Protein AF-A0A356X7L9-F1 (afdb_monomer)

Mean predicted aligned error: 10.79 Å

Radius of gyration: 30.91 Å; Cα contacts (8 Å, |Δi|>4): 1447; chains: 1; bounding box: 80×69×87 Å

Nearest PDB structures (foldseek):
  6vnw-assembly1_B  TM=5.485E-01  e=1.082E-02  Bos taurus
  8z9m-assembly1_B  TM=5.350E-01  e=5.924E-03  Homo sapiens
  8z9m-assembly1_D  TM=4.693E-01  e=2.330E-02  Homo sapiens

Solvent-accessible surface area (backbone atoms only — not comparable to full-atom values): 36759 Å² total; per-residue (Å²): 88,72,85,33,24,64,68,72,98,85,51,59,64,38,36,47,36,48,48,54,52,52,53,46,49,53,51,39,74,43,90,79,75,84,61,82,90,64,44,53,92,82,48,87,39,75,46,76,40,87,57,44,40,53,79,69,90,62,84,95,55,60,55,67,84,66,97,39,38,44,58,61,45,68,37,46,43,70,54,43,14,59,42,64,76,29,96,80,53,77,43,52,55,27,72,94,58,80,43,43,49,34,46,37,34,36,41,47,70,34,52,50,38,48,30,45,50,103,84,70,47,80,48,71,52,78,32,42,54,54,9,62,52,51,38,38,48,39,43,72,73,64,49,65,53,35,16,14,70,86,81,66,35,21,34,45,7,26,62,19,27,47,9,62,38,3,18,40,16,75,46,5,63,38,33,26,54,62,28,73,65,56,33,40,74,68,63,77,48,74,66,43,83,59,66,46,90,51,93,63,66,49,66,21,41,20,55,94,69,76,55,89,64,27,33,40,30,40,73,79,52,100,47,31,32,39,40,38,36,20,44,40,32,44,67,84,74,71,40,39,42,38,35,29,33,31,94,88,70,51,76,46,77,50,73,47,42,56,84,40,46,49,60,59,69,60,37,96,66,34,71,74,77,54,77,81,54,45,85,72,49,62,75,44,44,37,49,49,33,49,43,35,60,43,49,55,95,48,80,87,44,82,84,58,46,40,77,37,38,39,17,36,44,42,32,44,35,27,50,60,44,29,71,71,18,57,87,77,45,43,23,19,44,41,90,91,63,40,13,57,31,61,55,28,32,42,31,65,86,33,46,36,52,76,56,89,87,54,97,69,63,56,54,21,32,44,48,49,49,34,32,42,28,48,82,68,73,58,61,49,72,42,97,86,72,48,75,48,62,53,50,58,66,47,48,20,65,88,41,37,51,50,57,46,44,96,88,69,48,82,49,54,45,32,42,30,64,32,32,49,60,42,41,66,24,35,32,34,48,33,68,49,85,58,90,83,60,95,71,74,88,88,78,74,56,82,79,68,65,66,79,34,71,48,80,64,98,37,97,56,46,53,68,55,69,73,66,74,45,74,41,72,44,96,83,51,47,26,41,33,42,66,28,57,61,36,28,35,30,17,40,69,90,65,45,50,52,66,78,41,81,55,63,63,32,58,41,58,66,48,75,50,94,41,44,34,43,31,33,48,34,87,86,36,77,53,24,50,39,33,35,27,38,84,68,48,95,52,91,71,33,69,77,36,72,33,77,45,73,39,40,71,68,53,63,43,63,85,78,70,54,41,39,37,32,25,61,39,63,43,23,29,35,62,92,72,40,47,81,43,73,50,78,82,85,44,34,34,69,30,58,74,57,96,80,24,36,44,32,28,50,90,53,37,40,38,46,43,85,53,96,51,81,70,44,76,58,86,53,87,77,30,80,49,63,40,64,42,86,48,99,89,46,73,32,33,39,40,38,39,55,26,30,41,28,45,32,39,75,88,45,96,68,32,72,41,78,78,44,76,45,97,68,40,121

pLDDT: mean 88.38, std 10.5, range [37.72, 98.88]

Secondary structure (DSSP, 8-state):
-TTT---STT--THHHHHHHHHHHHHHHHSS----TT--TTT---EEEEEEEBS-S--TT--B---TTPBPPEEE-HHHHHHHTT-TT---EEEGGGTEEE--EEEEEEE--EEEE-TT--EEEE---SHHHHHHHHHHHHTPPP-S-TTT---SSGGGSTTSHHHHTHHHHTSPPPPPHHHHHHTTS--PEE--S--SS-EEEEBGGG--TT-EEEEESSSSEEEEEEEEES-TTSS-EEEEEE-TTS-EEEEEE-TT-HHHHTT-TTGGGGSPSSEEEEES-GGGGSS-EEE--S-TT-TTS-EEE-EEEEEEEEEHHHHHHHTTTT-TT--TTS-SEEE--TTS---TT---TT-S---GGG--TTSSB-TT----EE-TTS-EE----SEE-TTSSS----TT-PPP-EEEE-PPSS-SEEEEEEEE---TT-------------TTTT---S-TTTTTS----EEEE-SS-EEEEEE-SSEEEEEESS-TTS-SEEEEESBPPPEESSSEEEEB-STT-SEEEEEEE-TT-SSS--EEEEEEEE--SS-EE-SSSSEEEETTSSEEEETTT--EEE--SSSSEE---BTTBEEEEETTEEEEETSS---EE---SS-EEEEEEEETTEEEEEEEETTEEEEE-TTSSS-EEEEEE-SS--

Structure (mmCIF, N/CA/C/O backbone):
data_AF-A0A356X7L9-F1
#
_entry.id   AF-A0A356X7L9-F1
#
loop_
_atom_site.group_PDB
_atom_site.id
_atom_site.type_symbol
_atom_site.label_atom_id
_atom_site.label_alt_id
_atom_site.label_comp_id
_atom_site.label_asym_id
_atom_site.label_entity_id
_atom_site.label_seq_id
_atom_site.pdbx_PDB_ins_code
_atom_site.Cartn_x
_atom_site.Cartn_y
_atom_site.Cartn_z
_atom_site.occupancy
_atom_site.B_iso_or_equiv
_atom_site.auth_seq_id
_atom_site.auth_comp_id
_atom_site.auth_asym_id
_atom_site.auth_atom_id
_atom_site.pdbx_PDB_model_num
ATOM 1 N N . MET A 1 1 ? -6.114 -18.763 30.186 1.00 83.44 1 MET A N 1
ATOM 2 C CA . MET A 1 1 ? -5.049 -17.901 29.637 1.00 83.44 1 MET A CA 1
ATOM 3 C C . MET A 1 1 ? -3.803 -18.721 29.362 1.00 83.44 1 MET A C 1
ATOM 5 O O . MET A 1 1 ? -3.578 -18.984 28.199 1.00 83.44 1 MET A O 1
ATOM 9 N N . GLU A 1 2 ? -3.086 -19.244 30.366 1.00 88.06 2 GLU A N 1
ATOM 10 C CA . GLU A 1 2 ? -1.886 -20.094 30.154 1.00 88.06 2 GLU A CA 1
ATOM 11 C C . GLU A 1 2 ? -2.092 -21.248 29.150 1.00 88.06 2 GLU A C 1
ATOM 13 O O . GLU A 1 2 ? -1.255 -21.472 28.281 1.00 88.06 2 GLU A O 1
ATOM 18 N N . GLU A 1 3 ? -3.232 -21.940 29.223 1.00 89.56 3 GLU A N 1
ATOM 19 C CA . GLU A 1 3 ? -3.572 -23.047 28.314 1.00 89.56 3 GLU A CA 1
ATOM 20 C C . GLU A 1 3 ? -3.773 -22.611 26.851 1.00 89.56 3 GLU A C 1
ATOM 22 O O . GLU A 1 3 ? -3.456 -23.370 25.938 1.00 89.56 3 GLU A O 1
ATOM 27 N N . TYR A 1 4 ? -4.225 -21.374 26.631 1.00 91.88 4 TYR A N 1
ATOM 28 C CA . TYR A 1 4 ? -4.624 -20.853 25.318 1.00 91.88 4 TYR A CA 1
ATOM 29 C C . TYR A 1 4 ? -3.626 -19.854 24.716 1.00 91.88 4 TYR A C 1
ATOM 31 O O . TYR A 1 4 ? -3.668 -19.591 23.519 1.00 91.88 4 TYR A O 1
ATOM 39 N N . SER A 1 5 ? -2.731 -19.287 25.528 1.00 90.00 5 SER A N 1
ATOM 40 C CA . SER A 1 5 ? -1.749 -18.300 25.080 1.00 90.00 5 SER A CA 1
ATOM 41 C C . SER A 1 5 ? -0.660 -18.983 24.241 1.00 90.00 5 SER A C 1
ATOM 43 O O . SER A 1 5 ? -0.056 -19.973 24.692 1.00 90.00 5 SER A O 1
ATOM 45 N N . PRO A 1 6 ? -0.393 -18.496 23.018 1.00 85.06 6 PRO A N 1
ATOM 46 C CA . PRO A 1 6 ? 0.635 -19.078 22.175 1.00 85.06 6 PRO A CA 1
ATOM 47 C C . PRO A 1 6 ? 1.996 -18.466 22.531 1.00 85.06 6 PRO A C 1
ATOM 49 O O . PRO A 1 6 ? 2.314 -17.349 22.141 1.00 85.06 6 PRO A O 1
ATOM 52 N N . THR A 1 7 ? 2.786 -19.165 23.345 1.00 82.00 7 THR A N 1
ATOM 53 C CA . THR A 1 7 ? 4.066 -18.691 23.903 1.00 82.00 7 THR A CA 1
ATOM 54 C C . THR A 1 7 ? 5.255 -19.530 23.425 1.00 82.00 7 THR A C 1
ATOM 56 O O . THR A 1 7 ? 5.098 -20.712 23.116 1.00 82.00 7 THR A O 1
ATOM 59 N N . GLY A 1 8 ? 6.455 -18.936 23.408 1.00 72.25 8 GLY A N 1
ATOM 60 C CA . GLY A 1 8 ? 7.713 -19.565 22.969 1.00 72.25 8 GLY A CA 1
ATOM 61 C C . GLY A 1 8 ? 8.340 -18.842 21.771 1.00 72.25 8 GLY A C 1
ATOM 62 O O . GLY A 1 8 ? 7.696 -17.989 21.186 1.00 72.25 8 GLY A O 1
ATOM 63 N N . GLU A 1 9 ? 9.584 -19.166 21.405 1.00 66.62 9 GLU A N 1
ATOM 64 C CA . GLU A 1 9 ? 10.254 -18.555 20.233 1.00 66.62 9 G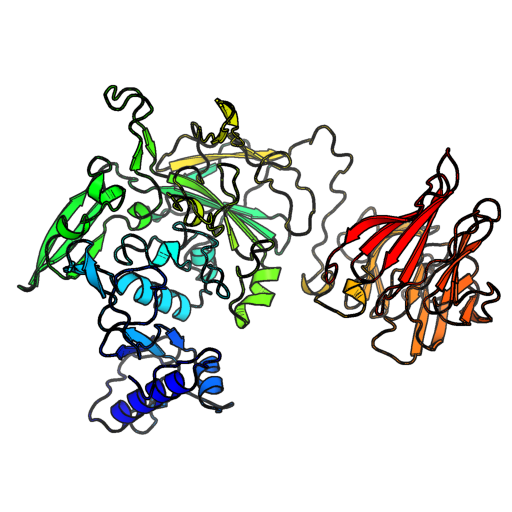LU A CA 1
ATOM 65 C C . GLU A 1 9 ? 9.617 -18.980 18.899 1.00 66.62 9 GLU A C 1
ATOM 67 O O . GLU A 1 9 ? 9.591 -18.203 17.960 1.00 66.62 9 GLU A O 1
ATOM 72 N N . ASN A 1 10 ? 9.060 -20.195 18.837 1.00 69.38 10 ASN A N 1
ATOM 73 C CA . ASN A 1 10 ? 8.375 -20.742 17.661 1.00 69.38 10 ASN A CA 1
ATOM 74 C C . ASN A 1 10 ? 6.950 -21.153 18.047 1.00 69.38 10 ASN A C 1
ATOM 76 O O . ASN A 1 10 ? 6.640 -22.346 18.122 1.00 69.38 10 ASN A O 1
ATOM 80 N N . PHE A 1 11 ? 6.119 -20.178 18.420 1.00 78.75 11 PHE A N 1
ATOM 81 C CA . PHE A 1 11 ? 4.724 -20.446 18.763 1.00 78.75 11 PHE A CA 1
ATOM 82 C C . PHE A 1 11 ? 3.828 -20.484 17.525 1.00 78.75 11 PHE A C 1
ATOM 84 O O . PHE A 1 11 ? 4.117 -19.883 16.496 1.00 78.75 11 PHE A O 1
ATOM 91 N N . THR A 1 12 ? 2.699 -21.165 17.665 1.00 83.56 12 THR A N 1
ATOM 92 C CA . THR A 1 12 ? 1.656 -21.277 16.646 1.00 83.56 12 THR A CA 1
ATOM 93 C C . THR A 1 12 ? 0.287 -20.994 17.282 1.00 83.56 12 THR A C 1
ATOM 95 O O . THR A 1 12 ? 0.125 -21.067 18.507 1.00 83.56 12 THR A O 1
ATOM 98 N N . ASN A 1 13 ? -0.704 -20.620 16.467 1.00 90.38 13 ASN A N 1
ATOM 99 C CA . ASN A 1 13 ? -2.007 -20.117 16.929 1.00 90.38 13 ASN A CA 1
ATOM 100 C C . ASN A 1 13 ? -3.062 -21.216 17.197 1.00 90.38 13 ASN A C 1
ATOM 102 O O . ASN A 1 13 ? -4.212 -20.896 17.493 1.00 90.38 13 ASN A O 1
ATOM 106 N N . GLU A 1 14 ? -2.735 -22.513 17.157 1.00 92.75 14 GLU A N 1
ATOM 107 C CA . GLU A 1 14 ? -3.736 -23.590 17.332 1.00 92.75 14 GLU A CA 1
ATOM 108 C C . GLU A 1 14 ? -4.374 -23.563 18.726 1.00 92.75 14 GLU A C 1
ATOM 110 O O . GLU A 1 14 ? -5.563 -23.842 18.878 1.00 92.75 14 GLU A O 1
ATOM 115 N N . LYS A 1 15 ? -3.620 -23.147 19.754 1.00 93.69 15 LYS A N 1
ATOM 116 C CA . LYS A 1 15 ? -4.153 -22.942 21.113 1.00 93.69 15 LYS A CA 1
ATOM 117 C C . LYS A 1 15 ? -5.261 -21.887 21.161 1.00 93.69 15 LYS A C 1
ATOM 119 O O . LYS A 1 15 ? -6.187 -22.002 21.962 1.00 93.69 15 LYS A O 1
ATOM 124 N N . ILE A 1 16 ? -5.178 -20.882 20.295 1.00 94.12 16 ILE A N 1
ATOM 125 C CA . ILE A 1 16 ? -6.219 -19.869 20.141 1.00 94.12 16 ILE A CA 1
ATOM 126 C C . ILE A 1 16 ? -7.437 -20.481 19.442 1.00 94.12 16 ILE A C 1
ATOM 128 O O . ILE A 1 16 ? -8.563 -20.278 19.890 1.00 94.12 16 ILE A O 1
ATOM 132 N N . GLY A 1 17 ? -7.230 -21.305 18.410 1.00 95.38 17 GLY A N 1
ATOM 133 C CA . GLY A 1 17 ? -8.308 -22.098 17.807 1.00 95.38 17 GLY A CA 1
ATOM 134 C C . GLY A 1 17 ? -9.065 -22.935 18.848 1.00 95.38 17 GLY A C 1
ATOM 135 O O . GLY A 1 17 ? -10.298 -22.941 18.859 1.00 95.38 17 GLY A O 1
ATOM 136 N N . GLN A 1 18 ? -8.340 -23.562 19.782 1.00 95.31 18 GLN A N 1
ATOM 137 C CA . GLN A 1 18 ? -8.936 -24.312 20.891 1.00 95.31 18 GLN A CA 1
ATOM 138 C C . GLN A 1 18 ? -9.745 -23.417 21.842 1.00 95.31 18 GLN A C 1
ATOM 140 O O . GLN A 1 18 ? -10.858 -23.790 22.203 1.00 95.31 18 GLN A O 1
ATOM 145 N N . LEU A 1 19 ? -9.250 -22.220 22.192 1.00 96.06 19 LEU A N 1
ATOM 146 C CA . LEU A 1 19 ? -10.015 -21.250 22.991 1.00 96.06 19 LEU A CA 1
ATOM 147 C C . LEU A 1 19 ? -11.373 -20.950 22.354 1.00 96.06 19 LEU A C 1
ATOM 149 O O . LEU A 1 19 ? -12.392 -20.945 23.044 1.00 96.06 19 LEU A O 1
ATOM 153 N N . VAL A 1 20 ? -11.384 -20.687 21.047 1.00 97.00 20 VAL A N 1
ATOM 154 C CA . VAL A 1 20 ? -12.614 -20.371 20.317 1.00 97.00 20 VAL A CA 1
ATOM 155 C C . VAL A 1 20 ? -13.555 -21.574 20.291 1.00 97.00 20 VAL A C 1
ATOM 157 O O . VAL A 1 20 ? -14.749 -21.422 20.551 1.00 97.00 20 VAL A O 1
ATOM 160 N N . GLN A 1 21 ? -13.026 -22.776 20.046 1.00 96.75 21 GLN A N 1
ATOM 161 C CA . GLN A 1 21 ? -13.812 -24.009 20.095 1.00 96.75 21 GLN A CA 1
ATOM 162 C C . GLN A 1 21 ? -14.454 -24.229 21.469 1.00 96.75 21 GLN A C 1
ATOM 164 O O . GLN A 1 21 ? -15.647 -24.536 21.545 1.00 96.75 21 GLN A O 1
ATOM 169 N N . ASP A 1 22 ? -13.694 -24.054 22.546 1.00 96.50 22 ASP A N 1
ATOM 170 C CA . ASP A 1 22 ? -14.175 -24.271 23.908 1.00 96.50 22 ASP A CA 1
ATOM 171 C C . ASP A 1 22 ? -15.210 -23.209 24.299 1.00 96.50 22 ASP A C 1
ATOM 173 O O . ASP A 1 22 ? -16.259 -23.543 24.854 1.00 96.50 22 ASP A O 1
ATOM 177 N N . ALA A 1 23 ? -14.987 -21.944 23.925 1.00 95.69 23 ALA A N 1
ATOM 178 C CA . ALA A 1 23 ? -15.940 -20.859 24.148 1.00 95.69 23 ALA A CA 1
ATOM 179 C C . ALA A 1 23 ? -17.296 -21.137 23.478 1.00 95.69 23 ALA A C 1
ATOM 181 O O . ALA A 1 23 ? -18.338 -21.060 24.135 1.00 95.69 23 ALA A O 1
ATOM 182 N N . TRP A 1 24 ? -17.306 -21.520 22.197 1.00 95.62 24 TRP A N 1
ATOM 183 C CA . TRP A 1 24 ? -18.556 -21.842 21.502 1.00 95.62 24 TRP A CA 1
ATOM 184 C C . TRP A 1 24 ? -19.191 -23.147 21.976 1.00 95.62 24 TRP A C 1
ATOM 186 O O . TRP A 1 24 ? -20.415 -23.253 21.980 1.00 95.62 24 TRP A O 1
ATOM 196 N N . THR A 1 25 ? -18.397 -24.111 22.446 1.00 94.81 25 THR A N 1
ATOM 197 C CA . THR A 1 25 ? -18.916 -25.337 23.070 1.00 94.81 25 THR A CA 1
ATOM 198 C C . THR A 1 25 ? -19.669 -25.025 24.364 1.00 94.81 25 THR A C 1
ATOM 200 O O . THR A 1 25 ? -20.749 -25.569 24.599 1.00 94.81 25 THR A O 1
ATOM 203 N N . GLU A 1 26 ? -19.153 -24.115 25.193 1.00 94.50 26 GLU A N 1
ATOM 204 C CA . GLU A 1 26 ? -19.853 -23.653 26.397 1.00 94.50 26 GLU A CA 1
ATOM 205 C C . GLU A 1 26 ? -21.145 -22.898 26.055 1.00 94.50 26 GLU A C 1
ATOM 207 O O . GLU A 1 26 ? -22.177 -23.136 26.686 1.00 94.50 26 GLU A O 1
ATOM 212 N N . VAL A 1 27 ? -21.135 -22.052 25.016 1.00 93.50 27 VAL A N 1
ATOM 213 C CA . VAL A 1 27 ? -22.353 -21.384 24.520 1.00 93.50 27 VAL A CA 1
ATOM 214 C C . VAL A 1 27 ? -23.384 -22.407 24.032 1.00 93.50 27 VAL A C 1
ATOM 216 O O . VAL A 1 27 ? -24.555 -22.304 24.393 1.00 93.50 27 VAL A O 1
ATOM 219 N N . ALA A 1 28 ? -22.963 -23.421 23.271 1.00 92.19 28 ALA A N 1
ATOM 220 C CA . ALA A 1 28 ? -23.839 -24.469 22.749 1.00 92.19 28 ALA A CA 1
ATOM 221 C C . ALA A 1 28 ? -24.465 -25.339 23.853 1.00 92.19 28 ALA A C 1
ATOM 223 O O . ALA A 1 28 ? -25.621 -25.743 23.743 1.00 92.19 28 ALA A O 1
ATOM 224 N N . ASN A 1 29 ? -23.715 -25.616 24.926 1.00 90.75 29 ASN A N 1
ATOM 225 C CA . ASN A 1 29 ? -24.197 -26.369 26.089 1.00 90.75 29 ASN A CA 1
ATOM 226 C C . ASN A 1 29 ? -25.021 -25.509 27.067 1.00 90.75 29 ASN A C 1
ATOM 228 O O . ASN A 1 29 ? -25.684 -26.042 27.967 1.00 90.75 29 ASN A O 1
ATOM 232 N N . GLY A 1 30 ? -24.957 -24.184 26.925 1.00 84.75 30 GLY A N 1
ATOM 233 C CA . GLY A 1 30 ? -25.673 -23.220 27.744 1.00 84.75 30 GLY A CA 1
ATOM 234 C C . GLY A 1 30 ? -27.133 -23.023 27.309 1.00 84.75 30 GLY A C 1
ATOM 235 O O . GLY A 1 30 ? -27.513 -23.299 26.173 1.00 84.75 30 GLY A O 1
ATOM 236 N N . PRO A 1 31 ? -28.006 -22.526 28.201 1.00 68.06 31 PRO A N 1
ATOM 237 C CA . PRO A 1 31 ? -29.352 -22.138 27.814 1.00 68.06 31 PRO A CA 1
ATOM 238 C C . PRO A 1 31 ? -29.334 -20.748 27.152 1.00 68.06 31 PRO A C 1
ATOM 240 O O . PRO A 1 31 ? -29.036 -19.763 27.825 1.00 68.06 31 PRO A O 1
ATOM 243 N N . ASN A 1 32 ? -29.786 -20.669 25.894 1.00 69.56 32 ASN A N 1
ATOM 244 C CA . ASN A 1 32 ? -30.140 -19.445 25.148 1.00 69.56 32 ASN A CA 1
ATOM 245 C C . ASN A 1 32 ? -28.997 -18.721 24.404 1.00 69.56 32 ASN A C 1
ATOM 247 O O . ASN A 1 32 ? -28.576 -17.639 24.814 1.00 69.56 32 ASN A O 1
ATOM 251 N N . PHE A 1 33 ? -28.599 -19.237 23.240 1.00 87.44 33 PHE A N 1
ATOM 252 C CA . PHE A 1 33 ? -28.044 -18.386 22.185 1.00 87.44 33 PHE A CA 1
ATOM 253 C C . PHE A 1 33 ? -29.199 -17.888 21.304 1.00 87.44 33 PHE A C 1
ATOM 255 O O . PHE A 1 33 ? -29.838 -18.681 20.614 1.00 87.44 33 PHE A O 1
ATOM 262 N N . ASP A 1 34 ? -29.530 -16.599 21.379 1.00 89.25 34 ASP A N 1
ATOM 263 C CA . ASP A 1 34 ? -30.559 -16.007 20.518 1.00 89.25 34 ASP A CA 1
ATOM 264 C C . ASP A 1 34 ? -29.949 -15.676 19.153 1.00 89.25 34 ASP A C 1
ATOM 266 O O . ASP A 1 34 ? -29.210 -14.705 19.010 1.00 89.25 34 ASP A O 1
ATOM 270 N N . ASP A 1 35 ? -30.244 -16.511 18.161 1.00 89.75 35 ASP A N 1
ATOM 271 C CA . ASP A 1 35 ? -29.818 -16.350 16.771 1.00 89.75 35 ASP A CA 1
ATOM 272 C C . ASP A 1 35 ? -30.816 -1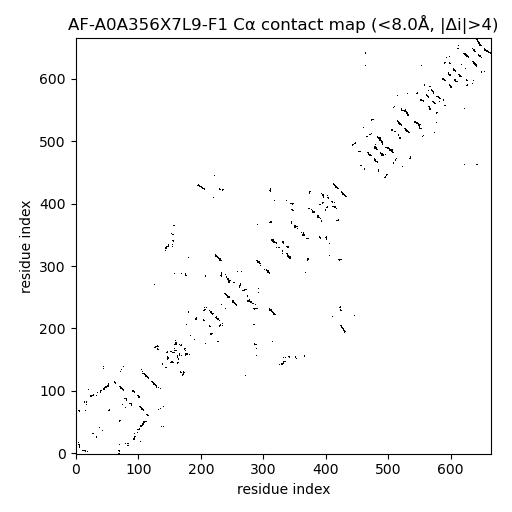5.530 15.934 1.00 89.75 35 ASP A C 1
ATOM 274 O O . ASP A 1 35 ? -30.649 -15.379 14.720 1.00 89.75 35 ASP A O 1
ATOM 278 N N . THR A 1 36 ? -31.862 -14.975 16.559 1.00 91.44 36 THR A N 1
ATOM 279 C CA . THR A 1 36 ? -32.909 -14.240 15.848 1.00 91.44 36 THR A CA 1
ATOM 280 C C . THR A 1 36 ? -32.337 -13.011 15.144 1.00 91.44 36 THR A C 1
ATOM 282 O O . THR A 1 36 ? -31.976 -12.020 15.772 1.00 91.44 36 THR A O 1
ATOM 285 N N . GLY A 1 37 ? -32.335 -13.046 13.810 1.00 89.69 37 GLY A N 1
ATOM 286 C CA . GLY A 1 37 ? -31.857 -11.944 12.972 1.00 89.69 37 GLY A CA 1
ATOM 287 C C . GLY A 1 37 ? -30.354 -11.963 12.695 1.00 89.69 37 GLY A C 1
ATOM 288 O O . GLY A 1 37 ? -29.882 -11.058 12.012 1.00 89.69 37 GLY A O 1
ATOM 289 N N . LEU A 1 38 ? -29.625 -12.976 13.175 1.00 93.31 38 LEU A N 1
ATOM 290 C CA . LEU A 1 38 ? -28.219 -13.177 12.837 1.00 93.31 38 LEU A CA 1
ATOM 291 C C . LEU A 1 38 ? -28.088 -13.980 11.538 1.00 93.31 38 LEU A C 1
ATOM 293 O O . LEU A 1 38 ? -28.839 -14.924 11.288 1.00 93.31 38 LEU A O 1
ATOM 297 N N . ASP A 1 39 ? -27.096 -13.618 10.735 1.00 90.00 39 ASP A N 1
ATOM 298 C CA . ASP A 1 39 ? -26.668 -14.356 9.547 1.00 90.00 39 ASP A CA 1
ATOM 299 C C . ASP A 1 39 ? -25.204 -14.775 9.741 1.00 90.00 39 ASP A C 1
ATOM 301 O O . ASP A 1 39 ? -24.353 -13.889 9.817 1.00 90.00 39 ASP A O 1
ATOM 305 N N . PRO A 1 40 ? -24.884 -16.078 9.831 1.00 82.44 40 PRO A N 1
ATOM 306 C CA . PRO A 1 40 ? -23.520 -16.563 10.025 1.00 82.44 40 PRO A CA 1
ATOM 307 C C . PRO A 1 40 ? -22.471 -15.971 9.085 1.00 82.44 40 PRO A C 1
ATOM 309 O O . PRO A 1 40 ? -21.322 -15.822 9.488 1.00 82.44 40 PRO A O 1
ATOM 312 N N . GLU A 1 41 ? -22.842 -15.655 7.844 1.00 82.00 41 GLU A N 1
ATOM 313 C CA . GLU A 1 41 ? -21.892 -15.150 6.847 1.00 82.00 41 GLU A CA 1
ATOM 314 C C . GLU A 1 41 ? -21.666 -13.635 6.973 1.00 82.00 41 GLU A C 1
ATOM 316 O O . GLU A 1 41 ? -20.603 -13.151 6.609 1.00 82.00 41 GLU A O 1
ATOM 321 N N . ASN A 1 42 ? -22.629 -12.897 7.537 1.00 88.94 42 ASN A N 1
ATOM 322 C CA . ASN A 1 42 ? -22.596 -11.430 7.644 1.00 88.94 42 ASN A CA 1
ATOM 323 C C . ASN A 1 42 ? -22.505 -10.918 9.095 1.00 88.94 42 ASN A C 1
ATOM 325 O O . ASN A 1 42 ? -22.556 -9.714 9.336 1.00 88.94 42 ASN A O 1
ATOM 329 N N . THR A 1 43 ? -22.456 -11.822 10.075 1.00 94.81 43 THR A N 1
ATOM 330 C CA . THR A 1 43 ? -22.400 -11.481 11.500 1.00 94.81 43 THR A CA 1
ATOM 331 C C . THR A 1 43 ? -20.995 -11.712 12.021 1.00 94.81 43 THR A C 1
ATOM 333 O O . THR A 1 43 ? -20.471 -12.826 11.962 1.00 94.81 43 THR A O 1
ATOM 336 N N . ALA A 1 44 ? -20.426 -10.670 12.610 1.00 94.88 44 ALA A N 1
ATOM 337 C CA . ALA A 1 44 ? -19.169 -10.743 13.324 1.00 94.88 44 ALA A CA 1
ATOM 338 C C . ALA A 1 44 ? -19.414 -11.208 14.767 1.00 94.88 44 ALA A C 1
ATOM 340 O O . ALA A 1 44 ? -20.225 -10.617 15.486 1.00 94.88 44 ALA A O 1
ATOM 341 N N . PHE A 1 45 ? -18.711 -12.248 15.212 1.00 95.75 45 PHE A N 1
ATOM 342 C CA . PHE A 1 45 ? -18.827 -12.740 16.587 1.00 95.75 45 PHE A CA 1
ATOM 343 C C . PHE A 1 45 ? -17.587 -12.382 17.390 1.00 95.75 45 PHE A C 1
ATOM 345 O O . PHE A 1 45 ? -16.477 -12.611 16.929 1.00 95.75 45 PHE A O 1
ATOM 352 N N . ILE A 1 46 ? -17.762 -11.852 18.599 1.00 96.56 46 ILE A N 1
ATOM 353 C CA . ILE A 1 46 ? -16.649 -11.380 19.430 1.00 96.56 46 ILE A CA 1
ATOM 354 C C . ILE A 1 46 ? -16.600 -12.176 20.730 1.00 96.56 46 ILE A C 1
ATOM 356 O O . ILE A 1 46 ? -17.601 -12.298 21.438 1.00 96.56 46 ILE A O 1
ATOM 360 N N . ILE A 1 47 ? -15.412 -12.669 21.065 1.00 96.56 47 ILE A N 1
ATOM 361 C CA . ILE A 1 47 ? -15.087 -13.269 22.353 1.00 96.56 47 ILE A CA 1
ATOM 362 C C . ILE A 1 47 ? -14.237 -12.266 23.128 1.00 96.56 47 ILE A C 1
ATOM 364 O O . ILE A 1 47 ? -13.060 -12.068 22.830 1.00 96.56 47 ILE A O 1
ATOM 368 N N . PHE A 1 48 ? -14.830 -11.667 24.162 1.00 96.38 48 PHE A N 1
ATOM 369 C CA . PHE A 1 48 ? -14.077 -10.864 25.120 1.00 96.38 48 PHE A CA 1
ATOM 370 C C . PHE A 1 48 ? -13.396 -11.767 26.147 1.00 96.38 48 PHE A C 1
ATOM 372 O O . PHE A 1 48 ? -14.079 -12.419 26.945 1.00 96.38 48 PHE A O 1
ATOM 379 N N . HIS A 1 49 ? -12.064 -11.801 26.161 1.00 94.38 49 HIS A N 1
ATOM 380 C CA . HIS A 1 49 ? -11.322 -12.577 27.153 1.00 94.38 49 HIS A CA 1
ATOM 381 C C . HIS A 1 49 ? -10.905 -11.729 28.360 1.00 94.38 49 HIS A C 1
ATOM 383 O O . HIS A 1 49 ? -10.761 -10.509 28.308 1.00 94.38 49 HIS A O 1
ATOM 389 N N . ALA A 1 50 ? -10.707 -12.390 29.499 1.00 92.44 50 ALA A N 1
ATOM 390 C CA . ALA A 1 50 ? -10.205 -11.727 30.695 1.00 92.44 50 ALA A CA 1
ATOM 391 C C . ALA A 1 50 ? -8.710 -11.402 30.558 1.00 92.44 50 ALA A C 1
ATOM 393 O O . ALA A 1 50 ? -7.952 -12.201 30.009 1.00 92.44 50 ALA A O 1
ATOM 394 N N . GLY A 1 51 ? -8.286 -10.285 31.149 1.00 89.81 51 GLY A N 1
ATOM 395 C CA . GLY A 1 51 ? -6.887 -9.855 31.153 1.00 89.81 51 GLY A CA 1
ATOM 396 C C . GLY A 1 51 ? -6.576 -8.836 30.062 1.00 89.81 51 GLY A C 1
ATOM 397 O O . GLY A 1 51 ? -7.499 -8.213 29.531 1.00 89.81 51 GLY A O 1
ATOM 398 N N . VAL A 1 52 ? -5.279 -8.673 29.813 1.00 90.44 52 VAL A N 1
ATOM 399 C CA . VAL A 1 52 ? -4.707 -7.772 28.809 1.00 90.44 52 VAL A CA 1
ATOM 400 C C . VAL A 1 52 ? -4.374 -8.565 27.544 1.00 90.44 52 VAL A C 1
ATOM 402 O O . VAL A 1 52 ? -4.092 -9.767 27.647 1.00 90.44 52 VAL A O 1
ATOM 405 N N . GLY A 1 53 ? -4.475 -7.941 26.372 1.00 90.25 53 GLY A N 1
ATOM 406 C CA . GLY A 1 53 ? -4.073 -8.523 25.094 1.00 90.25 53 GLY A CA 1
ATOM 407 C C . GLY A 1 53 ? -2.563 -8.499 24.908 1.00 90.25 53 GLY A C 1
ATOM 408 O O . GLY A 1 53 ? -1.841 -7.900 25.698 1.00 90.25 53 GLY A O 1
ATOM 409 N N . ARG A 1 54 ? -2.049 -9.193 23.892 1.00 87.88 54 ARG A N 1
ATOM 410 C CA . ARG A 1 54 ? -0.609 -9.234 23.571 1.00 87.88 54 ARG A CA 1
ATOM 411 C C . ARG A 1 54 ? -0.312 -8.460 22.287 1.00 87.88 54 ARG A C 1
ATOM 413 O O . ARG A 1 54 ? 0.348 -8.985 21.397 1.00 87.88 54 ARG A O 1
ATOM 420 N N . ASP A 1 55 ? -0.843 -7.247 22.213 1.00 83.19 55 ASP A N 1
ATOM 421 C CA . ASP A 1 55 ? -0.981 -6.503 20.954 1.00 83.19 55 ASP A CA 1
ATOM 422 C C . ASP A 1 55 ? 0.082 -5.415 20.767 1.00 83.19 55 ASP A C 1
ATOM 424 O O . ASP A 1 55 ? 0.172 -4.809 19.707 1.00 83.19 55 ASP A O 1
ATOM 428 N N . ILE A 1 56 ? 0.904 -5.179 21.791 1.00 77.44 56 ILE A N 1
ATOM 429 C CA . ILE A 1 56 ? 1.988 -4.197 21.773 1.00 77.44 56 ILE A CA 1
ATOM 430 C C . ILE A 1 56 ? 3.308 -4.837 22.196 1.00 77.44 56 ILE A C 1
ATOM 432 O O . ILE A 1 56 ? 3.353 -5.677 23.104 1.00 77.44 56 ILE A O 1
ATOM 436 N N . GLU A 1 57 ? 4.402 -4.410 21.568 1.00 74.06 57 GLU A N 1
ATOM 437 C CA . GLU A 1 57 ? 5.738 -4.790 22.005 1.00 74.06 57 GLU A CA 1
ATOM 438 C C . GLU A 1 57 ? 6.141 -3.989 23.251 1.00 74.06 57 GLU A C 1
ATOM 440 O O . GLU A 1 57 ? 6.061 -2.764 23.298 1.00 74.06 57 GLU A O 1
ATOM 445 N N . LEU A 1 58 ? 6.579 -4.700 24.293 1.00 69.06 58 LEU A N 1
ATOM 446 C CA . LEU A 1 58 ? 6.958 -4.110 25.583 1.00 69.06 58 LEU A CA 1
ATOM 447 C C . LEU A 1 58 ? 8.477 -4.080 25.804 1.00 69.06 58 LEU A C 1
ATOM 449 O O . LEU A 1 58 ? 8.940 -3.750 26.903 1.00 69.06 58 LEU A O 1
ATOM 453 N N . THR A 1 59 ? 9.260 -4.441 24.788 1.00 65.06 59 THR A N 1
ATOM 454 C CA . THR A 1 59 ? 10.721 -4.498 24.855 1.00 65.06 59 THR A CA 1
ATOM 455 C C . THR A 1 59 ? 11.288 -3.117 25.191 1.00 65.06 59 THR A C 1
ATOM 457 O O . THR A 1 59 ? 10.990 -2.124 24.539 1.00 65.06 59 THR A O 1
ATOM 460 N N . GLY A 1 60 ? 12.107 -3.035 26.244 1.00 59.59 60 GLY A N 1
ATOM 461 C CA . GLY A 1 60 ? 12.718 -1.770 26.674 1.00 59.59 60 GLY A CA 1
ATOM 462 C C . GLY A 1 60 ? 11.794 -0.824 27.451 1.00 59.59 60 GLY A C 1
ATOM 463 O O . GLY A 1 60 ? 12.214 0.286 27.772 1.00 59.59 60 GLY A O 1
ATOM 464 N N . THR A 1 61 ? 10.575 -1.252 27.798 1.00 68.44 61 THR A N 1
ATOM 465 C CA . THR A 1 61 ? 9.638 -0.473 28.624 1.00 68.44 61 THR A CA 1
ATOM 466 C C . THR A 1 61 ? 9.700 -0.870 30.105 1.00 68.44 61 THR A C 1
ATOM 468 O O . THR A 1 61 ? 10.165 -1.955 30.459 1.00 68.44 61 THR A O 1
ATOM 471 N N . ASN A 1 62 ? 9.177 -0.005 30.982 1.00 75.25 62 ASN A N 1
ATOM 472 C CA . ASN A 1 62 ? 8.941 -0.313 32.402 1.00 75.25 62 ASN A CA 1
ATOM 473 C C . ASN A 1 62 ? 7.494 -0.777 32.672 1.00 75.25 62 ASN A C 1
ATOM 475 O O . ASN A 1 62 ? 7.014 -0.703 33.808 1.00 75.25 62 ASN A O 1
ATOM 479 N N . LEU A 1 63 ? 6.767 -1.185 31.627 1.00 79.75 63 LEU A N 1
ATOM 480 C CA . LEU A 1 63 ? 5.408 -1.703 31.754 1.00 79.75 63 LEU A CA 1
ATOM 481 C C . LEU A 1 63 ? 5.443 -3.166 32.213 1.00 79.75 63 LEU A C 1
ATOM 483 O O . LEU A 1 63 ? 6.335 -3.935 31.854 1.00 79.75 63 LEU A O 1
ATOM 487 N N . ASP A 1 64 ? 4.455 -3.558 33.015 1.00 81.62 64 ASP A N 1
ATOM 488 C CA . ASP A 1 64 ? 4.312 -4.919 33.521 1.00 81.62 64 ASP A CA 1
ATOM 489 C C . ASP A 1 64 ? 4.089 -5.895 32.349 1.00 81.62 64 ASP A C 1
ATOM 491 O O . ASP A 1 64 ? 3.038 -5.898 31.698 1.00 81.62 64 ASP A O 1
ATOM 495 N N . ILE A 1 65 ? 5.071 -6.770 32.117 1.00 79.50 65 ILE A N 1
ATOM 496 C CA . ILE A 1 65 ? 4.970 -7.866 31.149 1.00 79.50 65 ILE A CA 1
ATOM 497 C C . ILE A 1 65 ? 4.210 -9.028 31.795 1.00 79.50 65 ILE A C 1
ATOM 499 O O . ILE A 1 65 ? 4.692 -9.671 32.734 1.00 79.50 65 ILE A O 1
ATOM 503 N N . THR A 1 66 ? 3.022 -9.332 31.278 1.00 80.25 66 THR A N 1
ATOM 504 C CA . THR A 1 66 ? 2.188 -10.445 31.743 1.00 80.25 66 THR A CA 1
ATOM 505 C C . THR A 1 66 ? 2.436 -11.708 30.896 1.00 80.25 66 THR A C 1
ATOM 507 O O . THR A 1 66 ? 2.305 -11.683 29.677 1.00 80.25 66 THR A O 1
ATOM 510 N N . PRO A 1 67 ? 2.818 -12.851 31.506 1.00 73.81 67 PRO A N 1
ATOM 511 C CA . PRO A 1 67 ? 3.466 -13.962 30.790 1.00 73.81 67 PRO A CA 1
ATOM 512 C C . PRO A 1 67 ? 2.554 -14.819 29.892 1.00 73.81 67 PRO A C 1
ATOM 514 O O . PRO A 1 67 ? 3.057 -15.712 29.213 1.00 73.81 67 PRO A O 1
ATOM 517 N N . PHE A 1 68 ? 1.235 -14.594 29.894 1.00 87.00 68 PHE A N 1
ATOM 518 C CA . PHE A 1 68 ? 0.254 -15.455 29.211 1.00 87.00 68 PHE A CA 1
ATOM 519 C C . PHE A 1 68 ? -0.901 -14.670 28.578 1.00 87.00 68 PHE A C 1
ATOM 521 O O . PHE A 1 68 ? -2.039 -15.153 28.546 1.00 87.00 68 PHE A O 1
ATOM 528 N N . ASP A 1 69 ? -0.619 -13.456 28.115 1.00 88.94 69 ASP A N 1
ATOM 529 C CA . ASP A 1 69 ? -1.590 -12.656 27.371 1.00 88.94 69 ASP A CA 1
ATOM 530 C C . ASP A 1 69 ? -1.951 -13.356 26.052 1.00 88.94 69 ASP A C 1
ATOM 532 O O . ASP A 1 69 ? -1.147 -14.100 25.476 1.00 88.94 69 ASP A O 1
ATOM 536 N N . ILE A 1 70 ? -3.192 -13.175 25.609 1.00 91.81 70 ILE A N 1
ATOM 537 C CA . ILE A 1 70 ? -3.695 -13.719 24.343 1.00 91.81 70 ILE A CA 1
ATOM 538 C C . ILE A 1 70 ? -3.717 -12.560 23.346 1.00 91.81 70 ILE A C 1
ATOM 540 O O . ILE A 1 70 ? -4.194 -11.493 23.721 1.00 91.81 70 ILE A O 1
ATOM 544 N N . PRO A 1 71 ? -3.178 -12.725 22.129 1.00 90.56 71 PRO A N 1
ATOM 545 C CA . PRO A 1 71 ? -3.241 -11.675 21.122 1.00 90.56 71 PRO A CA 1
ATOM 546 C C . PRO A 1 71 ? -4.677 -11.481 20.626 1.00 90.56 71 PRO A C 1
ATOM 548 O O . PRO A 1 71 ? -5.454 -12.441 20.539 1.00 90.56 71 PRO A O 1
ATOM 551 N N . SER A 1 72 ? -4.997 -10.244 20.276 1.00 92.69 72 SER A N 1
ATOM 552 C CA . SER A 1 72 ? -6.208 -9.886 19.558 1.00 92.69 72 SER A CA 1
ATOM 553 C C . SER A 1 72 ? -6.107 -10.375 18.120 1.00 92.69 72 SER A C 1
ATOM 555 O O . SER A 1 72 ? -5.110 -10.133 17.448 1.00 92.69 72 SER A O 1
ATOM 557 N N . LEU A 1 73 ? -7.119 -11.105 17.648 1.00 93.00 73 LEU A N 1
ATOM 558 C CA . LEU A 1 73 ? -7.121 -11.696 16.306 1.00 93.00 73 LEU A CA 1
ATOM 559 C C . LEU A 1 73 ? -8.539 -11.777 15.746 1.00 93.00 73 LEU A C 1
ATOM 561 O O . LEU A 1 73 ? -9.476 -12.144 16.463 1.00 93.00 73 LEU A O 1
ATOM 565 N N . TYR A 1 74 ? -8.672 -11.556 14.438 1.00 95.06 74 TYR A N 1
ATOM 566 C CA . TYR A 1 74 ? -9.840 -11.976 13.673 1.00 95.06 74 TYR A CA 1
ATOM 567 C C . TYR A 1 74 ? -9.587 -13.338 13.018 1.00 95.06 74 TYR A C 1
ATOM 569 O O . TYR A 1 74 ? -8.665 -13.511 12.226 1.00 95.06 74 TYR A O 1
ATOM 577 N N . LEU A 1 75 ? -10.414 -14.331 13.346 1.00 94.88 75 LEU A N 1
ATOM 578 C CA . LEU A 1 75 ? -10.285 -15.687 12.822 1.00 94.88 75 LEU A CA 1
ATOM 579 C C . LEU A 1 75 ? -11.426 -15.987 11.846 1.00 94.88 75 LEU A C 1
ATOM 581 O O . LEU A 1 75 ? -12.587 -16.144 12.243 1.00 94.88 75 LEU A O 1
ATOM 585 N N . THR A 1 76 ? -11.081 -16.102 10.563 1.00 93.50 76 THR A N 1
ATOM 586 C CA . THR A 1 76 ? -12.010 -16.510 9.501 1.00 93.50 76 THR A CA 1
ATOM 587 C C . THR A 1 76 ? -12.352 -17.996 9.596 1.00 93.50 76 THR A C 1
ATOM 589 O O . THR A 1 76 ? -11.638 -18.790 10.211 1.00 93.50 76 THR A O 1
ATOM 592 N N . LYS A 1 77 ? -13.413 -18.416 8.900 1.00 94.19 77 LYS A N 1
ATOM 593 C CA . LYS A 1 77 ? -13.794 -19.832 8.779 1.00 94.19 77 LYS A CA 1
ATOM 594 C C . LYS A 1 77 ? -12.653 -20.708 8.266 1.00 94.19 77 LYS A C 1
ATOM 596 O O . LYS A 1 77 ? -12.415 -21.784 8.808 1.00 94.19 77 LYS A O 1
ATOM 601 N N . GLY A 1 78 ? -11.966 -20.253 7.216 1.00 92.00 78 GLY A N 1
ATOM 602 C CA . GLY A 1 78 ? -10.844 -20.982 6.627 1.00 92.00 78 GLY A CA 1
ATOM 603 C C . GLY A 1 78 ? -9.690 -21.120 7.615 1.00 92.00 78 GLY A C 1
ATOM 604 O O . GLY A 1 78 ? -9.189 -22.223 7.826 1.00 92.00 78 GLY A O 1
ATOM 605 N N . TYR A 1 79 ? -9.337 -20.025 8.291 1.00 91.81 79 TYR A N 1
ATOM 606 C CA . TYR A 1 79 ? -8.250 -20.028 9.263 1.00 91.81 79 TYR A CA 1
ATOM 607 C C . TYR A 1 79 ? -8.573 -20.885 10.496 1.00 91.81 79 TYR A C 1
ATOM 609 O O . TYR A 1 79 ? -7.751 -21.701 10.901 1.00 91.81 79 TYR A O 1
ATOM 617 N N . LEU A 1 80 ? -9.801 -20.818 11.026 1.00 95.25 80 LEU A N 1
ATOM 618 C CA . LEU A 1 80 ? -10.276 -21.716 12.087 1.00 95.25 80 LEU A CA 1
ATOM 619 C C . LEU A 1 80 ? -10.208 -23.192 11.674 1.00 95.25 80 LEU A C 1
ATOM 621 O O . LEU A 1 80 ? -9.790 -24.031 12.469 1.00 95.25 80 LEU A O 1
ATOM 625 N N . GLY A 1 81 ? -10.584 -23.513 10.433 1.00 95.44 81 GLY A N 1
ATOM 626 C CA . GLY A 1 81 ? -10.453 -24.866 9.892 1.00 95.44 81 GLY A CA 1
ATOM 627 C C . GLY A 1 81 ? -9.007 -25.360 9.887 1.00 95.44 81 GLY A C 1
ATOM 628 O O . GLY A 1 81 ? -8.759 -26.498 10.279 1.00 95.44 81 GLY A O 1
ATOM 629 N N . ASN A 1 82 ? -8.055 -24.498 9.524 1.00 93.62 82 ASN A N 1
ATOM 630 C CA . ASN A 1 82 ? -6.627 -24.819 9.559 1.00 93.62 82 ASN A CA 1
ATOM 631 C C . ASN A 1 82 ? -6.118 -25.010 10.995 1.00 93.62 82 ASN A C 1
ATOM 633 O O . ASN A 1 82 ? -5.512 -26.037 11.291 1.00 93.62 82 ASN A O 1
ATOM 637 N N . LEU A 1 83 ? -6.414 -24.068 11.901 1.00 94.62 83 LEU A N 1
ATOM 638 C CA . LEU A 1 83 ? -5.971 -24.121 13.302 1.00 94.62 83 LEU A CA 1
ATOM 639 C C . LEU A 1 83 ? -6.506 -25.345 14.060 1.00 94.62 83 LEU A C 1
ATOM 641 O O . LEU A 1 83 ? -5.866 -25.820 14.995 1.00 94.62 83 LEU A O 1
ATOM 645 N N . LEU A 1 84 ? -7.682 -25.849 13.677 1.00 95.25 84 LEU A N 1
ATOM 646 C CA . LEU A 1 84 ? -8.327 -27.004 14.304 1.00 95.25 84 LEU A CA 1
ATOM 647 C C . LEU A 1 84 ? -8.032 -28.340 13.599 1.00 95.25 84 LEU A C 1
ATOM 649 O O . LEU A 1 84 ? -8.580 -29.359 14.022 1.00 95.25 84 LEU A O 1
ATOM 653 N N . ASP A 1 85 ? -7.222 -28.348 12.533 1.00 94.81 85 ASP A N 1
ATOM 654 C CA . ASP A 1 85 ? -6.998 -29.510 11.653 1.00 94.81 85 ASP A CA 1
ATOM 655 C C . ASP A 1 85 ? -8.322 -30.112 11.123 1.00 94.81 85 ASP A C 1
ATOM 657 O O . ASP A 1 85 ? -8.581 -31.319 11.131 1.00 94.81 85 ASP A O 1
ATOM 661 N N . GLN A 1 86 ? -9.226 -29.227 10.696 1.00 94.88 86 GLN A N 1
ATOM 662 C CA . GLN A 1 86 ? -10.558 -29.542 10.182 1.00 94.88 86 GLN A CA 1
ATOM 663 C C . GLN A 1 86 ? -10.739 -28.959 8.770 1.00 94.88 86 GLN A C 1
ATOM 665 O O . GLN A 1 86 ? -11.373 -27.918 8.600 1.00 94.88 86 GLN A O 1
ATOM 670 N N . PRO A 1 87 ? -10.283 -29.657 7.711 1.00 87.94 87 PRO A N 1
ATOM 671 C CA . PRO A 1 87 ? -10.339 -29.145 6.334 1.00 87.94 87 PRO A CA 1
ATOM 672 C C . PRO A 1 87 ? -11.767 -28.947 5.795 1.00 87.94 87 PRO A C 1
ATOM 674 O O . PRO A 1 87 ? -11.967 -28.253 4.806 1.00 87.94 87 PRO A O 1
ATOM 677 N N . ASN A 1 88 ? -12.773 -29.553 6.437 1.00 92.69 88 ASN A N 1
ATOM 678 C CA . ASN A 1 88 ? -14.194 -29.363 6.125 1.00 92.69 88 ASN A CA 1
ATOM 679 C C . ASN A 1 88 ? -14.928 -28.592 7.237 1.00 92.69 88 ASN A C 1
ATOM 681 O O . ASN A 1 88 ? -16.119 -28.825 7.465 1.00 92.69 88 ASN A O 1
ATOM 685 N N . PHE A 1 89 ? -14.221 -27.732 7.978 1.00 94.81 89 PHE A N 1
ATOM 686 C CA . PHE A 1 89 ? -14.818 -26.927 9.036 1.00 94.81 89 PHE A CA 1
ATOM 687 C C . PHE A 1 89 ? -15.954 -26.070 8.477 1.00 94.81 89 PHE A C 1
ATOM 689 O O . PHE A 1 89 ? -15.779 -25.276 7.552 1.00 94.81 89 PHE A O 1
ATOM 696 N N . ASN A 1 90 ? -17.148 -26.243 9.043 1.00 93.69 90 ASN A N 1
ATOM 697 C CA . ASN A 1 90 ? -18.344 -25.536 8.597 1.00 93.69 90 ASN A CA 1
ATOM 698 C C . ASN A 1 90 ? -18.883 -24.545 9.640 1.00 93.69 90 ASN A C 1
ATOM 700 O O . ASN A 1 90 ? -20.019 -24.098 9.515 1.00 93.69 90 ASN A O 1
ATOM 704 N N . GLY A 1 91 ? -18.089 -24.214 10.660 1.00 94.88 91 GLY A N 1
ATOM 705 C CA . GLY A 1 91 ? -18.510 -23.402 11.800 1.00 94.88 91 GLY A CA 1
ATOM 706 C C . GLY A 1 91 ? -18.923 -24.231 13.020 1.00 94.88 91 GLY A C 1
ATOM 707 O O . GLY A 1 91 ? -19.323 -25.396 12.896 1.00 94.88 91 GLY A O 1
ATOM 708 N N . PHE A 1 92 ? -18.839 -23.608 14.195 1.00 95.25 92 PHE A N 1
ATOM 709 C CA . PHE A 1 92 ? -19.220 -24.185 15.484 1.00 95.25 92 PHE A CA 1
ATOM 710 C C . PHE A 1 92 ? -20.739 -24.284 15.600 1.00 95.25 92 PHE A C 1
ATOM 712 O O . PHE A 1 92 ? -21.445 -23.309 15.352 1.00 95.25 92 PHE A O 1
ATOM 719 N N . GLU A 1 93 ? -21.248 -25.459 15.960 1.00 93.56 93 GLU A N 1
ATOM 720 C CA . GLU A 1 93 ? -22.685 -25.690 16.119 1.00 93.56 93 GLU A CA 1
ATOM 721 C C . GLU A 1 93 ? -23.196 -25.068 17.417 1.00 93.56 93 GLU A C 1
ATOM 723 O O . GLU A 1 93 ? -22.682 -25.364 18.492 1.00 93.56 93 GLU A O 1
ATOM 728 N N . VAL A 1 94 ? -24.252 -24.264 17.317 1.00 91.94 94 VAL A N 1
ATOM 729 C CA . VAL A 1 94 ? -25.037 -23.781 18.461 1.00 91.94 94 VAL A CA 1
ATOM 730 C C . VAL A 1 94 ? -26.519 -24.077 18.212 1.00 91.94 94 VAL A C 1
ATOM 732 O O . VAL A 1 94 ? -26.910 -24.420 17.091 1.00 91.94 94 VAL A O 1
ATOM 735 N N . ASN A 1 95 ? -27.349 -23.999 19.257 1.00 89.50 95 ASN A N 1
ATOM 736 C CA . ASN A 1 95 ? -28.786 -24.303 19.179 1.00 89.50 95 ASN A CA 1
ATOM 737 C C . ASN A 1 95 ? -29.077 -25.692 18.566 1.00 89.50 95 ASN A C 1
ATOM 739 O O . ASN A 1 95 ? -29.852 -25.824 17.620 1.00 89.50 95 ASN A O 1
ATOM 743 N N . ASP A 1 96 ? -28.413 -26.739 19.070 1.00 86.75 96 ASP A N 1
ATOM 744 C CA . ASP A 1 96 ? -28.525 -28.118 18.557 1.00 86.75 96 ASP A CA 1
ATOM 745 C C . ASP A 1 96 ? -28.233 -28.247 17.041 1.00 86.75 96 ASP A C 1
ATOM 747 O O . ASP A 1 96 ? -28.773 -29.117 16.350 1.00 86.75 96 ASP A O 1
ATOM 751 N N . GLY A 1 97 ? -27.377 -27.364 16.512 1.00 87.50 97 GLY A N 1
ATOM 752 C CA . GLY A 1 97 ? -26.927 -27.364 15.121 1.00 87.50 97 GLY A CA 1
ATOM 753 C C . GLY A 1 97 ? -27.824 -26.596 14.148 1.00 87.50 97 GLY A C 1
ATOM 754 O O . GLY A 1 97 ? -27.577 -26.660 12.940 1.00 87.50 97 GLY A O 1
ATOM 755 N N . SER A 1 98 ? -28.847 -25.869 14.624 1.00 88.81 98 SER A N 1
ATOM 756 C CA . SER A 1 98 ? -29.667 -25.004 13.759 1.00 88.81 98 SER A CA 1
ATOM 757 C C . SER A 1 98 ? -28.933 -23.749 13.290 1.00 88.81 98 SER A C 1
ATOM 759 O O . SER A 1 98 ? -29.293 -23.196 12.253 1.00 88.81 98 SER A O 1
ATOM 761 N N . PHE A 1 99 ? -27.906 -23.326 14.027 1.00 92.25 99 PHE A N 1
ATOM 762 C CA . PHE A 1 99 ? -27.075 -22.174 13.706 1.00 92.25 99 PHE A CA 1
ATOM 763 C C . PHE A 1 99 ? -25.597 -22.543 13.809 1.00 92.25 99 PHE A C 1
ATOM 765 O O . PHE A 1 99 ? -25.211 -23.436 14.571 1.00 92.25 99 PHE A O 1
ATOM 772 N N . ARG A 1 100 ? -24.764 -21.869 13.011 1.00 94.25 100 ARG A N 1
ATOM 773 C CA . ARG A 1 100 ? -23.319 -22.085 12.996 1.00 94.25 100 ARG A CA 1
ATOM 774 C C . ARG A 1 100 ? -22.580 -20.770 13.099 1.00 94.25 100 ARG A C 1
ATOM 776 O O . ARG A 1 100 ? -22.878 -19.851 12.352 1.00 94.25 100 ARG A O 1
ATOM 783 N N . VAL A 1 101 ? -21.587 -20.718 13.974 1.00 95.50 101 VAL A N 1
ATOM 784 C CA . VAL A 1 101 ? -20.661 -19.589 14.063 1.00 95.50 101 VAL A CA 1
ATOM 785 C C . VAL A 1 101 ? -19.436 -19.893 13.211 1.00 95.50 101 VAL A C 1
ATOM 787 O O . VAL A 1 101 ? -18.739 -20.876 13.456 1.00 95.50 101 VAL A O 1
ATOM 790 N N . THR A 1 102 ? -19.194 -19.089 12.178 1.00 95.25 102 THR A N 1
ATOM 791 C CA . THR A 1 102 ? -18.162 -19.343 11.156 1.00 95.25 102 THR A CA 1
ATOM 792 C C . THR A 1 102 ? -16.906 -18.497 11.329 1.00 95.25 102 THR A C 1
ATOM 794 O O . THR A 1 102 ? -15.887 -18.821 10.733 1.00 95.25 102 THR A O 1
ATOM 797 N N . ASN A 1 103 ? -16.954 -17.447 12.143 1.00 95.81 103 ASN A N 1
ATOM 798 C CA . ASN A 1 103 ? -15.840 -16.546 12.417 1.00 95.81 103 ASN A CA 1
ATOM 799 C C . ASN A 1 103 ? -15.808 -16.190 13.905 1.00 95.81 103 ASN A C 1
ATOM 801 O O . ASN A 1 103 ? -16.802 -16.374 14.614 1.00 95.81 103 ASN A O 1
ATOM 805 N N . SER A 1 104 ? -14.677 -15.696 14.399 1.00 96.50 104 SER A N 1
ATOM 806 C CA . SER A 1 104 ? -14.603 -15.099 15.734 1.00 96.50 104 SER A CA 1
ATOM 807 C C . SER A 1 104 ? -13.478 -14.080 15.824 1.00 96.50 104 SER A C 1
ATOM 809 O O . SER A 1 104 ? -12.345 -14.375 15.460 1.00 96.50 104 SER A O 1
ATOM 811 N N . MET A 1 105 ? -13.792 -12.910 16.364 1.00 96.81 105 MET A N 1
ATOM 812 C CA . MET A 1 105 ? -12.829 -11.963 16.906 1.00 96.81 105 MET A CA 1
ATOM 813 C C . MET A 1 105 ? -12.501 -12.334 18.348 1.00 96.81 105 MET A C 1
ATOM 815 O O . MET A 1 105 ? -13.387 -12.703 19.124 1.00 96.81 105 MET A O 1
ATOM 819 N N . ILE A 1 106 ? -11.243 -12.177 18.724 1.00 96.69 106 ILE A N 1
ATOM 820 C CA . ILE A 1 106 ? -10.773 -12.318 20.097 1.00 96.69 106 ILE A CA 1
ATOM 821 C C . ILE A 1 106 ? -10.275 -10.954 20.518 1.00 96.69 106 ILE A C 1
ATOM 823 O O . ILE A 1 106 ? -9.357 -10.437 19.897 1.00 96.69 106 ILE A O 1
ATOM 827 N N . ILE A 1 107 ? -10.910 -10.377 21.535 1.00 96.56 107 ILE A N 1
ATOM 828 C CA . ILE A 1 107 ? -10.597 -9.032 22.016 1.00 96.56 107 ILE A CA 1
ATOM 829 C C . ILE A 1 107 ? -10.415 -9.093 23.541 1.00 96.56 107 ILE A C 1
ATOM 831 O O . ILE A 1 107 ? -11.200 -9.746 24.238 1.00 96.56 107 ILE A O 1
ATOM 835 N N . PRO A 1 108 ? -9.392 -8.448 24.106 1.00 95.06 108 PRO A N 1
ATOM 836 C CA . PRO A 1 108 ? -9.166 -8.411 25.539 1.00 95.06 108 PRO A CA 1
ATOM 837 C C . PRO A 1 108 ? -10.187 -7.523 26.239 1.00 95.06 108 PRO A C 1
ATOM 839 O O . PRO A 1 108 ? -10.876 -6.687 25.655 1.00 95.06 108 PRO A O 1
ATOM 842 N N . ARG A 1 109 ? -10.270 -7.671 27.561 1.00 92.88 109 ARG A N 1
ATOM 843 C CA . ARG A 1 109 ? -11.067 -6.765 28.392 1.00 92.88 109 ARG A CA 1
ATOM 844 C C . ARG A 1 109 ? -10.497 -5.339 28.392 1.00 92.88 109 ARG A C 1
ATOM 846 O O . ARG A 1 109 ? -11.245 -4.398 28.651 1.00 92.88 109 ARG A O 1
ATOM 853 N N . THR A 1 110 ? -9.185 -5.193 28.232 1.00 91.12 110 THR A N 1
ATOM 854 C CA . THR A 1 110 ? -8.459 -3.921 28.319 1.00 91.12 110 THR A CA 1
ATOM 855 C C . THR A 1 110 ? -7.090 -4.073 27.674 1.00 91.12 110 THR A C 1
ATOM 857 O O . THR A 1 110 ? -6.490 -5.124 27.853 1.00 91.12 110 THR A O 1
ATOM 860 N N . GLU A 1 111 ? -6.570 -3.013 27.056 1.00 90.69 111 GLU A N 1
ATOM 861 C CA . GLU A 1 111 ? -5.147 -2.921 26.695 1.00 90.69 111 GLU A CA 1
ATOM 862 C C . GLU A 1 111 ? -4.327 -2.133 27.720 1.00 90.69 111 GLU A C 1
ATOM 864 O O . GLU A 1 111 ? -3.108 -2.262 27.772 1.00 90.69 111 GLU A O 1
ATOM 869 N N . SER A 1 112 ? -4.975 -1.350 28.591 1.00 90.50 112 SER A N 1
ATOM 870 C CA . SER A 1 112 ? -4.271 -0.566 29.610 1.00 90.50 112 SER A CA 1
ATOM 871 C C . SER A 1 112 ? -3.321 -1.405 30.472 1.00 90.50 112 SER A C 1
ATOM 873 O O . SER A 1 112 ? -3.713 -2.416 31.067 1.00 90.50 112 SER A O 1
ATOM 875 N N . ARG A 1 113 ? -2.081 -0.927 30.594 1.00 87.69 113 ARG A N 1
ATOM 876 C CA . ARG A 1 113 ? -0.978 -1.592 31.300 1.00 87.69 113 ARG A CA 1
ATOM 877 C C . ARG A 1 113 ? -0.647 -0.867 32.597 1.00 87.69 113 ARG A C 1
ATOM 879 O O . ARG A 1 113 ? -0.762 0.349 32.682 1.00 87.69 113 ARG A O 1
ATOM 886 N N . ARG A 1 114 ? -0.194 -1.603 33.610 1.00 88.44 114 ARG A N 1
ATOM 887 C CA . ARG A 1 114 ? 0.458 -1.020 34.793 1.00 88.44 114 ARG A CA 1
ATOM 888 C C . ARG A 1 114 ? 1.956 -0.891 34.519 1.00 88.44 114 ARG A C 1
ATOM 890 O O . ARG A 1 114 ? 2.503 -1.713 33.793 1.00 88.44 114 ARG A O 1
ATOM 897 N N . GLY A 1 115 ? 2.606 0.111 35.094 1.00 86.88 115 GLY A N 1
ATOM 898 C CA . GLY A 1 115 ? 4.055 0.285 35.024 1.00 86.88 115 GLY A CA 1
ATOM 899 C C . GLY A 1 115 ? 4.613 0.980 36.259 1.00 86.88 115 GLY A C 1
ATOM 900 O O . GLY A 1 115 ? 3.859 1.418 37.134 1.00 86.88 115 GLY A O 1
ATOM 901 N N . LEU A 1 116 ? 5.941 1.068 36.315 1.00 85.25 116 LEU A N 1
ATOM 902 C CA . LEU A 1 116 ? 6.682 1.812 37.335 1.00 85.25 116 LEU A CA 1
ATOM 903 C C . LEU A 1 116 ? 7.473 2.946 36.680 1.00 85.25 116 LEU A C 1
ATOM 905 O O . LEU A 1 116 ? 8.164 2.739 35.677 1.00 85.25 116 LEU A O 1
ATOM 909 N N . ASP A 1 117 ? 7.359 4.153 37.227 1.00 82.31 117 ASP A N 1
ATOM 910 C CA . ASP A 1 117 ? 8.175 5.281 36.785 1.00 82.31 117 ASP A CA 1
ATOM 911 C C . ASP A 1 117 ? 9.627 5.165 37.304 1.00 82.31 117 ASP A C 1
ATOM 913 O O . ASP A 1 117 ? 9.995 4.233 38.023 1.00 82.31 117 ASP A O 1
ATOM 917 N N . ILE A 1 118 ? 10.486 6.130 36.959 1.00 82.19 118 ILE A N 1
ATOM 918 C CA . ILE A 1 118 ? 11.895 6.150 37.401 1.00 82.19 118 ILE A CA 1
ATOM 919 C C . ILE A 1 118 ? 12.076 6.303 38.925 1.00 82.19 118 ILE A C 1
ATOM 921 O O . ILE A 1 118 ? 13.192 6.154 39.428 1.00 82.19 118 ILE A O 1
ATOM 925 N N . GLN A 1 119 ? 11.015 6.654 39.653 1.00 86.62 119 GLN A N 1
ATOM 926 C CA . GLN A 1 119 ? 10.975 6.774 41.110 1.00 86.62 119 GLN A CA 1
ATOM 927 C C . GLN A 1 119 ? 10.328 5.551 41.777 1.00 86.62 119 GLN A C 1
ATOM 929 O O . GLN A 1 119 ? 10.236 5.530 43.005 1.00 86.62 119 GLN A O 1
ATOM 934 N N . GLU A 1 120 ? 9.973 4.521 40.997 1.00 84.06 120 GLU A N 1
ATOM 935 C CA . GLU A 1 120 ? 9.250 3.318 41.428 1.00 84.06 120 GLU A CA 1
ATOM 936 C C . GLU A 1 120 ? 7.804 3.601 41.880 1.00 84.06 120 GLU A C 1
ATOM 938 O O . GLU A 1 120 ? 7.215 2.815 42.629 1.00 84.06 120 GLU A O 1
ATOM 943 N N . ASP A 1 121 ? 7.217 4.714 41.432 1.00 87.88 121 ASP A N 1
ATOM 944 C CA . ASP A 1 121 ? 5.804 5.013 41.633 1.00 87.88 121 ASP A CA 1
ATOM 945 C C . ASP A 1 121 ? 4.954 4.291 40.573 1.00 87.88 121 ASP A C 1
ATOM 947 O O . ASP A 1 121 ? 5.277 4.251 39.382 1.00 87.88 121 ASP A O 1
ATOM 951 N N . GLU A 1 122 ? 3.845 3.694 41.017 1.00 87.81 122 GLU A N 1
ATOM 952 C CA . GLU A 1 122 ? 2.925 2.973 40.137 1.00 87.81 122 GLU A CA 1
ATOM 953 C C . GLU A 1 122 ? 2.100 3.932 39.278 1.00 87.81 122 GLU A C 1
ATOM 955 O O . GLU A 1 122 ? 1.449 4.843 39.797 1.00 87.81 122 GLU A O 1
ATOM 960 N N . PHE A 1 123 ? 2.027 3.647 37.980 1.00 86.38 123 PHE A N 1
ATOM 961 C CA . PHE A 1 123 ? 1.114 4.318 37.059 1.00 86.38 123 PHE A CA 1
ATOM 962 C C . PHE A 1 123 ? 0.382 3.312 36.165 1.00 86.38 123 PHE A C 1
ATOM 964 O O . PHE A 1 123 ? 0.740 2.134 36.082 1.00 86.38 123 PHE A O 1
ATOM 971 N N . VAL A 1 124 ? -0.681 3.781 35.511 1.00 87.75 124 VAL A N 1
ATOM 972 C CA . VAL A 1 124 ? -1.386 3.038 34.463 1.00 87.75 124 VAL A CA 1
ATOM 973 C C . VAL A 1 124 ? -1.153 3.770 33.154 1.00 87.75 124 VAL A C 1
ATOM 975 O O . VAL A 1 124 ? -1.424 4.963 33.076 1.00 87.75 124 VAL A O 1
ATOM 978 N N . PHE A 1 125 ? -0.661 3.058 32.148 1.00 86.62 125 PHE A N 1
ATOM 979 C CA . PHE A 1 125 ? -0.617 3.519 30.772 1.00 86.62 125 PHE A CA 1
ATOM 980 C C . PHE A 1 125 ? -1.949 3.161 30.097 1.00 86.62 125 PHE A C 1
ATOM 982 O O . PHE A 1 125 ? -2.235 1.967 29.930 1.00 86.62 125 PHE A O 1
ATOM 989 N N . PRO A 1 126 ? -2.812 4.145 29.795 1.00 87.44 126 PRO A N 1
ATOM 990 C CA . PRO A 1 126 ? -4.134 3.881 29.255 1.00 87.44 126 PRO A CA 1
ATOM 991 C C . PRO A 1 126 ? -4.053 3.564 27.763 1.00 87.44 126 PRO A C 1
ATOM 993 O O . PRO A 1 126 ? -3.586 4.378 26.970 1.00 87.44 126 PRO A O 1
ATOM 996 N N . LEU A 1 127 ? -4.571 2.395 27.393 1.00 89.19 127 LEU A N 1
ATOM 997 C CA . LEU A 1 127 ? -4.725 1.958 26.010 1.00 89.19 127 LEU A CA 1
ATOM 998 C C . LEU A 1 127 ? -6.153 1.464 25.804 1.00 89.19 127 LEU A C 1
ATOM 1000 O O . LEU A 1 127 ? -6.699 0.694 26.604 1.00 89.19 127 LEU A O 1
ATOM 1004 N N . SER A 1 128 ? -6.764 1.938 24.730 1.00 91.19 128 SER A N 1
ATOM 1005 C CA . SER A 1 128 ? -8.132 1.619 24.358 1.00 91.19 128 SER A CA 1
ATOM 1006 C C . SER A 1 128 ? -8.168 0.402 23.436 1.00 91.19 128 SER A C 1
ATOM 1008 O O . SER A 1 128 ? -7.353 0.262 22.533 1.00 91.19 128 SER A O 1
ATOM 1010 N N . ILE A 1 129 ? -9.170 -0.458 23.631 1.00 93.44 129 ILE A N 1
ATOM 1011 C CA . ILE A 1 129 ? -9.448 -1.590 22.732 1.00 93.44 129 ILE A CA 1
ATOM 1012 C C . ILE A 1 129 ? -10.213 -1.164 21.467 1.00 93.44 129 ILE A C 1
ATOM 1014 O O . ILE A 1 129 ? -10.478 -2.003 20.613 1.00 93.44 129 ILE A O 1
ATOM 1018 N N . ASN A 1 130 ? -10.642 0.104 21.376 1.00 93.25 130 ASN A N 1
ATOM 1019 C CA . ASN A 1 130 ? -11.506 0.590 20.296 1.00 93.25 130 ASN A CA 1
ATOM 1020 C C . ASN A 1 130 ? -10.833 0.419 18.929 1.00 93.25 130 ASN A C 1
ATOM 1022 O O . ASN A 1 130 ? -11.428 -0.176 18.043 1.00 93.25 130 ASN A O 1
ATOM 1026 N N . GLY A 1 131 ? -9.574 0.835 18.801 1.00 93.00 131 GLY A N 1
ATOM 1027 C CA . GLY A 1 131 ? -8.753 0.615 17.612 1.00 93.00 131 GLY A CA 1
ATOM 1028 C C . GLY A 1 131 ? -8.741 -0.831 17.122 1.00 93.00 131 GLY A C 1
ATOM 1029 O O . GLY A 1 131 ? -9.195 -1.117 16.018 1.00 93.00 131 GLY A O 1
ATOM 1030 N N . LEU A 1 132 ? -8.312 -1.759 17.985 1.00 93.12 132 LEU A N 1
ATOM 1031 C CA . LEU A 1 132 ? -8.257 -3.197 17.686 1.00 93.12 132 LEU A CA 1
ATOM 1032 C C . LEU A 1 132 ? -9.626 -3.783 17.324 1.00 93.12 132 LEU A C 1
ATOM 1034 O O . LEU A 1 132 ? -9.736 -4.624 16.431 1.00 93.12 132 LEU A O 1
ATOM 1038 N N . LEU A 1 133 ? -10.680 -3.342 18.014 1.00 95.06 133 LEU A N 1
ATOM 1039 C CA . LEU A 1 133 ? -12.046 -3.765 17.729 1.00 95.06 133 LEU A CA 1
ATOM 1040 C C . LEU A 1 133 ? -12.491 -3.307 16.334 1.00 95.06 133 LEU A C 1
ATOM 1042 O O . LEU A 1 133 ? -13.071 -4.100 15.596 1.00 95.06 133 LEU A O 1
ATOM 1046 N N . ILE A 1 134 ? -12.227 -2.050 15.975 1.00 95.19 134 ILE A N 1
ATOM 1047 C CA . ILE A 1 134 ? -12.600 -1.486 14.675 1.00 95.19 134 ILE A CA 1
ATOM 1048 C C . ILE A 1 134 ? -11.761 -2.107 13.550 1.00 95.19 134 ILE A C 1
ATOM 1050 O O . ILE A 1 134 ? -12.342 -2.515 12.547 1.00 95.19 134 ILE A O 1
ATOM 1054 N N . ALA A 1 135 ? -10.451 -2.292 13.737 1.00 95.38 135 ALA A N 1
ATOM 1055 C CA . ALA A 1 135 ? -9.594 -3.002 12.783 1.00 95.38 135 ALA A CA 1
ATOM 1056 C C . ALA A 1 135 ? -10.070 -4.450 12.562 1.00 95.38 135 ALA A C 1
ATOM 1058 O O . ALA A 1 135 ? -10.232 -4.886 11.427 1.00 95.38 135 ALA A O 1
ATOM 1059 N N . SER A 1 136 ? -10.442 -5.166 13.631 1.00 95.94 136 SER A N 1
ATOM 1060 C CA . SER A 1 136 ? -10.998 -6.527 13.522 1.00 95.94 136 SER A CA 1
ATOM 1061 C C . SER A 1 136 ? -12.342 -6.570 12.779 1.00 95.94 136 SER A C 1
ATOM 1063 O O . SER A 1 136 ? -12.651 -7.550 12.097 1.00 95.94 136 SER A O 1
ATOM 1065 N N . ILE A 1 137 ? -13.158 -5.515 12.896 1.00 96.38 137 ILE A N 1
ATOM 1066 C CA . ILE A 1 137 ? -14.366 -5.346 12.077 1.00 96.38 137 ILE A CA 1
ATOM 1067 C C . ILE A 1 137 ? -13.978 -5.08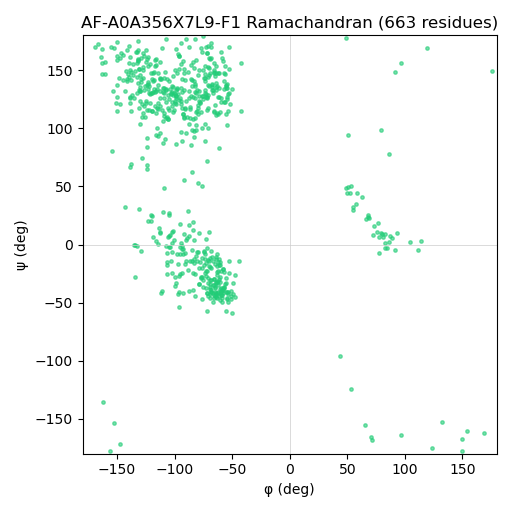2 10.616 1.00 96.38 137 ILE A C 1
ATOM 1069 O O . ILE A 1 137 ? -14.589 -5.678 9.733 1.00 96.38 137 ILE A O 1
ATOM 1073 N N . GLY A 1 138 ? -12.952 -4.267 10.355 1.00 96.56 138 GLY A N 1
ATOM 1074 C CA . GLY A 1 138 ? -12.364 -4.082 9.025 1.00 96.56 138 GLY A CA 1
ATOM 1075 C C . GLY A 1 138 ? -11.960 -5.414 8.386 1.00 96.56 138 GLY A C 1
ATOM 1076 O O . GLY A 1 138 ? -12.422 -5.732 7.288 1.00 96.56 138 GLY A O 1
ATOM 1077 N N . SER A 1 139 ? -11.231 -6.260 9.121 1.00 95.56 139 SER A N 1
ATOM 1078 C CA . SER A 1 139 ? -10.878 -7.615 8.676 1.00 95.56 139 SER A CA 1
ATOM 1079 C C . SER A 1 139 ? -12.105 -8.491 8.412 1.00 95.56 139 SER A C 1
ATOM 1081 O O . SER A 1 139 ? -12.127 -9.258 7.450 1.00 95.56 139 SER A O 1
ATOM 1083 N N . HIS A 1 140 ? -13.160 -8.376 9.228 1.00 95.50 140 HIS A N 1
ATOM 1084 C CA . HIS A 1 140 ? -14.412 -9.099 8.988 1.00 95.50 140 HIS A CA 1
ATOM 1085 C C . HIS A 1 140 ? -15.116 -8.660 7.703 1.00 95.50 140 HIS A C 1
ATOM 1087 O O . HIS A 1 140 ? -15.683 -9.501 7.003 1.00 95.50 140 HIS A O 1
ATOM 1093 N N . LEU A 1 141 ? -15.067 -7.367 7.389 1.00 95.81 141 LEU A N 1
ATOM 1094 C CA . LEU A 1 141 ? -15.601 -6.814 6.147 1.00 95.81 141 LEU A CA 1
ATOM 1095 C C . LEU A 1 141 ? -14.729 -7.153 4.926 1.00 95.81 141 LEU A C 1
ATOM 1097 O O . LEU A 1 141 ? -15.191 -7.012 3.796 1.00 95.81 141 LEU A O 1
ATOM 1101 N N . GLY A 1 142 ? -13.515 -7.660 5.155 1.00 94.50 142 GLY A N 1
ATOM 1102 C CA . GLY A 1 142 ? -12.629 -8.217 4.138 1.00 94.50 142 GLY A CA 1
ATOM 1103 C C . GLY A 1 142 ? -11.349 -7.424 3.901 1.00 94.50 142 GLY A C 1
ATOM 1104 O O . GLY A 1 142 ? -10.593 -7.810 3.009 1.00 94.50 142 GLY A O 1
ATOM 1105 N N . LEU A 1 143 ? -11.105 -6.345 4.654 1.00 97.31 143 LEU A N 1
ATOM 1106 C CA . LEU A 1 143 ? -9.866 -5.583 4.529 1.00 97.31 143 LEU A CA 1
ATOM 1107 C C . LEU A 1 143 ? -8.661 -6.406 5.020 1.00 97.31 143 LEU A C 1
ATOM 1109 O O . LEU A 1 143 ? -8.755 -7.037 6.078 1.00 97.31 143 LEU A O 1
ATOM 1113 N N . PRO A 1 144 ? -7.536 -6.404 4.288 1.00 96.50 144 PRO A N 1
ATOM 1114 C CA . PRO A 1 144 ? -6.283 -6.946 4.792 1.00 96.50 144 PRO A CA 1
ATOM 1115 C C . PRO A 1 144 ? -5.626 -5.995 5.790 1.00 96.50 144 PRO A C 1
ATOM 1117 O O . PRO A 1 144 ? -5.958 -4.813 5.851 1.00 96.50 144 PRO A O 1
ATOM 1120 N N . ASP A 1 145 ? -4.651 -6.519 6.525 1.00 95.50 145 ASP A N 1
ATOM 1121 C CA . ASP A 1 145 ? -3.684 -5.693 7.238 1.00 95.50 145 ASP A CA 1
ATOM 1122 C C . ASP A 1 145 ? -2.811 -4.937 6.219 1.00 95.50 145 ASP A C 1
ATOM 1124 O O . ASP A 1 145 ? -2.336 -5.521 5.240 1.00 95.50 145 ASP A O 1
ATOM 1128 N N . LEU A 1 146 ? -2.629 -3.633 6.434 1.00 97.69 146 LEU A N 1
ATOM 1129 C CA . LEU A 1 146 ? -1.874 -2.733 5.553 1.00 97.69 146 LEU A CA 1
ATOM 1130 C C . LEU A 1 146 ? -0.579 -2.214 6.190 1.00 97.69 146 LEU A C 1
ATOM 1132 O O . LEU A 1 146 ? 0.065 -1.347 5.609 1.00 97.69 146 LEU A O 1
ATOM 1136 N N . PHE A 1 147 ? -0.180 -2.767 7.337 1.00 95.06 147 PHE A N 1
ATOM 1137 C CA . PHE A 1 147 ? 1.161 -2.634 7.913 1.00 95.06 147 PHE A CA 1
ATOM 1138 C C . PHE A 1 147 ? 2.043 -3.831 7.504 1.00 95.06 147 PHE A C 1
ATOM 1140 O O . PHE A 1 147 ? 1.561 -4.804 6.917 1.00 95.06 147 PHE A O 1
ATOM 1147 N N . ASN A 1 148 ? 3.336 -3.798 7.825 1.00 93.88 148 ASN A N 1
ATOM 1148 C CA . ASN A 1 148 ? 4.206 -4.952 7.627 1.00 93.88 148 ASN A CA 1
ATOM 1149 C C . ASN A 1 148 ? 3.895 -6.033 8.673 1.00 93.88 148 ASN A C 1
ATOM 1151 O O . ASN A 1 148 ? 4.308 -5.934 9.825 1.00 93.88 148 ASN A O 1
ATOM 1155 N N . THR A 1 149 ? 3.192 -7.097 8.290 1.00 90.62 149 THR A N 1
ATOM 1156 C CA . THR A 1 149 ? 2.786 -8.160 9.227 1.00 90.62 149 THR A CA 1
ATOM 1157 C C . THR A 1 149 ? 3.931 -9.047 9.718 1.00 90.62 149 THR A C 1
ATOM 1159 O O . THR A 1 149 ? 3.739 -9.815 10.661 1.00 90.62 149 THR A O 1
ATOM 1162 N N . GLU A 1 150 ? 5.108 -8.989 9.088 1.00 88.31 150 GLU A N 1
ATOM 1163 C CA . GLU A 1 150 ? 6.284 -9.751 9.521 1.00 88.31 150 GLU A CA 1
ATOM 1164 C C . GLU A 1 150 ? 7.054 -9.026 10.626 1.00 88.31 150 GLU A C 1
ATOM 1166 O O . GLU A 1 150 ? 7.518 -9.667 11.573 1.00 88.31 150 GLU A O 1
ATOM 1171 N N . THR A 1 151 ? 7.173 -7.699 10.526 1.00 85.81 151 THR A N 1
ATOM 1172 C CA . THR A 1 151 ? 7.930 -6.880 11.487 1.00 85.81 151 THR A CA 1
ATOM 1173 C C . THR A 1 151 ? 7.045 -6.136 12.487 1.00 85.81 151 THR A C 1
ATOM 1175 O O . THR A 1 151 ? 7.491 -5.836 13.591 1.00 85.81 151 THR A O 1
ATOM 1178 N N . GLY A 1 152 ? 5.786 -5.874 12.134 1.00 86.25 152 GLY A N 1
ATOM 1179 C CA . GLY A 1 152 ? 4.874 -4.990 12.861 1.00 86.25 152 GLY A CA 1
ATOM 1180 C C . GLY A 1 152 ? 5.047 -3.506 12.524 1.00 86.25 152 GLY A C 1
ATOM 1181 O O . GLY A 1 152 ? 4.342 -2.678 13.103 1.00 86.25 152 GLY A O 1
ATOM 1182 N N . ASP A 1 153 ? 5.962 -3.159 11.615 1.00 90.25 153 ASP A N 1
ATOM 1183 C CA . ASP A 1 153 ? 6.216 -1.768 11.241 1.00 90.25 153 ASP A CA 1
ATOM 1184 C C . ASP A 1 153 ? 5.050 -1.189 10.420 1.00 90.25 153 ASP A C 1
ATOM 1186 O O . ASP A 1 153 ? 4.473 -1.903 9.592 1.00 90.25 153 ASP A O 1
ATOM 1190 N N . PRO A 1 154 ? 4.714 0.103 10.591 1.00 93.50 154 PRO A N 1
ATOM 1191 C CA . PRO A 1 154 ? 3.754 0.786 9.727 1.00 93.50 154 PRO A CA 1
ATOM 1192 C C . PRO A 1 154 ? 4.148 0.722 8.246 1.00 93.50 154 PRO A C 1
ATOM 1194 O O . PRO A 1 154 ? 5.325 0.635 7.904 1.00 93.50 154 PRO A O 1
ATOM 1197 N N . ALA A 1 155 ? 3.173 0.808 7.350 1.00 95.25 155 ALA A N 1
ATOM 1198 C CA . ALA A 1 155 ? 3.413 0.944 5.916 1.00 95.25 155 ALA A CA 1
ATOM 1199 C C . ALA A 1 155 ? 2.551 2.021 5.243 1.00 95.25 155 ALA A C 1
ATOM 1201 O O . ALA A 1 155 ? 3.021 2.639 4.299 1.00 95.25 155 ALA A O 1
ATOM 1202 N N . ILE A 1 156 ? 1.357 2.315 5.755 1.00 96.81 156 ILE A N 1
ATOM 1203 C CA . ILE A 1 156 ? 0.545 3.472 5.335 1.00 96.81 156 ILE A CA 1
ATOM 1204 C C . ILE A 1 156 ? 0.337 4.495 6.463 1.00 96.81 156 ILE A C 1
ATOM 1206 O O . ILE A 1 156 ? -0.371 5.489 6.295 1.00 96.81 156 ILE A O 1
ATOM 1210 N N . GLY A 1 157 ? 0.947 4.259 7.627 1.00 95.12 157 GLY A N 1
ATOM 1211 C CA . GLY A 1 157 ? 0.992 5.209 8.733 1.00 95.12 157 GLY A CA 1
ATOM 1212 C C . GLY A 1 157 ? -0.381 5.498 9.344 1.00 95.12 157 GLY A C 1
ATOM 1213 O O . GLY A 1 157 ? -1.313 4.696 9.282 1.00 95.12 157 GLY A O 1
ATOM 1214 N N . ARG A 1 158 ? -0.517 6.667 9.974 1.00 95.38 158 ARG A N 1
ATOM 1215 C CA . ARG A 1 158 ? -1.766 7.121 10.617 1.00 95.38 158 ARG A CA 1
ATOM 1216 C C . ARG A 1 158 ? -2.870 7.527 9.631 1.00 95.38 158 ARG A C 1
ATOM 1218 O O . ARG A 1 158 ? -3.905 8.021 10.071 1.00 95.38 158 ARG A O 1
ATOM 1225 N N . PHE A 1 159 ? -2.658 7.344 8.332 1.00 97.69 159 PHE A N 1
ATOM 1226 C CA . PHE A 1 159 ? -3.558 7.803 7.273 1.00 97.69 159 PHE A CA 1
ATOM 1227 C C . PHE A 1 159 ? -4.589 6.753 6.834 1.00 97.69 159 PHE A C 1
ATOM 1229 O O . PHE A 1 159 ? -5.503 7.071 6.074 1.00 97.69 159 PHE A O 1
ATOM 1236 N N . GLY A 1 160 ? -4.470 5.507 7.304 1.00 97.19 160 GLY A N 1
ATOM 1237 C CA . GLY A 1 160 ? -5.431 4.438 7.027 1.00 97.19 160 GLY A CA 1
ATOM 1238 C C . GLY A 1 160 ? -5.768 3.616 8.264 1.00 97.19 160 GLY A C 1
ATOM 1239 O O . GLY A 1 160 ? -4.998 3.554 9.222 1.00 97.19 160 GLY A O 1
ATOM 1240 N N . LEU A 1 161 ? -6.945 2.990 8.258 1.00 97.69 161 LEU A N 1
ATOM 1241 C CA . LEU A 1 161 ? -7.457 2.273 9.427 1.00 97.69 161 LEU A CA 1
ATOM 1242 C C . LEU A 1 161 ? -6.677 0.978 9.674 1.00 97.69 161 LEU A C 1
ATOM 1244 O O . LEU A 1 161 ? -6.398 0.652 10.825 1.00 97.69 161 LEU A O 1
ATOM 1248 N N . MET A 1 162 ? -6.353 0.235 8.616 1.00 97.75 162 MET A N 1
ATOM 1249 C CA . MET A 1 162 ? -5.761 -1.104 8.708 1.00 97.75 162 MET A CA 1
ATOM 1250 C C . MET A 1 162 ? -4.234 -1.119 8.890 1.00 97.75 162 MET A C 1
ATOM 1252 O O . MET A 1 162 ? -3.591 -2.143 8.664 1.00 97.75 162 MET A O 1
ATOM 1256 N N . ASP A 1 163 ? -3.650 -0.011 9.339 1.00 96.38 163 ASP A N 1
ATOM 1257 C CA . ASP A 1 163 ? -2.253 0.078 9.766 1.00 96.38 163 ASP A CA 1
ATOM 1258 C C . ASP A 1 163 ? -2.158 0.191 11.289 1.00 96.38 163 ASP A C 1
ATOM 1260 O O . ASP A 1 163 ? -2.968 0.881 11.915 1.00 96.38 163 ASP A O 1
ATOM 1264 N N . GLY A 1 164 ? -1.146 -0.444 11.889 1.00 91.25 164 GLY A N 1
ATOM 1265 C CA . GLY A 1 164 ? -0.869 -0.354 13.323 1.00 91.25 164 GLY A CA 1
ATOM 1266 C C . GLY A 1 164 ? -0.796 1.077 13.840 1.00 91.25 164 GLY A C 1
ATOM 1267 O O . GLY A 1 164 ? -1.346 1.378 14.900 1.00 91.25 164 GLY A O 1
ATOM 1268 N N . ALA A 1 165 ? -0.187 1.979 13.072 1.00 92.81 165 ALA A N 1
ATOM 1269 C CA . ALA A 1 165 ? -0.122 3.398 13.390 1.00 92.81 165 ALA A CA 1
ATOM 1270 C C . ALA A 1 165 ? -1.515 4.048 13.439 1.00 92.81 165 ALA A C 1
ATOM 1272 O O . ALA A 1 165 ? -1.797 4.839 14.343 1.00 92.81 165 ALA A O 1
ATOM 1273 N N . GLY A 1 166 ? -2.386 3.696 12.491 1.00 94.75 166 GLY A N 1
ATOM 1274 C CA . GLY A 1 166 ? -3.748 4.206 12.379 1.00 94.75 166 GLY A CA 1
ATOM 1275 C C . GLY A 1 166 ? -4.669 3.669 13.466 1.00 94.75 166 GLY A C 1
ATOM 1276 O O . GLY A 1 166 ? -5.220 4.446 14.247 1.00 94.75 166 GLY A O 1
ATOM 1277 N N . PHE A 1 167 ? -4.816 2.347 13.596 1.00 94.12 167 PHE A N 1
ATOM 1278 C CA . PHE A 1 167 ? -5.737 1.805 14.596 1.00 94.12 167 PHE A CA 1
ATOM 1279 C C . PHE A 1 167 ? -5.272 2.031 16.042 1.00 94.12 167 PHE A C 1
ATOM 1281 O O . PHE A 1 167 ? -6.113 2.038 16.939 1.00 94.12 167 PHE A O 1
ATOM 1288 N N . PHE A 1 168 ? -3.986 2.294 16.306 1.00 92.56 168 PHE A N 1
ATOM 1289 C CA . PHE A 1 168 ? -3.519 2.757 17.622 1.00 92.56 168 PHE A CA 1
ATOM 1290 C C . PHE A 1 168 ? -3.463 4.284 17.787 1.00 92.56 168 PHE A C 1
ATOM 1292 O O . PHE A 1 168 ? -3.011 4.759 18.836 1.00 92.56 168 PHE A O 1
ATOM 1299 N N . ALA A 1 169 ? -3.985 5.074 16.844 1.00 92.62 169 ALA A N 1
ATOM 1300 C CA . ALA A 1 169 ? -4.031 6.525 16.984 1.00 92.62 169 ALA A CA 1
ATOM 1301 C C . ALA A 1 169 ? -4.746 6.953 18.285 1.00 92.62 169 ALA A C 1
ATOM 1303 O O . ALA A 1 169 ? -5.764 6.383 18.703 1.00 92.62 169 ALA A O 1
ATOM 1304 N N . TYR A 1 170 ? -4.155 7.934 18.981 1.00 93.00 170 TYR A N 1
ATOM 1305 C CA . TYR A 1 170 ? -4.565 8.361 20.327 1.00 93.00 170 TYR A CA 1
ATOM 1306 C C . TYR A 1 170 ? -4.684 7.178 21.308 1.00 93.00 170 TYR A C 1
ATOM 1308 O O . TYR A 1 170 ? -5.699 7.015 21.989 1.00 93.00 170 TYR A O 1
ATOM 1316 N N . ASN A 1 171 ? -3.659 6.321 21.375 1.00 90.94 171 ASN A N 1
ATOM 1317 C CA . ASN A 1 171 ? -3.637 5.115 22.215 1.00 90.94 171 ASN A CA 1
ATOM 1318 C C . ASN A 1 171 ? -4.794 4.139 21.909 1.00 90.94 171 ASN A C 1
ATOM 1320 O O . ASN A 1 171 ? -5.352 3.506 22.811 1.00 90.94 171 ASN A O 1
ATOM 1324 N N . GLY A 1 172 ? -5.192 4.056 20.637 1.00 91.62 172 GLY A N 1
ATOM 1325 C CA . GLY A 1 172 ? -6.305 3.240 20.144 1.00 91.62 172 GLY A CA 1
ATOM 1326 C C . GLY A 1 172 ? -7.689 3.779 20.506 1.00 91.62 172 GLY A C 1
ATOM 1327 O O . GLY A 1 172 ? -8.671 3.031 20.488 1.00 91.62 172 GLY A O 1
ATOM 1328 N N . LEU A 1 173 ? -7.792 5.043 20.929 1.00 92.94 173 LEU A N 1
ATOM 1329 C CA . LEU A 1 173 ? -9.066 5.675 21.276 1.00 92.94 173 LEU A CA 1
ATOM 1330 C C . LEU A 1 173 ? -9.794 6.184 20.031 1.00 92.94 173 LEU A C 1
ATOM 1332 O O . LEU A 1 173 ? -11.003 5.973 19.908 1.00 92.94 173 LEU A O 1
ATOM 1336 N N . LEU A 1 174 ? -9.051 6.832 19.133 1.00 93.75 174 LEU A N 1
ATOM 1337 C CA . LEU A 1 174 ? -9.568 7.585 17.997 1.00 93.75 174 LEU A CA 1
ATOM 1338 C C . LEU A 1 174 ? -8.864 7.116 16.712 1.00 93.75 174 LEU A C 1
ATOM 1340 O O . LEU A 1 174 ? -7.969 7.810 16.244 1.00 93.75 174 LEU A O 1
ATOM 1344 N N . PRO A 1 175 ? -9.204 5.926 16.183 1.00 95.00 175 PRO A N 1
ATOM 1345 C CA . PRO A 1 175 ? -8.693 5.497 14.885 1.00 95.00 175 PRO A CA 1
ATOM 1346 C C . PRO A 1 175 ? -9.228 6.420 13.767 1.00 95.00 175 PRO A C 1
ATOM 1348 O O . PRO A 1 175 ? -10.382 6.853 13.877 1.00 95.00 175 PRO A O 1
ATOM 1351 N N . PRO A 1 176 ? -8.434 6.702 12.716 1.00 95.94 176 PRO A N 1
ATOM 1352 C CA . PRO A 1 176 ? -8.842 7.537 11.583 1.00 95.94 176 PRO A CA 1
ATOM 1353 C C . PRO A 1 176 ? -9.916 6.840 10.736 1.00 95.94 176 PRO A C 1
ATOM 1355 O O . PRO A 1 176 ? -10.182 5.642 10.897 1.00 95.94 176 PRO A O 1
ATOM 1358 N N . GLU A 1 177 ? -10.528 7.564 9.795 1.00 95.69 177 GLU A N 1
ATOM 1359 C CA . GLU A 1 177 ? -11.322 6.900 8.763 1.00 95.69 177 GLU A CA 1
ATOM 1360 C C . GLU A 1 177 ? -10.441 6.002 7.878 1.00 95.69 177 GLU A C 1
ATOM 1362 O O . GLU A 1 177 ? -9.264 6.313 7.678 1.00 95.69 177 GLU A O 1
ATOM 1367 N N . PRO A 1 178 ? -10.999 4.942 7.257 1.00 97.50 178 PRO A N 1
ATOM 1368 C CA . PRO A 1 178 ? -10.253 4.163 6.275 1.00 97.50 178 PRO A CA 1
ATOM 1369 C C . PRO A 1 178 ? -9.735 5.046 5.124 1.00 97.50 178 PRO A C 1
ATOM 1371 O O . PRO A 1 178 ? -10.380 6.033 4.747 1.00 97.50 178 PRO A O 1
ATOM 1374 N N . SER A 1 179 ? -8.581 4.687 4.571 1.00 98.06 179 SER A N 1
ATOM 1375 C CA . SER A 1 179 ? -7.979 5.278 3.371 1.00 98.06 179 SER A CA 1
ATOM 1376 C C . SER A 1 179 ? -8.888 5.140 2.147 1.00 98.06 179 SER A C 1
ATOM 1378 O O . SER A 1 179 ? -9.831 4.336 2.118 1.00 98.06 179 SER A O 1
ATOM 1380 N N . ALA A 1 180 ? -8.579 5.896 1.092 1.00 98.31 180 ALA A N 1
ATOM 1381 C CA . ALA A 1 180 ? -9.264 5.807 -0.192 1.00 98.31 180 ALA A CA 1
ATOM 1382 C C . ALA A 1 180 ? -9.345 4.366 -0.720 1.00 98.31 180 ALA A C 1
ATOM 1384 O O . ALA A 1 180 ? -10.408 3.938 -1.180 1.00 98.31 180 ALA A O 1
ATOM 1385 N N . TRP A 1 181 ? -8.247 3.604 -0.640 1.00 98.50 181 TRP A N 1
ATOM 1386 C CA . TRP A 1 181 ? -8.227 2.222 -1.117 1.00 98.50 181 TRP A CA 1
ATOM 1387 C C . TRP A 1 181 ? -9.154 1.326 -0.292 1.00 98.50 181 TRP A C 1
ATOM 1389 O O . TRP A 1 181 ? -9.976 0.615 -0.868 1.00 98.50 181 TRP A O 1
ATOM 1399 N N . GLU A 1 182 ? -9.104 1.417 1.040 1.00 98.56 182 GLU A N 1
ATOM 1400 C CA . GLU A 1 182 ? -9.968 0.627 1.926 1.00 98.56 182 GLU A CA 1
ATOM 1401 C C . GLU A 1 182 ? -11.460 0.903 1.653 1.00 98.56 182 GLU A C 1
ATOM 1403 O O . GLU A 1 182 ? -12.264 -0.027 1.542 1.00 98.56 182 GLU A O 1
ATOM 1408 N N . LYS A 1 183 ? -11.840 2.178 1.470 1.00 97.62 183 LYS A N 1
ATOM 1409 C CA . LYS A 1 183 ? -13.220 2.587 1.138 1.00 97.62 183 LYS A CA 1
ATOM 1410 C C . LYS A 1 183 ? -13.684 2.024 -0.206 1.00 97.62 183 LYS A C 1
ATOM 1412 O O . LYS A 1 183 ? -14.830 1.583 -0.328 1.00 97.62 183 LYS A O 1
ATOM 1417 N N . ILE A 1 184 ? -12.811 2.023 -1.211 1.00 97.75 184 ILE A N 1
ATOM 1418 C CA . ILE A 1 184 ? -13.111 1.486 -2.545 1.00 97.75 184 ILE A CA 1
ATOM 1419 C C . ILE A 1 184 ? -13.207 -0.038 -2.513 1.00 97.75 184 ILE A C 1
ATOM 1421 O O . ILE A 1 184 ? -14.151 -0.598 -3.070 1.00 97.75 184 ILE A O 1
ATOM 1425 N N . TYR A 1 185 ? -12.280 -0.708 -1.827 1.00 97.75 185 TYR A N 1
ATOM 1426 C CA . TYR A 1 185 ? -12.259 -2.162 -1.692 1.00 97.75 185 TYR A CA 1
ATOM 1427 C C . TYR A 1 185 ? -13.536 -2.685 -1.014 1.00 97.75 185 TYR A C 1
ATOM 1429 O O . TYR A 1 185 ? -14.136 -3.664 -1.460 1.00 97.75 185 TYR A O 1
ATOM 1437 N N . LEU A 1 186 ? -14.023 -1.978 0.012 1.00 97.12 186 LEU A N 1
ATOM 1438 C CA . LEU A 1 186 ? -15.298 -2.276 0.674 1.00 97.12 186 LEU A CA 1
ATOM 1439 C C . LEU A 1 186 ? -16.540 -1.890 -0.150 1.00 97.12 186 LEU A C 1
ATOM 1441 O O . LEU A 1 186 ? -17.668 -2.209 0.238 1.00 97.12 186 LEU A O 1
ATOM 1445 N N . GLY A 1 187 ? -16.359 -1.197 -1.277 1.00 96.44 187 GLY A N 1
ATOM 1446 C CA . GLY A 1 187 ? -17.441 -0.694 -2.120 1.00 96.44 187 GLY A CA 1
ATOM 1447 C C . GLY A 1 187 ? -18.250 0.435 -1.477 1.00 96.44 187 GLY A C 1
ATOM 1448 O O . GLY A 1 187 ? -19.415 0.623 -1.832 1.00 96.44 187 GLY A O 1
ATOM 1449 N N . TRP A 1 188 ? -17.670 1.150 -0.510 1.00 95.00 188 TRP A N 1
ATOM 1450 C CA . TRP A 1 188 ? -18.297 2.299 0.151 1.00 95.00 188 TRP A CA 1
ATOM 1451 C C . TRP A 1 188 ? -18.211 3.556 -0.708 1.00 95.00 188 TRP A C 1
ATOM 1453 O O . TRP A 1 188 ? -19.159 4.335 -0.740 1.00 95.00 188 TRP A O 1
ATOM 1463 N N . GLU A 1 189 ? -17.117 3.697 -1.454 1.00 95.06 189 GLU A N 1
ATOM 1464 C CA . GLU A 1 189 ? -16.882 4.800 -2.379 1.00 95.06 189 GLU A CA 1
ATOM 1465 C C . GLU A 1 189 ? -16.594 4.296 -3.795 1.00 95.06 189 GLU A C 1
ATOM 1467 O O . GLU A 1 189 ? -16.220 3.145 -4.020 1.00 95.06 189 GLU A O 1
ATOM 1472 N N . THR A 1 190 ? -16.785 5.166 -4.785 1.00 95.50 190 THR A N 1
ATOM 1473 C CA . THR A 1 190 ? -16.412 4.894 -6.180 1.00 95.50 190 THR A CA 1
ATOM 1474 C C . THR A 1 190 ? -15.564 6.050 -6.700 1.00 95.50 190 THR A C 1
ATOM 1476 O O . THR A 1 190 ? -16.064 7.178 -6.732 1.00 95.50 190 THR A O 1
ATOM 1479 N N . PRO A 1 191 ? -14.315 5.805 -7.141 1.00 97.38 191 PRO A N 1
ATOM 1480 C CA . PRO A 1 191 ? -13.461 6.879 -7.613 1.00 97.38 191 PRO A CA 1
ATOM 1481 C C . PRO A 1 191 ? -13.915 7.369 -8.989 1.00 97.38 191 PRO A C 1
ATOM 1483 O O . PRO A 1 191 ? -14.484 6.613 -9.785 1.00 97.38 191 PRO A O 1
ATOM 1486 N N . PHE A 1 192 ? -13.616 8.627 -9.304 1.00 97.19 192 PHE A N 1
ATOM 1487 C CA . PHE A 1 192 ? -13.780 9.151 -10.659 1.00 97.19 192 PHE A CA 1
ATOM 1488 C C . PHE A 1 192 ? -12.436 9.207 -11.389 1.00 97.19 192 PHE A C 1
ATOM 1490 O O . PHE A 1 192 ? -11.433 9.667 -10.850 1.00 97.19 192 PHE A O 1
ATOM 1497 N N . GLU A 1 193 ? -12.427 8.767 -12.644 1.00 96.62 193 GLU A N 1
ATOM 1498 C CA . GLU A 1 193 ? -11.217 8.766 -13.470 1.00 96.62 193 GLU A CA 1
ATOM 1499 C C . GLU A 1 193 ? -10.807 10.192 -13.867 1.00 96.62 193 GLU A C 1
ATOM 1501 O O . GLU A 1 193 ? -11.637 11.020 -14.276 1.00 96.62 193 GLU A O 1
ATOM 1506 N N . ILE A 1 194 ? -9.507 10.462 -13.796 1.00 96.88 194 ILE A N 1
ATOM 1507 C CA . ILE A 1 194 ? -8.882 11.700 -14.260 1.00 96.88 194 ILE A CA 1
ATOM 1508 C C . ILE A 1 194 ? -7.894 11.421 -15.397 1.00 96.88 194 ILE A C 1
ATOM 1510 O O . ILE A 1 194 ? -7.434 10.307 -15.604 1.00 96.88 194 ILE A O 1
ATOM 1514 N N . SER A 1 195 ? -7.604 12.461 -16.174 1.00 93.50 195 SER A N 1
ATOM 1515 C CA . SER A 1 195 ? -6.677 12.425 -17.309 1.00 93.50 195 SER A CA 1
ATOM 1516 C C . SER A 1 195 ? -6.038 13.798 -17.474 1.00 93.50 195 SER A C 1
ATOM 1518 O O . SER A 1 195 ? -6.619 14.799 -17.053 1.00 93.50 195 SER A O 1
ATOM 1520 N N . GLU A 1 196 ? -4.938 13.873 -18.198 1.00 91.69 196 GLU A N 1
ATOM 1521 C CA . GLU A 1 196 ? -4.129 15.070 -18.436 1.00 91.69 196 GLU A CA 1
ATOM 1522 C C . GLU A 1 196 ? -4.823 16.115 -19.320 1.00 91.69 196 GLU A C 1
ATOM 1524 O O . GLU A 1 196 ? -4.469 17.293 -19.316 1.00 91.69 196 GLU A O 1
ATOM 1529 N N . ASN A 1 197 ? -5.848 15.711 -20.075 1.00 84.56 197 ASN A N 1
ATOM 1530 C CA . ASN A 1 197 ? -6.606 16.582 -20.975 1.00 84.56 197 ASN A CA 1
ATOM 1531 C C . ASN A 1 197 ? -7.649 17.434 -20.231 1.00 84.56 197 ASN A C 1
ATOM 1533 O O . ASN A 1 197 ? -8.837 17.433 -20.570 1.00 84.56 197 ASN A O 1
ATOM 1537 N N . ARG A 1 198 ? -7.221 18.163 -19.196 1.00 87.62 198 ARG A N 1
ATOM 1538 C CA . ARG A 1 198 ? -8.096 18.993 -18.358 1.00 87.62 198 ARG A CA 1
ATOM 1539 C C . ARG A 1 198 ? -7.630 20.441 -18.338 1.00 87.62 198 ARG A C 1
ATOM 1541 O O . ARG A 1 198 ? -6.447 20.742 -18.287 1.00 87.62 198 ARG A O 1
ATOM 1548 N N . SER A 1 199 ? -8.596 21.357 -18.390 1.00 82.19 199 SER A N 1
ATOM 1549 C CA . SER A 1 199 ? -8.352 22.807 -18.357 1.00 82.19 199 SER A CA 1
ATOM 1550 C C . SER A 1 199 ? -8.743 23.462 -17.032 1.00 82.19 199 SER A C 1
ATOM 1552 O O . SER A 1 199 ? -8.652 24.681 -16.909 1.00 82.19 199 SER A O 1
ATOM 1554 N N . THR A 1 200 ? -9.273 22.688 -16.087 1.00 92.94 200 THR A N 1
ATOM 1555 C CA . THR A 1 200 ? -9.713 23.162 -14.772 1.00 92.94 200 THR A CA 1
ATOM 1556 C C . THR A 1 200 ? -9.102 22.282 -13.690 1.00 92.94 200 THR A C 1
ATOM 1558 O O . THR A 1 200 ? -9.066 21.061 -13.901 1.00 92.94 200 THR A O 1
ATOM 1561 N N . PRO A 1 201 ? -8.710 22.866 -12.544 1.00 96.50 201 PRO A N 1
ATOM 1562 C CA . PRO A 1 201 ? -8.312 22.096 -11.377 1.00 96.50 201 PRO A CA 1
ATOM 1563 C C . PRO A 1 201 ? -9.381 21.074 -10.983 1.00 96.50 201 PRO A C 1
ATOM 1565 O O . PRO A 1 201 ? -10.578 21.246 -11.252 1.00 96.50 201 PRO A O 1
ATOM 1568 N N . ILE A 1 202 ? -8.923 19.985 -10.389 1.00 97.88 202 ILE A N 1
ATOM 1569 C CA . ILE A 1 202 ? -9.732 18.982 -9.712 1.00 97.88 202 ILE A CA 1
ATOM 1570 C C . ILE A 1 202 ? -9.892 19.463 -8.273 1.00 97.88 202 ILE A C 1
ATOM 1572 O O . ILE A 1 202 ? -8.913 19.874 -7.666 1.00 97.88 202 ILE A O 1
ATOM 1576 N N . GLU A 1 203 ? -11.116 19.443 -7.759 1.00 97.75 203 GLU A N 1
ATOM 1577 C CA . GLU A 1 203 ? -11.434 19.789 -6.373 1.00 97.75 203 GLU A CA 1
ATOM 1578 C C . GLU A 1 203 ? -11.824 18.508 -5.640 1.00 97.75 203 GLU A C 1
ATOM 1580 O O . GLU A 1 203 ? -12.654 17.751 -6.148 1.00 97.75 203 GLU A O 1
ATOM 1585 N N . LEU A 1 204 ? -11.219 18.276 -4.477 1.00 98.00 204 LEU A N 1
ATOM 1586 C CA . LEU A 1 204 ? -11.494 17.152 -3.591 1.00 98.00 204 LEU A CA 1
ATOM 1587 C C . LEU A 1 204 ? -11.865 17.694 -2.208 1.00 98.00 204 LEU A C 1
ATOM 1589 O O . LEU A 1 204 ? -11.076 18.347 -1.521 1.00 98.00 204 LEU A O 1
ATOM 1593 N N . THR A 1 205 ? -13.099 17.438 -1.795 1.00 97.19 205 THR A N 1
ATOM 1594 C CA . THR A 1 205 ? -13.559 17.725 -0.434 1.00 97.19 205 THR A CA 1
ATOM 1595 C C . THR A 1 205 ? -12.970 16.718 0.543 1.00 97.19 205 THR A C 1
ATOM 1597 O O . THR A 1 205 ? -12.871 15.540 0.203 1.00 97.19 205 THR A O 1
ATOM 1600 N N . ALA A 1 206 ? -12.635 17.174 1.749 1.00 96.62 206 ALA A N 1
ATOM 1601 C CA . ALA A 1 206 ? -12.135 16.339 2.831 1.00 96.62 206 ALA A CA 1
ATOM 1602 C C . ALA A 1 206 ? -13.042 15.122 3.039 1.00 96.62 206 ALA A C 1
ATOM 1604 O O . ALA A 1 206 ? -14.269 15.268 3.077 1.00 96.62 206 ALA A O 1
ATOM 1605 N N . SER A 1 207 ? -12.442 13.939 3.170 1.00 93.69 207 SER A N 1
ATOM 1606 C CA . SER A 1 207 ? -13.198 12.688 3.188 1.00 93.69 207 SER A CA 1
ATOM 1607 C C . SER A 1 207 ? -14.259 12.634 4.292 1.00 93.69 207 SER A C 1
ATOM 1609 O O . SER A 1 207 ? -15.363 12.153 4.042 1.00 93.69 207 SER A O 1
ATOM 1611 N N . SER A 1 208 ? -13.971 13.191 5.468 1.00 92.94 208 SER A N 1
ATOM 1612 C CA . SER A 1 208 ? -14.893 13.225 6.610 1.00 92.94 208 SER A CA 1
ATOM 1613 C C . SER A 1 208 ? -16.176 14.037 6.387 1.00 92.94 208 SER A C 1
ATOM 1615 O O . SER A 1 208 ? -17.115 13.961 7.181 1.00 92.94 208 SER A O 1
ATOM 1617 N N . LEU A 1 209 ? -16.261 14.808 5.295 1.00 93.38 209 LEU A N 1
ATOM 1618 C CA . LEU A 1 209 ? -17.469 15.542 4.908 1.00 93.38 209 LEU A CA 1
ATOM 1619 C C . LEU A 1 209 ? -18.477 14.700 4.103 1.00 93.38 209 LEU A C 1
ATOM 1621 O O . LEU A 1 209 ? -19.558 15.219 3.800 1.00 93.38 209 LEU A O 1
ATOM 1625 N N . ASP A 1 210 ? -18.144 13.449 3.749 1.00 88.69 210 ASP A N 1
ATOM 1626 C CA . ASP A 1 210 ? -19.029 12.482 3.068 1.00 88.69 210 ASP A CA 1
ATOM 1627 C C . ASP A 1 210 ? -19.728 13.089 1.830 1.00 88.69 210 ASP A C 1
ATOM 1629 O O . ASP A 1 210 ? -20.955 13.079 1.671 1.00 88.69 210 ASP A O 1
ATOM 1633 N N . GLN A 1 211 ? -18.937 13.751 0.979 1.00 91.00 211 GLN A N 1
ATOM 1634 C CA . GLN A 1 211 ? -19.408 14.353 -0.269 1.00 91.00 211 GLN A CA 1
ATOM 1635 C C . GLN A 1 211 ? -19.052 13.468 -1.471 1.00 91.00 211 GLN A C 1
ATOM 1637 O O . GLN A 1 211 ? -17.975 12.877 -1.508 1.00 91.00 211 GLN A O 1
ATOM 1642 N N . PRO A 1 212 ? -19.910 13.415 -2.507 1.00 88.12 212 PRO A N 1
ATOM 1643 C CA . PRO A 1 212 ? -19.629 12.626 -3.701 1.00 88.12 212 PRO A CA 1
ATOM 1644 C C . PRO A 1 212 ? -18.426 13.177 -4.479 1.00 88.12 212 PRO A C 1
ATOM 1646 O O . PRO A 1 212 ? -18.248 14.391 -4.570 1.00 88.12 212 PRO A O 1
ATOM 1649 N N . ASN A 1 213 ? -17.704 12.290 -5.172 1.00 89.25 213 ASN A N 1
ATOM 1650 C CA . ASN A 1 213 ? -16.484 12.604 -5.933 1.00 89.25 213 ASN A CA 1
ATOM 1651 C C . ASN A 1 213 ? -15.329 13.117 -5.048 1.00 89.25 213 ASN A C 1
ATOM 1653 O O . ASN A 1 213 ? -14.622 14.046 -5.429 1.00 89.25 213 ASN A O 1
ATOM 1657 N N . SER A 1 214 ? -15.144 12.508 -3.879 1.00 94.19 214 SER A N 1
ATOM 1658 C CA . SER A 1 214 ? -14.054 12.788 -2.933 1.00 94.19 214 SER A CA 1
ATOM 1659 C C . SER A 1 214 ? -12.741 12.062 -3.262 1.00 94.19 214 SER A C 1
ATOM 1661 O O . SER A 1 214 ? -11.702 12.427 -2.717 1.00 94.19 214 SER A O 1
ATOM 1663 N N . ILE A 1 215 ? -12.769 11.077 -4.172 1.00 98.38 215 ILE A N 1
ATOM 1664 C CA . ILE A 1 215 ? -11.599 10.279 -4.568 1.00 98.38 215 ILE A CA 1
ATOM 1665 C C . ILE A 1 215 ? -11.428 10.305 -6.093 1.00 98.38 215 ILE A C 1
ATOM 1667 O O . ILE A 1 215 ? -12.304 9.849 -6.837 1.00 98.38 215 ILE A O 1
ATOM 1671 N N . ALA A 1 216 ? -10.289 10.809 -6.564 1.00 98.44 216 ALA A N 1
ATOM 1672 C CA . ALA A 1 216 ? -9.882 10.723 -7.965 1.00 98.44 216 ALA A CA 1
ATOM 1673 C C . ALA A 1 216 ? -9.021 9.476 -8.208 1.00 98.44 216 ALA A C 1
ATOM 1675 O O . ALA A 1 216 ? -8.297 9.035 -7.318 1.00 98.44 216 ALA A O 1
ATOM 1676 N N . LYS A 1 217 ? -9.063 8.932 -9.426 1.00 98.44 217 LYS A N 1
ATOM 1677 C CA . LYS A 1 217 ? -8.205 7.826 -9.866 1.00 98.44 217 LYS A CA 1
ATOM 1678 C C . LYS A 1 217 ? -7.478 8.176 -11.158 1.00 98.44 217 LYS A C 1
ATOM 1680 O O . LYS A 1 217 ? -8.102 8.649 -12.107 1.00 98.44 217 LYS A O 1
ATOM 1685 N N . TYR A 1 218 ? -6.175 7.923 -11.195 1.00 97.38 218 TYR A N 1
ATOM 1686 C CA . TYR A 1 218 ? -5.358 8.026 -12.399 1.00 97.38 218 TYR A CA 1
ATOM 1687 C C . TYR A 1 218 ? -4.689 6.683 -12.690 1.00 97.38 218 TYR A C 1
ATOM 1689 O O . TYR A 1 218 ? -3.884 6.203 -11.897 1.00 97.38 218 TYR A O 1
ATOM 1697 N N . SER A 1 219 ? -5.035 6.065 -13.817 1.00 94.25 219 SER A N 1
ATOM 1698 C CA . SER A 1 219 ? -4.570 4.716 -14.157 1.00 94.25 219 SER A CA 1
ATOM 1699 C C . SER A 1 219 ? -3.226 4.741 -14.893 1.00 94.25 219 SER A C 1
ATOM 1701 O O . SER A 1 219 ? -3.118 5.387 -15.934 1.00 94.25 219 SER A O 1
ATOM 1703 N N . LEU A 1 220 ? -2.231 4.000 -14.390 1.00 90.12 220 LEU A N 1
ATOM 1704 C CA . LEU A 1 220 ? -0.965 3.736 -15.093 1.00 90.12 220 LEU A CA 1
ATOM 1705 C C . LEU A 1 220 ? -1.087 2.507 -15.998 1.00 90.12 220 LEU A C 1
ATOM 1707 O O . LEU A 1 220 ? -0.601 2.494 -17.128 1.00 90.12 220 LEU A O 1
ATOM 1711 N N . SER A 1 221 ? -1.777 1.481 -15.505 1.00 84.12 221 SER A N 1
ATOM 1712 C CA . SER A 1 221 ? -2.081 0.241 -16.213 1.00 84.12 221 SER A CA 1
ATOM 1713 C C . SER A 1 221 ? -3.441 -0.314 -15.766 1.00 84.12 221 SER A C 1
ATOM 1715 O O . SER A 1 221 ? -4.195 0.340 -15.044 1.00 84.12 221 SER A O 1
ATOM 1717 N N . SER A 1 222 ? -3.785 -1.535 -16.186 1.00 81.81 222 SER A N 1
ATOM 1718 C CA . SER A 1 222 ? -5.004 -2.219 -15.730 1.00 81.81 222 SER A CA 1
ATOM 1719 C C . SER A 1 222 ? -4.994 -2.600 -14.247 1.00 81.81 222 SER A C 1
ATOM 1721 O O . SER A 1 222 ? -6.036 -2.976 -13.716 1.00 81.81 222 SER A O 1
ATOM 1723 N N . SER A 1 223 ? -3.835 -2.555 -13.602 1.00 84.38 223 SER A N 1
ATOM 1724 C CA . SER A 1 223 ? -3.611 -3.067 -12.248 1.00 84.38 223 SER A CA 1
ATOM 1725 C C . SER A 1 223 ? -2.810 -2.132 -11.363 1.00 84.38 223 SER A C 1
ATOM 1727 O O . SER A 1 223 ? -2.487 -2.485 -10.240 1.00 84.38 223 SER A O 1
ATOM 1729 N N . GLU A 1 224 ? -2.407 -0.992 -11.902 1.00 93.44 224 GLU A N 1
ATOM 1730 C CA . GLU A 1 224 ? -1.544 -0.064 -11.207 1.00 93.44 224 GLU A CA 1
ATOM 1731 C C . GLU A 1 224 ? -2.031 1.347 -11.466 1.00 93.44 224 GLU A C 1
ATOM 1733 O O . GLU A 1 224 ? -2.311 1.723 -12.613 1.00 93.44 224 GLU A O 1
ATOM 1738 N N . TYR A 1 225 ? -2.241 2.096 -10.395 1.00 97.12 225 TYR A N 1
ATOM 1739 C CA . TYR A 1 225 ? -2.900 3.388 -10.464 1.00 97.12 225 TYR A CA 1
ATOM 1740 C C . TYR A 1 225 ? -2.664 4.204 -9.201 1.00 97.12 225 TYR A C 1
ATOM 1742 O O . TYR A 1 225 ? -2.378 3.666 -8.136 1.00 97.12 225 TYR A O 1
ATOM 1750 N N . PHE A 1 226 ? -2.881 5.509 -9.323 1.00 98.75 226 PHE A N 1
ATOM 1751 C CA . PHE A 1 226 ? -2.925 6.417 -8.190 1.00 98.75 226 PHE A CA 1
ATOM 1752 C C . PHE A 1 226 ? -4.370 6.687 -7.769 1.00 98.75 226 PHE A C 1
ATOM 1754 O O . PHE A 1 226 ? -5.219 6.977 -8.620 1.00 98.75 226 PHE A O 1
ATOM 1761 N N . LEU A 1 227 ? -4.649 6.624 -6.467 1.00 98.88 227 LEU A N 1
ATOM 1762 C CA . LEU A 1 227 ? -5.847 7.209 -5.860 1.00 98.88 227 LEU A CA 1
ATOM 1763 C C . LEU A 1 227 ? -5.465 8.511 -5.173 1.00 98.88 227 LEU A C 1
ATOM 1765 O O . LEU A 1 227 ? -4.457 8.574 -4.484 1.00 98.88 227 LEU A O 1
ATOM 1769 N N . ILE A 1 228 ? -6.280 9.541 -5.347 1.00 98.88 228 ILE A N 1
ATOM 1770 C CA . ILE A 1 228 ? -6.031 10.857 -4.771 1.00 98.88 228 ILE A CA 1
ATOM 1771 C C . ILE A 1 228 ? -7.248 11.245 -3.946 1.00 98.88 228 ILE A C 1
ATOM 1773 O O . ILE A 1 228 ? -8.362 11.279 -4.474 1.00 98.88 228 ILE A O 1
ATOM 1777 N N . GLU A 1 229 ? -7.037 11.546 -2.669 1.00 98.56 229 GLU A N 1
ATOM 1778 C CA . GLU A 1 229 ? -8.074 12.025 -1.753 1.00 98.56 229 GLU A CA 1
ATOM 1779 C C . GLU A 1 229 ? -7.596 13.259 -0.983 1.00 98.56 229 GLU A C 1
ATOM 1781 O O . GLU A 1 229 ? -6.398 13.514 -0.876 1.00 98.56 229 GLU A O 1
ATOM 1786 N N . ASN A 1 230 ? -8.537 14.033 -0.447 1.00 98.44 230 ASN A N 1
ATOM 1787 C CA . ASN A 1 230 ? -8.237 15.097 0.508 1.00 98.44 230 ASN A CA 1
ATOM 1788 C C . ASN A 1 230 ? -8.604 14.619 1.914 1.00 98.44 230 ASN A C 1
ATOM 1790 O O . ASN A 1 230 ? -9.735 14.171 2.133 1.00 98.44 230 ASN A O 1
ATOM 1794 N N . ARG A 1 231 ? -7.694 14.765 2.876 1.00 97.56 231 ARG A N 1
ATOM 1795 C CA . ARG A 1 231 ? -7.975 14.520 4.297 1.00 97.56 231 ARG A CA 1
ATOM 1796 C C . ARG A 1 231 ? -7.745 15.789 5.090 1.00 97.56 231 ARG A C 1
ATOM 1798 O O . ARG A 1 231 ? -6.864 16.586 4.774 1.00 97.56 231 ARG A O 1
ATOM 1805 N N . HIS A 1 232 ? -8.595 16.006 6.089 1.00 96.88 232 HIS A N 1
ATOM 1806 C CA . HIS A 1 232 ? -8.544 17.224 6.879 1.00 96.88 232 HIS A CA 1
ATOM 1807 C C . HIS A 1 232 ? -9.021 16.983 8.316 1.00 96.88 232 HIS A C 1
ATOM 1809 O O . HIS A 1 232 ? -10.135 16.511 8.556 1.00 96.88 232 HIS A O 1
ATOM 1815 N N . ARG A 1 233 ? -8.189 17.385 9.277 1.00 95.81 233 ARG A N 1
ATOM 1816 C CA . ARG A 1 233 ? -8.367 17.194 10.722 1.00 95.81 233 ARG A CA 1
ATOM 1817 C C . ARG A 1 233 ? -9.528 18.006 11.288 1.00 95.81 233 ARG A C 1
ATOM 1819 O O . ARG A 1 233 ? -10.285 17.517 12.121 1.00 95.81 233 ARG A O 1
ATOM 1826 N N . ASP A 1 234 ? -9.709 19.237 10.818 1.00 95.56 234 ASP A N 1
ATOM 1827 C CA . ASP A 1 234 ? -10.748 20.151 11.320 1.00 95.56 234 ASP A CA 1
ATOM 1828 C C . ASP A 1 234 ? -11.448 20.918 10.184 1.00 95.56 234 ASP A C 1
ATOM 1830 O O . ASP A 1 234 ? -11.220 22.116 10.004 1.00 95.56 234 ASP A O 1
ATOM 1834 N N . PRO A 1 235 ? -12.251 20.238 9.343 1.00 94.69 235 PRO A N 1
ATOM 1835 C CA . PRO A 1 235 ? -12.828 20.852 8.148 1.00 94.69 235 PRO A CA 1
ATOM 1836 C C . PRO A 1 235 ? -13.792 22.012 8.454 1.00 94.69 235 PRO A C 1
ATOM 1838 O O . PRO A 1 235 ? -13.979 22.894 7.616 1.00 94.69 235 PRO A O 1
ATOM 1841 N N . ASP A 1 236 ? -14.373 22.038 9.657 1.00 92.69 236 ASP A N 1
ATOM 1842 C CA . ASP A 1 236 ? -15.307 23.076 10.106 1.00 92.69 236 ASP A CA 1
ATOM 1843 C C . ASP A 1 236 ? -14.636 24.210 10.909 1.00 92.69 236 ASP A C 1
ATOM 1845 O O . ASP A 1 236 ? -15.299 25.206 11.226 1.00 92.69 236 ASP A O 1
ATOM 1849 N N . GLY A 1 237 ? -13.351 24.076 11.261 1.00 92.94 237 GLY A N 1
ATOM 1850 C CA . GLY A 1 237 ? -12.586 25.057 12.040 1.00 92.94 237 GLY A CA 1
ATOM 1851 C C . GLY A 1 237 ? -13.029 25.198 13.502 1.00 92.94 237 GLY A C 1
ATOM 1852 O O . GLY A 1 237 ? -12.888 26.277 14.081 1.00 92.94 237 GLY A O 1
ATOM 1853 N N . ASN A 1 238 ? -13.639 24.159 14.082 1.00 93.06 238 ASN A N 1
ATOM 1854 C CA . ASN A 1 238 ? -14.178 24.177 15.451 1.00 93.06 238 ASN A CA 1
ATOM 1855 C C . ASN A 1 238 ? -13.518 23.138 16.372 1.00 93.06 238 ASN A C 1
ATOM 1857 O O . ASN A 1 238 ? -13.969 22.957 17.508 1.00 93.06 238 ASN A O 1
ATOM 1861 N N . GLY A 1 239 ? -12.475 22.463 15.895 1.00 95.00 239 GLY A N 1
ATOM 1862 C CA . GLY A 1 239 ? -11.828 21.351 16.567 1.00 95.00 239 GLY A CA 1
ATOM 1863 C C . GLY A 1 239 ? -12.664 20.069 16.592 1.00 95.00 239 GLY A C 1
ATOM 1864 O O . GLY A 1 239 ? -13.705 19.934 15.944 1.00 95.00 239 GLY A O 1
ATOM 1865 N N . ILE A 1 240 ? -12.222 19.110 17.400 1.00 96.69 240 ILE A N 1
ATOM 1866 C CA . ILE A 1 240 ? -12.925 17.850 17.635 1.00 96.69 240 ILE A CA 1
ATOM 1867 C C . ILE A 1 240 ? -13.811 17.954 18.872 1.00 96.69 240 ILE A C 1
ATOM 1869 O O . ILE A 1 240 ? -13.366 18.349 19.946 1.00 96.69 240 ILE A O 1
ATOM 1873 N N . THR A 1 241 ? -15.073 17.539 18.752 1.00 97.50 241 THR A N 1
ATOM 1874 C CA . THR A 1 241 ? -15.955 17.337 19.905 1.00 97.50 241 THR A CA 1
ATOM 1875 C C . THR A 1 241 ? -16.135 15.853 20.188 1.00 97.50 241 THR A C 1
ATOM 1877 O O . THR A 1 241 ? -16.697 15.111 19.382 1.00 97.50 241 THR A O 1
ATOM 1880 N N . ILE A 1 242 ? -15.701 15.430 21.371 1.00 97.06 242 ILE A N 1
ATOM 1881 C CA . ILE A 1 242 ? -15.794 14.061 21.868 1.00 97.06 242 ILE A CA 1
ATOM 1882 C C . ILE A 1 242 ? -16.996 13.940 22.802 1.00 97.06 242 ILE A C 1
ATOM 1884 O O . ILE A 1 242 ? -17.190 14.758 23.700 1.00 97.06 242 ILE A O 1
ATOM 1888 N N . THR A 1 243 ? -17.800 12.895 22.612 1.00 97.69 243 THR A N 1
ATOM 1889 C CA . THR A 1 243 ? -18.918 12.534 23.490 1.00 97.69 243 THR A CA 1
ATOM 1890 C C . THR A 1 243 ? -18.525 11.361 24.381 1.00 97.69 243 THR A C 1
ATOM 1892 O O . THR A 1 243 ? -18.188 10.283 23.890 1.00 97.69 243 THR A O 1
ATOM 1895 N N . ILE A 1 244 ? -18.612 11.553 25.697 1.00 96.69 244 ILE A N 1
ATOM 1896 C CA . ILE A 1 244 ? -18.277 10.553 26.716 1.00 96.69 244 ILE A CA 1
ATOM 1897 C C . ILE A 1 244 ? -19.514 10.253 27.554 1.00 96.69 244 ILE A C 1
ATOM 1899 O O . ILE A 1 244 ? -20.166 11.159 28.074 1.00 96.69 244 ILE A O 1
ATOM 1903 N N . ARG A 1 245 ? -19.820 8.967 27.729 1.00 97.25 245 ARG A N 1
ATOM 1904 C CA . ARG A 1 245 ? -20.866 8.501 28.639 1.00 97.25 245 ARG A CA 1
ATOM 1905 C C . ARG A 1 245 ? -20.287 8.221 30.017 1.00 97.25 245 ARG A C 1
ATOM 1907 O O . ARG A 1 245 ? -19.468 7.322 30.196 1.00 97.25 245 ARG A O 1
ATOM 1914 N N . GLU A 1 246 ? -20.754 8.963 31.007 1.00 95.62 246 GLU A N 1
ATOM 1915 C CA . GLU A 1 246 ? -20.385 8.789 32.406 1.00 95.62 246 GLU A CA 1
ATOM 1916 C C . GLU A 1 246 ? -20.968 7.486 32.996 1.00 95.62 246 GLU A C 1
ATOM 1918 O O . GLU A 1 246 ? -21.996 6.984 32.526 1.00 95.62 246 GLU A O 1
ATOM 1923 N N . PRO A 1 247 ? -20.423 6.974 34.120 1.00 94.00 247 PRO A N 1
ATOM 1924 C CA . PRO A 1 247 ? -20.968 5.795 34.807 1.00 94.00 247 PRO A CA 1
ATOM 1925 C C . PRO A 1 247 ? -22.432 5.926 35.260 1.00 94.00 247 PRO A C 1
ATOM 1927 O O . PRO A 1 247 ? -23.102 4.924 35.507 1.00 94.00 247 PRO A O 1
ATOM 1930 N N . ASN A 1 248 ? -22.934 7.157 35.405 1.00 94.62 248 ASN A N 1
ATOM 1931 C CA . ASN A 1 248 ? -24.330 7.442 35.752 1.00 94.62 248 ASN A CA 1
ATOM 1932 C C . ASN A 1 248 ? -25.286 7.352 34.534 1.00 94.62 248 ASN A C 1
ATOM 1934 O O . ASN A 1 248 ? -26.500 7.439 34.721 1.00 94.62 248 ASN A O 1
ATOM 1938 N N . GLY A 1 249 ? -24.748 7.162 33.322 1.00 94.75 249 GLY A N 1
ATOM 1939 C CA . GLY A 1 249 ? -25.475 7.076 32.055 1.00 94.75 249 GLY A CA 1
ATOM 1940 C C . GLY A 1 249 ? -25.660 8.402 31.307 1.00 94.75 249 GLY A C 1
ATOM 1941 O O . GLY A 1 249 ? -26.194 8.377 30.202 1.00 94.75 249 GLY A O 1
ATOM 1942 N N . ASN A 1 250 ? -25.244 9.538 31.871 1.00 96.38 250 ASN A N 1
ATOM 1943 C CA . ASN A 1 250 ? -25.281 10.835 31.197 1.00 96.38 250 ASN A CA 1
ATOM 1944 C C . ASN A 1 250 ? -24.165 10.937 30.158 1.00 96.38 250 ASN A C 1
ATOM 1946 O O . ASN A 1 250 ? -23.091 10.367 30.334 1.00 96.38 250 ASN A O 1
ATOM 1950 N N . GLU A 1 251 ? -24.409 11.711 29.107 1.00 97.50 251 GLU A N 1
ATOM 1951 C CA . GLU A 1 251 ? -23.406 12.032 28.095 1.00 97.50 251 GLU A CA 1
ATOM 1952 C C . GLU A 1 251 ? -22.901 13.462 28.300 1.00 97.50 251 GLU A C 1
ATOM 1954 O O . GLU A 1 251 ? -23.685 14.388 28.525 1.00 97.50 251 GLU A O 1
ATOM 1959 N N . VAL A 1 252 ? -21.582 13.620 28.244 1.00 97.56 252 VAL A N 1
ATOM 1960 C CA . VAL A 1 252 ? -20.862 14.891 28.320 1.00 97.56 252 VAL A CA 1
ATOM 1961 C C . VAL A 1 252 ? -20.106 15.077 27.013 1.00 97.56 252 VAL A C 1
ATOM 1963 O O . VAL A 1 252 ? -19.581 14.113 26.460 1.00 97.56 252 VAL A O 1
ATOM 1966 N N . GLN A 1 253 ? -20.057 16.312 26.523 1.00 97.75 253 GLN A N 1
ATOM 1967 C CA . GLN A 1 253 ? -19.270 16.685 25.354 1.00 97.75 253 GLN A CA 1
ATOM 1968 C C . GLN A 1 253 ? -18.081 17.545 25.778 1.00 97.75 253 GLN A C 1
ATOM 1970 O O . GLN A 1 253 ? -18.246 18.465 26.583 1.00 97.75 253 GLN A O 1
ATOM 1975 N N . GLN A 1 254 ? -16.904 17.238 25.241 1.00 97.31 254 GLN A N 1
ATOM 1976 C CA . GLN A 1 254 ? -15.682 18.029 25.380 1.00 97.31 254 GLN A CA 1
ATOM 1977 C C . GLN A 1 254 ? -15.171 18.389 23.994 1.00 97.31 254 GLN A C 1
ATOM 1979 O O . GLN A 1 254 ? -15.190 17.539 23.109 1.00 97.31 254 GLN A O 1
ATOM 1984 N N . THR A 1 255 ? -14.725 19.627 23.817 1.00 97.50 255 THR A N 1
ATOM 1985 C CA . THR A 1 255 ? -14.187 20.115 22.548 1.00 97.50 255 THR A CA 1
ATOM 1986 C C . THR A 1 255 ? -12.720 20.459 22.740 1.00 97.50 255 THR A C 1
ATOM 1988 O O . THR A 1 255 ? -12.401 21.124 23.726 1.00 97.50 255 THR A O 1
ATOM 1991 N N . PHE A 1 256 ? -11.882 20.012 21.809 1.00 96.88 256 PHE A N 1
ATOM 1992 C CA . PHE A 1 256 ? -10.459 20.329 21.730 1.00 96.88 256 PHE A CA 1
ATOM 1993 C C . PHE A 1 256 ? -10.160 20.952 20.369 1.00 96.88 256 PHE A C 1
ATOM 1995 O O . PHE A 1 256 ? -10.633 20.441 19.353 1.00 96.88 256 PHE A O 1
ATOM 2002 N N . THR A 1 257 ? -9.405 22.044 20.335 1.00 95.38 257 THR A N 1
ATOM 2003 C CA . THR A 1 257 ? -8.951 22.703 19.102 1.00 95.38 257 THR A CA 1
ATOM 2004 C C . THR A 1 257 ? -7.456 22.465 18.889 1.00 95.38 257 THR A C 1
ATOM 2006 O O . THR A 1 257 ? -6.793 21.854 19.723 1.00 95.38 257 THR A O 1
ATOM 2009 N N . ASN A 1 258 ? -6.899 22.953 17.776 1.00 91.38 258 ASN A N 1
ATOM 2010 C CA . ASN A 1 258 ? -5.453 22.873 17.531 1.00 91.38 258 ASN A CA 1
ATOM 2011 C C . ASN A 1 258 ? -4.598 23.611 18.577 1.00 91.38 258 ASN A C 1
ATOM 2013 O O . ASN A 1 258 ? -3.416 23.325 18.689 1.00 91.38 258 ASN A O 1
ATOM 2017 N N . GLU A 1 259 ? -5.205 24.510 19.355 1.00 90.69 259 GLU A N 1
ATOM 2018 C CA . GLU A 1 259 ? -4.565 25.230 20.464 1.00 90.69 259 GLU A CA 1
ATOM 2019 C C . GLU A 1 259 ? -4.362 24.338 21.705 1.00 90.69 259 GLU A C 1
ATOM 2021 O O . GLU A 1 259 ? -3.606 24.679 22.612 1.00 90.69 259 GLU A O 1
ATOM 2026 N N . ASP A 1 260 ? -5.063 23.203 21.792 1.00 94.19 260 ASP A N 1
ATOM 2027 C CA . ASP A 1 260 ? -4.941 22.258 22.902 1.00 94.19 260 ASP A CA 1
ATOM 2028 C C . ASP A 1 260 ? -3.762 21.295 22.659 1.00 94.19 260 ASP A C 1
ATOM 2030 O O . ASP A 1 260 ? -3.946 20.082 22.550 1.00 94.19 260 ASP A O 1
ATOM 2034 N N . GLU A 1 261 ? -2.541 21.836 22.577 1.00 91.50 261 GLU A N 1
ATOM 2035 C CA . GLU A 1 261 ? -1.301 21.124 22.202 1.00 91.50 261 GLU A CA 1
ATOM 2036 C C . GLU A 1 261 ? -1.109 19.791 22.936 1.00 91.50 261 GLU A C 1
ATOM 2038 O O . GLU A 1 261 ? -0.849 18.766 22.310 1.00 91.50 261 GLU A O 1
ATOM 2043 N N . ALA A 1 262 ? -1.334 19.763 24.255 1.00 93.19 262 ALA A N 1
ATOM 2044 C CA . ALA A 1 262 ? -1.204 18.541 25.048 1.00 93.19 262 ALA A CA 1
ATOM 2045 C C . ALA A 1 262 ? -2.110 17.405 24.538 1.00 93.19 262 ALA A C 1
ATOM 2047 O O . ALA A 1 262 ? -1.716 16.240 24.559 1.00 93.19 262 ALA A O 1
ATOM 2048 N N . PHE A 1 263 ? -3.317 17.731 24.063 1.00 94.81 263 PHE A N 1
ATOM 2049 C CA . PHE A 1 263 ? -4.224 16.771 23.433 1.00 94.81 263 PHE A CA 1
ATOM 2050 C C . PHE A 1 263 ? -3.783 16.442 21.997 1.00 94.81 263 PHE A C 1
ATOM 2052 O O . PHE A 1 263 ? -3.709 15.266 21.632 1.00 94.81 263 PHE A O 1
ATOM 2059 N N . VAL A 1 264 ? -3.455 17.468 21.206 1.00 93.56 264 VAL A N 1
ATOM 2060 C CA . VAL A 1 264 ? -3.112 17.379 19.773 1.00 93.56 264 VAL A CA 1
ATOM 2061 C C . VAL A 1 264 ? -1.822 16.609 19.503 1.00 93.56 264 VAL A C 1
ATOM 2063 O O . VAL A 1 264 ? -1.761 15.876 18.518 1.00 93.56 264 VAL A O 1
ATOM 2066 N N . PHE A 1 265 ? -0.829 16.721 20.382 1.00 90.19 265 PHE A N 1
ATOM 2067 C CA . PHE A 1 265 ? 0.462 16.033 20.280 1.00 90.19 265 PHE A CA 1
ATOM 2068 C C . PHE A 1 265 ? 0.585 14.839 21.237 1.00 90.19 265 PHE A C 1
ATOM 2070 O O . PHE A 1 265 ? 1.656 14.249 21.360 1.00 90.19 265 PHE A O 1
ATOM 2077 N N . GLN A 1 266 ? -0.516 14.460 21.902 1.00 90.25 266 GLN A N 1
ATOM 2078 C CA . GLN A 1 266 ? -0.593 13.334 22.840 1.00 90.25 266 GLN A CA 1
ATOM 2079 C C . GLN A 1 266 ? 0.528 13.370 23.891 1.00 90.25 266 GLN A C 1
ATOM 2081 O O . GLN A 1 266 ? 1.159 12.352 24.191 1.00 90.25 266 GLN A O 1
ATOM 2086 N N . GLU A 1 267 ? 0.780 14.549 24.461 1.00 88.75 267 GLU A N 1
ATOM 2087 C CA . GLU A 1 267 ? 1.796 14.710 25.496 1.00 88.75 267 GLU A CA 1
ATOM 2088 C C . GLU A 1 267 ? 1.516 13.798 26.699 1.00 88.75 267 GLU A C 1
ATOM 2090 O O . GLU A 1 267 ? 0.388 13.362 26.955 1.00 88.75 267 GLU A O 1
ATOM 2095 N N . ALA A 1 268 ? 2.555 13.511 27.485 1.00 83.12 268 ALA A N 1
ATOM 2096 C CA . ALA A 1 268 ? 2.426 12.648 28.652 1.00 83.12 268 ALA A CA 1
ATOM 2097 C C . ALA A 1 268 ? 1.308 13.139 29.599 1.00 83.12 268 ALA A C 1
ATOM 2099 O O . ALA A 1 268 ? 1.415 14.197 30.219 1.00 83.12 268 ALA A O 1
ATOM 2100 N N . GLY A 1 269 ? 0.250 12.333 29.741 1.00 83.56 269 GLY A N 1
ATOM 2101 C CA . GLY A 1 269 ? -0.912 12.639 30.579 1.00 83.56 269 GLY A CA 1
ATOM 2102 C C . GLY A 1 269 ? -2.078 13.331 29.863 1.00 83.56 269 GLY A C 1
ATOM 2103 O O . GLY A 1 269 ? -3.005 13.771 30.550 1.00 83.56 269 GLY A O 1
ATOM 2104 N N . PHE A 1 270 ? -2.078 13.428 28.527 1.00 90.38 270 PHE A N 1
ATOM 2105 C CA . PHE A 1 270 ? -3.195 14.004 27.761 1.00 90.38 270 PHE A CA 1
ATOM 2106 C C . PHE A 1 270 ? -4.542 13.319 28.049 1.00 90.38 270 PHE A C 1
ATOM 2108 O O . PHE A 1 270 ? -5.594 13.952 28.012 1.00 90.38 270 PHE A O 1
ATOM 2115 N N . ASP A 1 271 ? -4.526 12.034 28.406 1.00 87.56 271 ASP A N 1
ATOM 2116 C CA . ASP A 1 271 ? -5.707 11.260 28.790 1.00 87.56 271 ASP A CA 1
ATOM 2117 C C . ASP A 1 271 ? -6.420 11.846 30.019 1.00 87.56 271 ASP A C 1
ATOM 2119 O O . ASP A 1 271 ? -7.641 11.742 30.140 1.00 87.56 271 ASP A O 1
ATOM 2123 N N . SER A 1 272 ? -5.689 12.536 30.901 1.00 90.81 272 SER A N 1
ATOM 2124 C CA . SER A 1 272 ? -6.259 13.209 32.072 1.00 90.81 272 SER A CA 1
ATOM 2125 C C . SER A 1 272 ? -7.110 14.437 31.723 1.00 90.81 272 SER A C 1
ATOM 2127 O O . SER A 1 272 ? -7.879 14.908 32.567 1.00 90.81 272 SER A O 1
ATOM 2129 N N . LEU A 1 273 ? -7.008 14.935 30.484 1.00 93.62 273 LEU A N 1
ATOM 2130 C CA . LEU A 1 273 ? -7.874 15.986 29.944 1.00 93.62 273 LEU A CA 1
ATOM 2131 C C . LEU A 1 273 ? -9.285 15.456 29.648 1.00 93.62 273 LEU A C 1
ATOM 2133 O O . LEU A 1 273 ? -10.247 16.229 29.604 1.00 93.62 273 LEU A O 1
ATOM 2137 N N . LEU A 1 274 ? -9.430 14.141 29.458 1.00 93.31 274 LEU A N 1
ATOM 2138 C CA . LEU A 1 274 ? -10.700 13.501 29.145 1.00 93.31 274 LEU A CA 1
ATOM 2139 C C . LEU A 1 274 ? -11.520 13.232 30.411 1.00 93.31 274 LEU A C 1
ATOM 2141 O O . LEU A 1 274 ? -11.029 12.816 31.461 1.00 93.31 274 LEU A O 1
ATOM 2145 N N . GLN A 1 275 ? -12.828 13.432 30.296 1.00 94.25 275 GLN A N 1
ATOM 2146 C CA . GLN A 1 275 ? -13.791 13.077 31.323 1.00 94.25 275 GLN A CA 1
ATOM 2147 C C . GLN A 1 275 ? -13.793 11.556 31.528 1.00 94.25 275 GLN A C 1
ATOM 2149 O O . GLN A 1 275 ? -13.847 10.776 30.581 1.00 94.25 275 GLN A O 1
ATOM 2154 N N . ALA A 1 276 ? -13.809 11.109 32.784 1.00 91.12 276 ALA A N 1
ATOM 2155 C CA . ALA A 1 276 ? -13.881 9.683 33.082 1.00 91.12 276 ALA A CA 1
ATOM 2156 C C . ALA A 1 276 ? -15.222 9.085 32.610 1.00 91.12 276 ALA A C 1
ATOM 2158 O O . ALA A 1 276 ? -16.290 9.477 33.094 1.00 91.12 276 ALA A O 1
ATOM 2159 N N . GLY A 1 277 ? -15.167 8.102 31.710 1.00 91.62 277 GLY A N 1
ATOM 2160 C CA . GLY A 1 277 ? -16.345 7.435 31.158 1.00 91.62 277 GLY A CA 1
ATOM 2161 C C . GLY A 1 277 ? -16.018 6.545 29.959 1.00 91.62 277 GLY A C 1
ATOM 2162 O O . GLY A 1 277 ? -14.872 6.160 29.749 1.00 91.62 277 GLY A O 1
ATOM 2163 N N . THR A 1 278 ? -17.044 6.196 29.187 1.00 91.75 278 THR A N 1
ATOM 2164 C CA . THR A 1 278 ? -16.918 5.448 27.930 1.00 91.75 278 THR A CA 1
ATOM 2165 C C . THR A 1 278 ? -16.969 6.417 26.757 1.00 91.75 278 THR A C 1
ATOM 2167 O O . THR A 1 278 ? -17.930 7.177 26.650 1.00 91.75 278 THR A O 1
ATOM 2170 N N . PHE A 1 279 ? -15.972 6.378 25.874 1.00 92.50 279 PHE A N 1
ATOM 2171 C CA . PHE A 1 279 ? -16.002 7.102 24.603 1.00 92.50 279 PHE A CA 1
ATOM 2172 C C . PHE A 1 279 ? -17.166 6.590 23.745 1.00 92.50 279 PHE A C 1
ATOM 2174 O O . PHE A 1 279 ? -17.316 5.383 23.560 1.00 92.50 279 PHE A O 1
ATOM 2181 N N . VAL A 1 280 ? -18.019 7.498 23.275 1.00 94.12 280 VAL A N 1
ATOM 2182 C CA . VAL A 1 280 ? -19.216 7.164 22.486 1.00 94.12 280 VAL A CA 1
ATOM 2183 C C . VAL A 1 280 ? -19.085 7.639 21.049 1.00 94.12 280 VAL A C 1
ATOM 2185 O O . VAL A 1 280 ? -19.529 6.935 20.149 1.00 94.12 280 VAL A O 1
ATOM 2188 N N . ASN A 1 281 ? -18.547 8.843 20.840 1.00 94.88 281 ASN A N 1
ATOM 2189 C CA . ASN A 1 281 ? -18.488 9.458 19.519 1.00 94.88 281 ASN A CA 1
ATOM 2190 C C . ASN A 1 281 ? -17.441 10.578 19.447 1.00 94.88 281 ASN A C 1
ATOM 2192 O O . ASN A 1 281 ? -17.172 11.226 20.460 1.00 94.88 281 ASN A O 1
ATOM 2196 N N . ALA A 1 282 ? -16.969 10.871 18.238 1.00 95.31 282 ALA A N 1
ATOM 2197 C CA . ALA A 1 282 ? -16.249 12.087 17.869 1.00 95.31 282 ALA A CA 1
ATOM 2198 C C . ALA A 1 282 ? -16.955 12.775 16.690 1.00 95.31 282 ALA A C 1
ATOM 2200 O O . ALA A 1 282 ? -17.707 12.138 15.957 1.00 95.31 282 ALA A O 1
ATOM 2201 N N . THR A 1 283 ? -16.751 14.082 16.514 1.00 95.19 283 THR A N 1
ATOM 2202 C CA . THR A 1 283 ? -17.293 14.812 15.351 1.00 95.19 283 THR A CA 1
ATOM 2203 C C . THR A 1 283 ? -16.505 14.587 14.070 1.00 95.19 283 THR A C 1
ATOM 2205 O O . THR A 1 283 ? -17.096 14.676 13.003 1.00 95.19 283 THR A O 1
ATOM 2208 N N . ASN A 1 284 ? -15.206 14.306 14.174 1.00 94.69 284 ASN A N 1
ATOM 2209 C CA . ASN A 1 284 ? -14.343 13.953 13.054 1.00 94.69 284 ASN A CA 1
ATOM 2210 C C . ASN A 1 284 ? -13.274 12.977 13.554 1.00 94.69 284 ASN A C 1
ATOM 2212 O O . ASN A 1 284 ? -12.544 13.314 14.488 1.00 94.69 284 ASN A O 1
ATOM 2216 N N . PHE A 1 285 ? -13.207 11.781 12.975 1.00 94.75 285 PHE A N 1
ATOM 2217 C CA . PHE A 1 285 ? -12.198 10.789 13.348 1.00 94.75 285 PHE A CA 1
ATOM 2218 C C . PHE A 1 285 ? -10.825 11.144 12.773 1.00 94.75 285 PHE A C 1
ATOM 2220 O O . PHE A 1 285 ? -9.835 10.970 13.472 1.00 94.75 285 PHE A O 1
ATOM 2227 N N . ASP A 1 286 ? -10.771 11.806 11.613 1.00 95.81 286 ASP A N 1
ATOM 2228 C CA . ASP A 1 286 ? -9.520 12.237 10.971 1.00 95.81 286 ASP A CA 1
ATOM 2229 C C . ASP A 1 286 ? -8.785 13.342 11.739 1.00 95.81 286 ASP A C 1
ATOM 2231 O O . ASP A 1 286 ? -7.651 13.671 11.414 1.00 95.81 286 ASP A O 1
ATOM 2235 N N . PHE A 1 287 ? -9.356 13.887 12.822 1.00 96.00 287 PHE A N 1
ATOM 2236 C CA . PHE A 1 287 ? -8.586 14.715 13.763 1.00 96.00 287 PHE A CA 1
ATOM 2237 C C . PHE A 1 287 ? -7.379 13.952 14.349 1.00 96.00 287 PHE A C 1
ATOM 2239 O O . PHE A 1 287 ? -6.431 14.573 14.846 1.00 96.00 287 PHE A O 1
ATOM 2246 N N . SER A 1 288 ? -7.420 12.613 14.299 1.00 94.00 288 SER A N 1
ATOM 2247 C CA . SER A 1 288 ? -6.339 11.729 14.722 1.00 94.00 288 SER A CA 1
ATOM 2248 C C . SER A 1 288 ? -5.135 11.693 13.781 1.00 94.00 288 SER A C 1
ATOM 2250 O O . SER A 1 288 ? -4.082 11.194 14.186 1.00 94.00 288 SER A O 1
ATOM 2252 N N . GLU A 1 289 ? -5.282 12.175 12.547 1.00 95.31 289 GLU A N 1
ATOM 2253 C CA . GLU A 1 289 ? -4.190 12.229 11.577 1.00 95.31 289 GLU A CA 1
ATOM 2254 C C . GLU A 1 289 ? -3.084 13.202 12.031 1.00 95.31 289 GLU A C 1
ATOM 2256 O O . GLU A 1 289 ? -3.350 14.114 12.831 1.00 95.31 289 GLU A O 1
ATOM 2261 N N . PRO A 1 290 ? -1.840 13.020 11.547 1.00 94.12 290 PRO A N 1
ATOM 2262 C CA . PRO A 1 290 ? -0.727 13.911 11.849 1.00 94.12 290 PRO A CA 1
ATOM 2263 C C . PRO A 1 290 ? -1.038 15.370 11.504 1.00 94.12 290 PRO A C 1
ATOM 2265 O O . PRO A 1 290 ? -1.561 15.678 10.435 1.00 94.12 290 PRO A O 1
ATOM 2268 N N . GLY A 1 291 ? -0.708 16.281 12.416 1.00 93.38 291 GLY A N 1
ATOM 2269 C CA . GLY A 1 291 ? -0.996 17.701 12.255 1.00 93.38 291 GLY A CA 1
ATOM 2270 C C . GLY A 1 291 ? -1.228 18.405 13.581 1.00 93.38 291 GLY A C 1
ATOM 2271 O O . GLY A 1 291 ? -1.136 17.803 14.648 1.00 93.38 291 GLY A O 1
ATOM 2272 N N . GLY A 1 292 ? -1.544 19.693 13.508 1.00 93.19 292 GLY A N 1
ATOM 2273 C CA . GLY A 1 292 ? -1.707 20.544 14.682 1.00 93.19 292 GLY A CA 1
ATOM 2274 C C . GLY A 1 292 ? -1.346 21.991 14.397 1.00 93.19 292 GLY A C 1
ATOM 2275 O O . GLY A 1 292 ? -1.211 22.387 13.240 1.00 93.19 292 GLY A O 1
ATOM 2276 N N . LEU A 1 293 ? -1.211 22.777 15.460 1.00 92.19 293 LEU A N 1
ATOM 2277 C CA . LEU A 1 293 ? -0.638 24.112 15.374 1.00 92.19 293 LEU A CA 1
ATOM 2278 C C . LEU A 1 293 ? 0.892 23.994 15.334 1.00 92.19 293 LEU A C 1
ATOM 2280 O O . LEU A 1 293 ? 1.500 23.479 16.266 1.00 92.19 293 LEU A O 1
ATOM 2284 N N . ASP A 1 294 ? 1.495 24.442 14.241 1.00 89.31 294 ASP A N 1
ATOM 2285 C CA . ASP A 1 294 ? 2.929 24.694 14.123 1.00 89.31 294 ASP A CA 1
ATOM 2286 C C . ASP A 1 294 ? 3.174 26.163 14.472 1.00 89.31 294 ASP A C 1
ATOM 2288 O O . ASP A 1 294 ? 2.717 27.038 13.740 1.00 89.31 294 ASP A O 1
ATOM 2292 N N . VAL A 1 295 ? 3.848 26.424 15.595 1.00 84.25 295 VAL A N 1
ATOM 2293 C CA . VAL A 1 295 ? 4.125 27.779 16.120 1.00 84.25 295 VAL A CA 1
ATOM 2294 C C . VAL A 1 295 ? 5.368 28.433 15.500 1.00 84.25 295 VAL A C 1
ATOM 2296 O O . VAL A 1 295 ? 5.884 29.419 16.019 1.00 84.25 295 VAL A O 1
ATOM 2299 N N . GLY A 1 296 ? 5.891 27.856 14.413 1.00 80.81 296 GLY A N 1
ATOM 2300 C CA . GLY A 1 296 ? 6.982 28.443 13.645 1.00 80.81 296 GLY A CA 1
ATOM 2301 C C . GLY A 1 296 ? 8.344 28.429 14.349 1.00 80.81 296 GLY A C 1
ATOM 2302 O O . GLY A 1 296 ? 8.589 27.688 15.302 1.00 80.81 296 GLY A O 1
ATOM 2303 N N . GLU A 1 297 ? 9.290 29.219 13.823 1.00 77.88 297 GLU A N 1
ATOM 2304 C CA . GLU A 1 297 ? 10.643 29.324 14.403 1.00 77.88 297 GLU A CA 1
ATOM 2305 C C . GLU A 1 297 ? 10.681 30.299 15.591 1.00 77.88 297 GLU A C 1
ATOM 2307 O O . GLU A 1 297 ? 11.565 30.188 16.450 1.00 77.88 297 GLU A O 1
ATOM 2312 N N . ASP A 1 298 ? 9.761 31.267 15.627 1.00 78.69 298 ASP A N 1
ATOM 2313 C CA . ASP A 1 298 ? 9.616 32.238 16.709 1.00 78.69 298 ASP A CA 1
ATOM 2314 C C . ASP A 1 298 ? 8.326 31.966 17.489 1.00 78.69 298 ASP A C 1
ATOM 2316 O O . ASP A 1 298 ? 7.306 32.595 17.245 1.00 78.69 298 ASP A O 1
ATOM 2320 N N . GLU A 1 299 ? 8.407 31.083 18.492 1.00 78.88 299 GLU A N 1
ATOM 2321 C CA . GLU A 1 299 ? 7.280 30.685 19.362 1.00 78.88 299 GLU A CA 1
ATOM 2322 C C . GLU A 1 299 ? 6.521 31.874 20.015 1.00 78.88 299 GLU A C 1
ATOM 2324 O O . GLU A 1 299 ? 5.440 31.697 20.578 1.00 78.88 299 GLU A O 1
ATOM 2329 N N . ASP A 1 300 ? 7.087 33.091 20.002 1.00 80.69 300 ASP A N 1
ATOM 2330 C CA . ASP A 1 300 ? 6.478 34.315 20.536 1.00 80.69 300 ASP A CA 1
ATOM 2331 C C . ASP A 1 300 ? 5.800 35.206 19.454 1.00 80.69 300 ASP A C 1
ATOM 2333 O O . ASP A 1 300 ? 5.141 36.198 19.812 1.00 80.69 300 ASP A O 1
ATOM 2337 N N . ASP A 1 301 ? 5.957 34.916 18.155 1.00 80.38 301 ASP A N 1
ATOM 2338 C CA . ASP A 1 301 ? 5.407 35.689 17.029 1.00 80.38 301 ASP A CA 1
ATOM 2339 C C . ASP A 1 301 ? 4.323 34.904 16.268 1.00 80.38 301 ASP A C 1
ATOM 2341 O O . ASP A 1 301 ? 4.622 34.235 15.292 1.00 80.38 301 ASP A O 1
ATOM 2345 N N . PRO A 1 302 ? 3.025 35.101 16.564 1.00 82.44 302 PRO A N 1
ATOM 2346 C CA . PRO A 1 302 ? 1.942 34.330 15.943 1.00 82.44 302 PRO A CA 1
ATOM 2347 C C . PRO A 1 302 ? 1.714 34.642 14.450 1.00 82.44 302 PRO A C 1
ATOM 2349 O O . PRO A 1 302 ? 0.656 34.347 13.891 1.00 82.44 302 PRO A O 1
ATOM 2352 N N . SER A 1 303 ? 2.624 35.380 13.807 1.00 82.19 303 SER A N 1
ATOM 2353 C CA . SER A 1 303 ? 2.565 35.677 12.379 1.00 82.19 303 SER A CA 1
ATOM 2354 C C . SER A 1 303 ? 3.219 34.614 11.496 1.00 82.19 303 SER A C 1
ATOM 2356 O O . SER A 1 303 ? 2.952 34.642 10.290 1.00 82.19 303 SER A O 1
ATOM 2358 N N . ASP A 1 304 ? 4.015 33.699 12.061 1.00 81.50 304 ASP A N 1
ATOM 2359 C CA . ASP A 1 304 ? 4.513 32.499 11.379 1.00 81.50 304 ASP A CA 1
ATOM 2360 C C . ASP A 1 304 ? 3.792 31.201 11.795 1.00 81.50 304 ASP A C 1
ATOM 2362 O O . ASP A 1 304 ? 4.030 30.175 11.160 1.00 81.50 304 ASP A O 1
ATOM 2366 N N . ASP A 1 305 ? 2.839 31.268 12.736 1.00 87.69 305 ASP A N 1
ATOM 2367 C CA . ASP A 1 305 ? 1.947 30.157 13.093 1.00 87.69 305 ASP A CA 1
ATOM 2368 C C . ASP A 1 305 ? 1.186 29.593 11.880 1.00 87.69 305 ASP A C 1
ATOM 2370 O O . ASP A 1 305 ? 0.552 30.317 11.095 1.00 87.69 305 ASP A O 1
ATOM 2374 N N . ARG A 1 306 ? 1.153 28.263 11.770 1.00 89.12 306 ARG A N 1
ATOM 2375 C CA . ARG A 1 306 ? 0.439 27.526 10.722 1.00 89.12 306 ARG A CA 1
ATOM 2376 C C . ARG A 1 306 ? -0.370 26.393 11.324 1.00 89.12 306 ARG A C 1
ATOM 2378 O O . ARG A 1 306 ? 0.133 25.559 12.061 1.00 89.12 306 ARG A O 1
ATOM 2385 N N . ASN A 1 307 ? -1.641 26.301 10.949 1.00 90.19 307 ASN A N 1
ATOM 2386 C CA . ASN A 1 307 ? -2.424 25.108 11.249 1.00 90.19 307 ASN A CA 1
ATOM 2387 C C . ASN A 1 307 ? -2.130 24.056 10.189 1.00 90.19 307 ASN A C 1
ATOM 2389 O O . ASN A 1 307 ? -2.589 24.214 9.065 1.00 90.19 307 ASN A O 1
ATOM 2393 N N . LEU A 1 308 ? -1.412 22.994 10.535 1.00 94.31 308 LEU A N 1
ATOM 2394 C CA . LEU A 1 308 ? -1.159 21.843 9.674 1.00 94.31 308 LEU A CA 1
ATOM 2395 C C . LEU A 1 308 ? -2.331 20.864 9.813 1.00 94.31 308 LEU A C 1
ATOM 2397 O O . LEU A 1 308 ? -2.329 19.980 10.667 1.00 94.31 308 LEU A O 1
ATOM 2401 N N . ASN A 1 309 ? -3.390 21.082 9.032 1.00 94.44 309 ASN A N 1
ATOM 2402 C CA . ASN A 1 309 ? -4.652 20.356 9.187 1.00 94.44 309 ASN A CA 1
ATOM 2403 C C . ASN A 1 309 ? -4.887 19.234 8.178 1.00 94.44 309 ASN A C 1
ATOM 2405 O O . ASN A 1 309 ? -5.937 18.608 8.252 1.00 94.44 309 ASN A O 1
ATOM 2409 N N . GLY A 1 310 ? -3.956 18.969 7.269 1.00 95.25 310 GLY A N 1
ATOM 2410 C CA . GLY A 1 310 ? -4.090 17.927 6.257 1.00 95.25 310 GLY A CA 1
ATOM 2411 C C . GLY A 1 310 ? -3.732 18.439 4.870 1.00 95.25 310 GLY A C 1
ATOM 2412 O O . GLY A 1 310 ? -2.955 19.384 4.729 1.00 95.25 310 GLY A O 1
ATOM 2413 N N . GLY A 1 311 ? -4.320 17.828 3.850 1.00 97.19 311 GLY A N 1
ATOM 2414 C CA . GLY A 1 311 ? -4.061 18.123 2.449 1.00 97.19 311 GLY A CA 1
ATOM 2415 C C . GLY A 1 311 ? -4.353 16.915 1.569 1.00 97.19 311 GLY A C 1
ATOM 2416 O O . GLY A 1 311 ? -5.080 15.994 1.954 1.00 97.19 311 GLY A O 1
ATOM 2417 N N . ILE A 1 312 ? -3.779 16.922 0.369 1.00 98.69 312 ILE A N 1
ATOM 2418 C CA . ILE A 1 312 ? -3.952 15.824 -0.575 1.00 98.69 312 ILE A CA 1
ATOM 2419 C C . ILE A 1 312 ? -3.043 14.650 -0.191 1.00 98.69 312 ILE A C 1
ATOM 2421 O O . ILE A 1 312 ? -1.849 14.838 0.024 1.00 98.69 312 ILE A O 1
ATOM 2425 N N . LEU A 1 313 ? -3.604 13.442 -0.153 1.00 98.69 313 LEU A N 1
ATOM 2426 C CA . LEU A 1 313 ? -2.863 12.181 -0.102 1.00 98.69 313 LEU A CA 1
ATOM 2427 C C . LEU A 1 313 ? -2.915 11.507 -1.473 1.00 98.69 313 LEU A C 1
ATOM 2429 O O . LEU A 1 313 ? -3.954 11.521 -2.143 1.00 98.69 313 LEU A O 1
ATOM 2433 N N . ILE A 1 314 ? -1.793 10.915 -1.878 1.00 98.81 314 ILE A N 1
ATOM 2434 C CA . ILE A 1 314 ? -1.655 10.172 -3.131 1.00 98.81 314 ILE A CA 1
ATOM 2435 C C . ILE A 1 314 ? -1.274 8.739 -2.777 1.00 98.81 314 ILE A C 1
ATOM 2437 O O . ILE A 1 314 ? -0.197 8.492 -2.248 1.00 98.81 314 ILE A O 1
ATOM 2441 N N . TRP A 1 315 ? -2.159 7.801 -3.087 1.00 98.69 315 TRP A N 1
ATOM 2442 C CA . TRP A 1 315 ? -1.958 6.378 -2.854 1.00 98.69 315 TRP A CA 1
ATOM 2443 C C . TRP A 1 315 ? -1.526 5.694 -4.140 1.00 98.69 315 TRP A C 1
ATOM 2445 O O . TRP A 1 315 ? -2.268 5.747 -5.124 1.00 98.69 315 TRP A O 1
ATOM 2455 N N . HIS A 1 316 ? -0.384 5.023 -4.134 1.00 98.25 316 HIS A N 1
ATOM 2456 C CA . HIS A 1 316 ? 0.062 4.177 -5.231 1.00 98.25 316 HIS A CA 1
ATOM 2457 C C . HIS A 1 316 ? -0.420 2.746 -4.998 1.00 98.25 316 HIS A C 1
ATOM 2459 O O . HIS A 1 316 ? -0.077 2.107 -4.004 1.00 98.25 316 HIS A O 1
ATOM 2465 N N . ILE A 1 317 ? -1.275 2.257 -5.894 1.00 98.50 317 ILE A N 1
ATOM 2466 C CA . ILE A 1 317 ? -1.916 0.951 -5.768 1.00 98.50 317 ILE A CA 1
ATOM 2467 C C . ILE A 1 317 ? -1.341 -0.009 -6.804 1.00 98.50 317 ILE A C 1
ATOM 2469 O O . ILE A 1 317 ? -1.421 0.282 -7.996 1.00 98.50 317 ILE A O 1
ATOM 2473 N N . ASP A 1 318 ? -0.850 -1.167 -6.356 1.00 96.06 318 ASP A N 1
ATOM 2474 C CA . ASP A 1 318 ? -0.445 -2.309 -7.187 1.00 96.06 318 ASP A CA 1
ATOM 2475 C C . ASP A 1 318 ? -1.352 -3.516 -6.885 1.00 96.06 318 ASP A C 1
ATOM 2477 O O . ASP A 1 318 ? -1.113 -4.322 -5.980 1.00 96.06 318 ASP A O 1
ATOM 2481 N N . GLU A 1 319 ? -2.406 -3.669 -7.691 1.00 93.88 319 GLU A N 1
ATOM 2482 C CA . GLU A 1 319 ? -3.360 -4.780 -7.591 1.00 93.88 319 GLU A CA 1
ATOM 2483 C C . GLU A 1 319 ? -2.695 -6.140 -7.837 1.00 93.88 319 GLU A C 1
ATOM 2485 O O . GLU A 1 319 ? -3.198 -7.159 -7.374 1.00 93.88 319 GLU A O 1
ATOM 2490 N N . ALA A 1 320 ? -1.551 -6.195 -8.538 1.00 85.88 320 ALA A N 1
ATOM 2491 C CA . ALA A 1 320 ? -0.819 -7.450 -8.711 1.00 85.88 320 ALA A CA 1
ATOM 2492 C C . ALA A 1 320 ? -0.290 -7.967 -7.374 1.00 85.88 320 ALA A C 1
ATOM 2494 O O . ALA A 1 320 ? -0.368 -9.167 -7.100 1.00 85.88 320 ALA A O 1
ATOM 2495 N N . VAL A 1 321 ? 0.281 -7.061 -6.577 1.00 89.69 321 VAL A N 1
ATOM 2496 C CA . VAL A 1 321 ? 0.821 -7.370 -5.251 1.00 89.69 321 VAL A CA 1
ATOM 2497 C C . VAL A 1 321 ? -0.320 -7.700 -4.303 1.00 89.69 321 VAL A C 1
ATOM 2499 O O . VAL A 1 321 ? -0.262 -8.735 -3.640 1.00 89.69 321 VAL A O 1
ATOM 2502 N N . ILE A 1 322 ? -1.387 -6.892 -4.305 1.00 94.31 322 ILE A N 1
ATOM 2503 C CA . ILE A 1 322 ? -2.588 -7.152 -3.504 1.00 94.31 322 ILE A C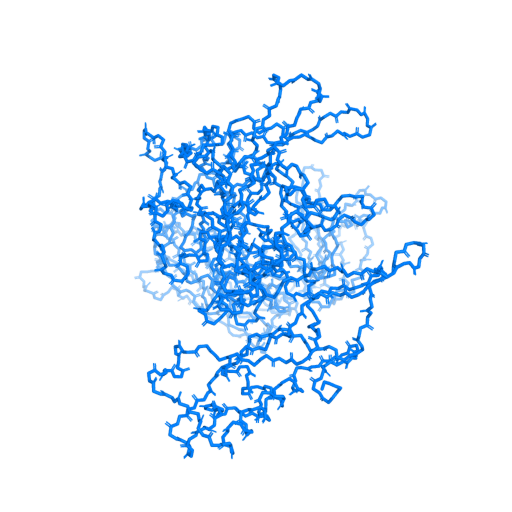A 1
ATOM 2504 C C . ILE A 1 322 ? -3.132 -8.549 -3.820 1.00 94.31 322 ILE A C 1
ATOM 2506 O O . ILE A 1 322 ? -3.197 -9.384 -2.923 1.00 94.31 322 ILE A O 1
ATOM 2510 N N . ASP A 1 323 ? -3.446 -8.859 -5.080 1.00 89.88 323 ASP A N 1
ATOM 2511 C CA . ASP A 1 323 ? -4.004 -10.159 -5.476 1.00 89.88 323 ASP A CA 1
ATOM 2512 C C . ASP A 1 323 ? -3.095 -11.339 -5.092 1.00 89.88 323 ASP A C 1
ATOM 2514 O O . ASP A 1 323 ? -3.582 -12.408 -4.703 1.00 89.88 323 ASP A O 1
ATOM 2518 N N . ALA A 1 324 ? -1.774 -11.163 -5.206 1.00 85.19 324 ALA A N 1
ATOM 2519 C CA . ALA A 1 324 ? -0.798 -12.195 -4.876 1.00 85.19 324 ALA A CA 1
ATOM 2520 C C . ALA A 1 324 ? -0.664 -12.427 -3.363 1.00 85.19 324 ALA A C 1
ATOM 2522 O O . ALA A 1 324 ? -0.502 -13.575 -2.941 1.00 85.19 324 ALA A O 1
ATOM 2523 N N . GLN A 1 325 ? -0.748 -11.365 -2.558 1.00 90.56 325 GLN A N 1
ATOM 2524 C CA . GLN A 1 325 ? -0.424 -11.391 -1.129 1.00 90.56 325 GLN A CA 1
ATOM 2525 C C . GLN A 1 325 ? -1.641 -11.322 -0.195 1.00 90.56 325 GLN A C 1
ATOM 2527 O O . GLN A 1 325 ? -1.511 -11.528 1.013 1.00 90.56 325 GLN A O 1
ATOM 2532 N N . LEU A 1 326 ? -2.849 -11.095 -0.720 1.00 90.75 326 LEU A N 1
ATOM 2533 C CA . LEU A 1 326 ? -4.063 -10.955 0.090 1.00 90.75 326 LEU A CA 1
ATOM 2534 C C . LEU A 1 326 ? -4.335 -12.191 0.961 1.00 90.75 326 LEU A C 1
ATOM 2536 O O . LEU A 1 326 ? -4.751 -12.071 2.109 1.00 90.75 326 LEU A O 1
ATOM 2540 N N . GLN A 1 327 ? -4.092 -13.395 0.430 1.00 87.44 327 GLN A N 1
ATOM 2541 C CA . GLN A 1 327 ? -4.332 -14.644 1.167 1.00 87.44 327 GLN A CA 1
ATOM 2542 C C . GLN A 1 327 ? -3.257 -14.951 2.216 1.00 87.44 327 GLN A C 1
ATOM 2544 O O . GLN A 1 327 ? -3.556 -15.638 3.194 1.00 87.44 327 GLN A O 1
ATOM 2549 N N . SER A 1 328 ? -2.022 -14.494 1.999 1.00 86.44 328 SER A N 1
ATOM 2550 C CA . SER A 1 328 ? -0.903 -14.646 2.935 1.00 86.44 328 SER A CA 1
ATOM 2551 C C . SER A 1 328 ? -0.876 -13.542 3.995 1.00 86.44 328 SER A C 1
ATOM 2553 O O . SER A 1 328 ? -0.192 -13.712 4.999 1.00 86.44 328 SER A O 1
ATOM 2555 N N . GLY A 1 329 ? -1.638 -12.458 3.803 1.00 89.81 329 GLY A N 1
ATOM 2556 C CA . GLY A 1 329 ? -1.642 -11.292 4.687 1.00 89.81 329 GLY A CA 1
ATOM 2557 C C . GLY A 1 329 ? -0.421 -10.391 4.498 1.00 89.81 329 GLY A C 1
ATOM 2558 O O . GLY A 1 329 ? -0.120 -9.604 5.378 1.00 89.81 329 GLY A O 1
ATOM 2559 N N . LEU A 1 330 ? 0.287 -10.506 3.371 1.00 94.44 330 LEU A N 1
ATOM 2560 C CA . LEU A 1 330 ? 1.583 -9.854 3.140 1.00 94.44 330 LEU A CA 1
ATOM 2561 C C . LEU A 1 330 ? 1.486 -8.645 2.194 1.00 94.44 330 LEU A C 1
ATOM 2563 O O . LEU A 1 330 ? 2.457 -8.320 1.516 1.00 94.44 330 LEU A O 1
ATOM 2567 N N . VAL A 1 331 ? 0.314 -8.002 2.098 1.00 96.25 331 VAL A N 1
ATOM 2568 C CA . VAL A 1 331 ? 0.020 -6.960 1.088 1.00 96.25 331 VAL A CA 1
ATOM 2569 C C . VAL A 1 331 ? 1.059 -5.836 1.096 1.00 96.25 331 VAL A C 1
ATOM 2571 O O . VAL A 1 331 ? 1.499 -5.411 0.032 1.00 96.25 331 VAL A O 1
ATOM 2574 N N . ASN A 1 332 ? 1.493 -5.413 2.284 1.00 96.44 332 ASN A N 1
ATOM 2575 C CA . ASN A 1 332 ? 2.489 -4.357 2.480 1.00 96.44 332 ASN A CA 1
ATOM 2576 C C . ASN A 1 332 ? 3.738 -4.839 3.244 1.00 96.44 332 ASN A C 1
ATOM 2578 O O . ASN A 1 332 ? 4.465 -4.034 3.824 1.00 96.44 332 ASN A O 1
ATOM 2582 N N . ALA A 1 333 ? 3.986 -6.154 3.272 1.00 92.19 333 ALA A N 1
ATOM 2583 C CA . ALA A 1 333 ? 5.101 -6.727 4.029 1.00 92.19 333 ALA A CA 1
ATOM 2584 C C . ALA A 1 333 ? 6.473 -6.481 3.381 1.00 92.19 333 ALA A C 1
ATOM 2586 O O . ALA A 1 333 ? 7.474 -6.463 4.091 1.00 92.19 333 ALA A O 1
ATOM 2587 N N . ASP A 1 334 ? 6.532 -6.259 2.065 1.00 90.38 334 ASP A N 1
ATOM 2588 C CA . ASP A 1 334 ? 7.757 -5.848 1.374 1.00 90.38 334 ASP A CA 1
ATOM 2589 C C . ASP A 1 334 ? 7.840 -4.309 1.299 1.00 90.38 334 ASP A C 1
ATOM 2591 O O . ASP A 1 334 ? 7.086 -3.693 0.540 1.00 90.38 334 ASP A O 1
ATOM 2595 N N . PRO A 1 335 ? 8.764 -3.653 2.032 1.00 87.12 335 PRO A N 1
ATOM 2596 C CA . PRO A 1 335 ? 8.913 -2.200 2.003 1.00 87.12 335 PRO A CA 1
ATOM 2597 C C . PRO A 1 335 ? 9.468 -1.650 0.683 1.00 87.12 335 PRO A C 1
ATOM 2599 O O . PRO A 1 335 ? 9.522 -0.434 0.526 1.00 87.12 335 PRO A O 1
ATOM 2602 N N . GLN A 1 336 ? 9.979 -2.494 -0.219 1.00 85.81 336 GLN A N 1
ATOM 2603 C CA . GLN A 1 336 ? 10.405 -2.076 -1.559 1.00 85.81 336 GLN A CA 1
ATOM 2604 C C . GLN A 1 336 ? 9.279 -2.186 -2.588 1.00 85.81 336 GLN A C 1
ATOM 2606 O O . GLN A 1 336 ? 9.385 -1.584 -3.657 1.00 85.81 336 GLN A O 1
ATOM 2611 N N . ARG A 1 337 ? 8.210 -2.934 -2.282 1.00 88.56 337 ARG A N 1
ATOM 2612 C CA . ARG A 1 337 ? 7.087 -3.137 -3.195 1.00 88.56 337 ARG A CA 1
ATOM 2613 C C . ARG A 1 337 ? 5.785 -3.460 -2.456 1.00 88.56 337 ARG A C 1
ATOM 2615 O O . ARG A 1 337 ? 5.351 -4.609 -2.372 1.00 88.56 337 ARG A O 1
ATOM 2622 N N . ARG A 1 338 ? 5.139 -2.410 -1.958 1.00 93.50 338 ARG A N 1
ATOM 2623 C CA . ARG A 1 338 ? 3.835 -2.471 -1.287 1.00 93.50 338 ARG A CA 1
ATOM 2624 C C . ARG A 1 338 ? 2.689 -2.576 -2.298 1.00 93.50 338 ARG A C 1
ATOM 2626 O O . ARG A 1 338 ? 2.782 -2.067 -3.413 1.00 93.50 338 ARG A O 1
ATOM 2633 N N . GLY A 1 339 ? 1.597 -3.229 -1.902 1.00 96.44 339 GLY A N 1
ATOM 2634 C CA . GLY A 1 339 ? 0.358 -3.257 -2.682 1.00 96.44 339 GLY A CA 1
ATOM 2635 C C . GLY A 1 339 ? -0.463 -1.975 -2.540 1.00 96.44 339 GLY A C 1
ATOM 2636 O O . GLY A 1 339 ? -1.099 -1.541 -3.500 1.00 96.44 339 GLY A O 1
ATOM 2637 N N . VAL A 1 340 ? -0.427 -1.360 -1.357 1.00 98.44 340 VAL A N 1
ATOM 2638 C CA . VAL A 1 340 ? -1.022 -0.050 -1.068 1.00 98.44 340 VAL A CA 1
ATOM 2639 C C . VAL A 1 340 ? 0.055 0.808 -0.423 1.00 98.44 340 VAL A C 1
ATOM 2641 O O . VAL A 1 340 ? 0.434 0.553 0.718 1.00 98.44 340 VAL A O 1
ATOM 2644 N N . ASP A 1 341 ? 0.544 1.809 -1.142 1.00 97.31 341 ASP A N 1
ATOM 2645 C CA . ASP A 1 341 ? 1.617 2.687 -0.677 1.00 97.31 341 ASP A CA 1
ATOM 2646 C C . ASP A 1 341 ? 1.165 4.145 -0.636 1.00 97.31 341 ASP A C 1
ATOM 2648 O O . ASP A 1 341 ? 0.337 4.564 -1.449 1.00 97.31 341 ASP A O 1
ATOM 2652 N N . LEU A 1 342 ? 1.699 4.915 0.310 1.00 97.81 342 LEU A N 1
ATOM 2653 C CA . LEU A 1 342 ? 1.483 6.355 0.364 1.00 97.81 342 LEU A CA 1
ATOM 2654 C C . LEU A 1 342 ? 2.686 7.071 -0.251 1.00 97.81 342 LEU A C 1
ATOM 2656 O O . LEU A 1 342 ? 3.821 6.865 0.160 1.00 97.81 342 LEU A O 1
ATOM 2660 N N . GLU A 1 343 ? 2.433 7.959 -1.208 1.00 97.62 343 GLU A N 1
ATOM 2661 C CA . GLU A 1 343 ? 3.477 8.794 -1.796 1.00 97.62 343 GLU A CA 1
ATOM 2662 C C . GLU A 1 343 ? 3.729 10.021 -0.907 1.00 97.62 343 GLU A C 1
ATOM 2664 O O . GLU A 1 343 ? 3.047 11.044 -1.034 1.00 97.62 343 GLU A O 1
ATOM 2669 N N . GLU A 1 344 ? 4.691 9.892 0.012 1.00 96.38 344 GLU A N 1
ATOM 2670 C CA . GLU A 1 344 ? 5.015 10.875 1.057 1.00 96.38 344 GLU A CA 1
ATOM 2671 C C . GLU A 1 344 ? 5.558 12.181 0.456 1.00 96.38 344 GLU A C 1
ATOM 2673 O O . GLU A 1 344 ? 6.630 12.213 -0.154 1.00 96.38 344 GLU A O 1
ATOM 2678 N N . ALA A 1 345 ? 4.809 13.278 0.609 1.00 96.19 345 ALA A N 1
ATOM 2679 C CA . ALA A 1 345 ? 5.116 14.542 -0.056 1.00 96.19 345 ALA A CA 1
ATOM 2680 C C . ALA A 1 345 ? 6.494 15.114 0.315 1.00 96.19 345 ALA A C 1
ATOM 2682 O O . ALA A 1 345 ? 7.197 15.646 -0.543 1.00 96.19 345 ALA A O 1
ATOM 2683 N N . ASP A 1 346 ? 6.919 14.977 1.569 1.00 90.06 346 ASP A N 1
ATOM 2684 C CA . ASP A 1 346 ? 8.188 15.515 2.069 1.00 90.06 346 ASP A CA 1
ATOM 2685 C C . ASP A 1 346 ? 9.446 14.931 1.368 1.00 90.06 346 ASP A C 1
ATOM 2687 O O . ASP A 1 346 ? 10.555 15.483 1.453 1.00 90.06 346 ASP A O 1
ATOM 2691 N N . GLY A 1 347 ? 9.245 13.850 0.607 1.00 86.56 347 GLY A N 1
ATOM 2692 C CA . GLY A 1 347 ? 10.208 13.149 -0.226 1.00 86.56 347 GLY A CA 1
ATOM 2693 C C . GLY A 1 347 ? 11.056 12.119 0.510 1.00 86.56 347 GLY A C 1
ATOM 2694 O O . GLY A 1 347 ? 11.864 11.430 -0.131 1.00 86.56 347 GLY A O 1
ATOM 2695 N N . ALA A 1 348 ? 10.897 11.999 1.826 1.00 81.88 348 ALA A N 1
ATOM 2696 C CA . ALA A 1 348 ? 11.475 10.947 2.632 1.00 81.88 348 ALA A CA 1
ATOM 2697 C C . ALA A 1 348 ? 10.436 9.830 2.755 1.00 81.88 348 ALA A C 1
ATOM 2699 O O . ALA A 1 348 ? 9.649 9.816 3.673 1.00 81.88 348 ALA A O 1
ATOM 2700 N N . GLN A 1 349 ? 10.447 8.882 1.813 1.00 86.31 349 GLN A N 1
ATOM 2701 C CA . GLN A 1 349 ? 9.660 7.643 1.905 1.00 86.31 349 GLN A CA 1
ATOM 2702 C C . GLN A 1 349 ? 10.102 6.841 3.151 1.00 86.31 349 GLN A C 1
ATOM 2704 O O . GLN A 1 349 ? 11.018 6.008 3.050 1.00 86.31 349 GLN A O 1
ATOM 2709 N N . ASP A 1 350 ? 9.585 7.165 4.335 1.00 87.75 350 ASP A N 1
ATOM 2710 C CA . ASP A 1 350 ? 10.110 6.768 5.639 1.00 87.75 350 ASP A CA 1
ATOM 2711 C C . ASP A 1 350 ? 9.072 6.253 6.650 1.00 87.75 350 ASP A C 1
ATOM 2713 O O . ASP A 1 350 ? 9.471 5.708 7.692 1.00 87.75 350 ASP A O 1
ATOM 2717 N N . ILE A 1 351 ? 7.787 6.203 6.279 1.00 91.81 351 ILE A N 1
ATOM 2718 C CA . ILE A 1 351 ? 6.795 5.389 6.991 1.00 91.81 351 ILE A CA 1
ATOM 2719 C C . ILE A 1 351 ? 7.284 3.934 7.073 1.00 91.81 351 ILE A C 1
ATOM 2721 O O . ILE A 1 351 ? 7.645 3.296 6.075 1.00 91.81 351 ILE A O 1
ATOM 2725 N N . GLY A 1 352 ? 7.301 3.389 8.293 1.00 87.88 352 GLY A N 1
ATOM 2726 C CA . GLY A 1 352 ? 7.803 2.042 8.580 1.00 87.88 352 GLY A CA 1
ATOM 2727 C C . GLY A 1 352 ? 9.314 1.917 8.756 1.00 87.88 352 GLY A C 1
ATOM 2728 O O . GLY A 1 352 ? 9.804 0.832 9.068 1.00 87.88 352 GLY A O 1
ATOM 2729 N N . LYS A 1 353 ? 10.090 2.995 8.591 1.00 84.88 353 LYS A N 1
ATOM 2730 C CA . LYS A 1 353 ? 11.548 2.969 8.783 1.00 84.88 353 LYS A CA 1
ATOM 2731 C C . LYS A 1 353 ? 11.910 3.495 10.164 1.00 84.88 353 LYS A C 1
ATOM 2733 O O . LYS A 1 353 ? 12.244 4.663 10.340 1.00 84.88 353 LYS A O 1
ATOM 2738 N N . ALA A 1 354 ? 11.901 2.607 11.159 1.00 68.00 354 ALA A N 1
ATOM 2739 C CA . ALA A 1 354 ? 12.326 2.969 12.506 1.00 68.00 354 ALA A CA 1
ATOM 2740 C C . ALA A 1 354 ? 13.789 3.457 12.525 1.00 68.00 354 ALA A C 1
ATOM 2742 O O . ALA A 1 354 ? 14.723 2.737 12.152 1.00 68.00 354 ALA A O 1
ATOM 2743 N N . LEU A 1 355 ? 14.016 4.678 13.012 1.00 60.00 355 LEU A N 1
ATOM 2744 C CA . LEU A 1 355 ? 15.362 5.234 13.137 1.00 60.00 355 LEU A CA 1
ATOM 2745 C C . LEU A 1 355 ? 16.003 4.748 14.442 1.00 60.00 355 LEU A C 1
ATOM 2747 O O . LEU A 1 355 ? 15.791 5.299 15.524 1.00 60.00 355 LEU A O 1
ATOM 2751 N N . ALA A 1 356 ? 16.827 3.703 14.345 1.00 49.94 356 ALA A N 1
ATOM 2752 C CA . ALA A 1 356 ? 17.528 3.138 15.494 1.00 49.94 356 ALA A CA 1
ATOM 2753 C C . ALA A 1 356 ? 18.370 4.201 16.234 1.00 49.94 356 ALA A C 1
ATOM 2755 O O . ALA A 1 356 ? 19.391 4.678 15.735 1.00 49.94 356 ALA A O 1
ATOM 2756 N N . GLY A 1 357 ? 17.961 4.536 17.462 1.00 45.66 357 GLY A N 1
ATOM 2757 C CA . GLY A 1 357 ? 18.632 5.524 18.313 1.00 45.66 357 GLY A CA 1
ATOM 2758 C C . GLY A 1 357 ? 18.165 6.972 18.128 1.00 45.66 357 GLY A C 1
ATOM 2759 O O . GLY A 1 357 ? 18.753 7.859 18.753 1.00 45.66 357 GLY A O 1
ATOM 2760 N N . ALA A 1 358 ? 17.133 7.222 17.315 1.00 50.84 358 ALA A N 1
ATOM 2761 C CA . ALA A 1 358 ? 16.490 8.528 17.243 1.00 50.84 358 ALA A CA 1
ATOM 2762 C C . ALA A 1 358 ? 15.701 8.833 18.526 1.00 50.84 358 ALA A C 1
ATOM 2764 O O . ALA A 1 358 ? 15.159 7.943 19.181 1.00 50.84 358 ALA A O 1
ATOM 2765 N N . LEU A 1 359 ? 15.681 10.115 18.901 1.00 46.19 359 LEU A N 1
ATOM 2766 C CA . LEU A 1 359 ? 14.877 10.621 20.020 1.00 46.19 359 LEU A CA 1
ATOM 2767 C C . LEU A 1 359 ? 13.403 10.799 19.631 1.00 46.19 359 LEU A C 1
ATOM 2769 O O . LEU A 1 359 ? 12.554 10.836 20.517 1.00 46.19 359 LEU A O 1
ATOM 2773 N N . ASP A 1 360 ? 13.131 10.896 18.329 1.00 60.19 360 ASP A N 1
ATOM 2774 C CA . ASP A 1 360 ? 11.807 10.995 17.729 1.00 60.19 360 ASP A CA 1
ATOM 2775 C C . ASP A 1 360 ? 11.693 9.964 16.594 1.00 60.19 360 ASP A C 1
ATOM 2777 O O . ASP A 1 360 ? 12.601 9.842 15.773 1.00 60.19 360 ASP A O 1
ATOM 2781 N N . ASN A 1 361 ? 10.600 9.204 16.592 1.00 66.25 361 ASN A N 1
ATOM 2782 C CA . ASN A 1 361 ? 10.269 8.201 15.577 1.00 66.25 361 ASN A CA 1
ATOM 2783 C C . ASN A 1 361 ? 8.902 8.500 14.935 1.00 66.25 361 ASN A C 1
ATOM 2785 O O . ASN A 1 361 ? 8.262 7.593 14.414 1.00 66.25 361 ASN A O 1
ATOM 2789 N N . SER A 1 362 ? 8.430 9.748 15.036 1.00 74.00 362 SER A N 1
ATOM 2790 C CA . SER A 1 362 ? 7.155 10.221 14.489 1.00 74.00 362 SER A CA 1
ATOM 2791 C C . SER A 1 362 ? 7.030 9.964 12.985 1.00 74.00 362 SER A C 1
ATOM 2793 O O . SER A 1 362 ? 5.989 9.473 12.560 1.00 74.00 362 SER A O 1
ATOM 2795 N N . ALA A 1 363 ? 8.109 10.184 12.228 1.00 79.75 363 ALA A N 1
ATOM 2796 C CA . ALA A 1 363 ? 8.190 9.953 10.783 1.00 79.75 363 ALA A CA 1
ATOM 2797 C C . ALA A 1 363 ? 7.790 8.521 10.378 1.00 79.75 363 ALA A C 1
ATOM 2799 O O . ALA A 1 363 ? 6.944 8.323 9.516 1.00 79.75 363 ALA A O 1
ATOM 2800 N N . ALA A 1 364 ? 8.215 7.512 11.148 1.00 86.50 364 ALA A N 1
ATOM 2801 C CA . ALA A 1 364 ? 7.840 6.120 10.890 1.00 86.50 364 ALA A CA 1
ATOM 2802 C C . ALA A 1 364 ? 6.323 5.842 10.996 1.00 86.50 364 ALA A C 1
ATOM 2804 O O . ALA A 1 364 ? 5.878 4.788 10.545 1.00 86.50 364 ALA A O 1
ATOM 2805 N N . PHE A 1 365 ? 5.536 6.746 11.595 1.00 89.94 365 PHE A N 1
ATOM 2806 C CA . PHE A 1 365 ? 4.073 6.672 11.695 1.00 89.94 365 PHE A CA 1
ATOM 2807 C C . PHE A 1 365 ? 3.343 7.639 10.742 1.00 89.94 365 PHE A C 1
ATOM 2809 O O . PHE A 1 365 ? 2.108 7.642 10.727 1.00 89.94 365 PHE A O 1
ATOM 2816 N N . GLY A 1 366 ? 4.085 8.445 9.985 1.00 93.00 366 GLY A N 1
ATOM 2817 C CA . GLY A 1 366 ? 3.598 9.531 9.145 1.00 93.00 366 GLY A CA 1
ATOM 2818 C C . GLY A 1 366 ? 3.557 10.892 9.851 1.00 93.00 366 GLY A C 1
ATOM 2819 O O . GLY A 1 366 ? 3.318 10.994 11.062 1.00 93.00 366 GLY A O 1
ATOM 2820 N N . THR A 1 367 ? 3.764 11.959 9.082 1.00 93.88 367 THR A N 1
ATOM 2821 C CA . THR A 1 367 ? 3.848 13.351 9.537 1.00 93.88 367 THR A CA 1
ATOM 2822 C C . THR A 1 367 ? 2.864 14.272 8.816 1.00 93.88 367 THR A C 1
ATOM 2824 O O . THR A 1 367 ? 2.281 13.950 7.787 1.00 93.88 367 THR A O 1
ATOM 2827 N N . ALA A 1 368 ? 2.682 15.485 9.341 1.00 94.75 368 ALA A N 1
ATOM 2828 C CA . ALA A 1 368 ? 1.858 16.497 8.680 1.00 94.75 368 ALA A CA 1
ATOM 2829 C C . ALA A 1 368 ? 2.460 17.006 7.350 1.00 94.75 368 ALA A C 1
ATOM 2831 O O . ALA A 1 368 ? 1.792 17.728 6.607 1.00 94.75 368 ALA A O 1
ATOM 2832 N N . PHE A 1 369 ? 3.717 16.660 7.065 1.00 95.00 369 PHE A N 1
ATOM 2833 C CA . PHE A 1 369 ? 4.422 17.034 5.846 1.00 95.00 369 PHE A CA 1
ATOM 2834 C C . PHE A 1 369 ? 4.314 15.975 4.744 1.00 95.00 369 PHE A C 1
ATOM 2836 O O . PHE A 1 369 ? 4.722 16.258 3.621 1.00 95.00 369 PHE A O 1
ATOM 2843 N N . ASP A 1 370 ? 3.688 14.828 5.013 1.00 96.50 370 ASP A N 1
ATOM 2844 C CA . ASP A 1 370 ? 3.442 13.785 4.008 1.00 96.50 370 ASP A CA 1
ATOM 2845 C C . ASP A 1 370 ? 2.251 14.155 3.102 1.00 96.50 370 ASP A C 1
ATOM 2847 O O . ASP A 1 370 ? 2.076 13.588 2.024 1.00 96.50 370 ASP A O 1
ATOM 2851 N N . PHE A 1 371 ? 1.448 15.147 3.512 1.00 97.75 371 PHE A N 1
ATOM 2852 C CA . PHE A 1 371 ? 0.391 15.746 2.700 1.00 97.75 371 PHE A CA 1
ATOM 2853 C C . PHE A 1 371 ? 0.953 16.663 1.602 1.00 97.75 371 PHE A C 1
ATOM 2855 O O . PHE A 1 371 ? 1.828 17.503 1.836 1.00 97.75 371 PHE A O 1
ATOM 2862 N N . TRP A 1 372 ? 0.336 16.609 0.422 1.00 97.88 372 TRP A N 1
ATOM 2863 C CA . TRP A 1 372 ? 0.604 17.506 -0.702 1.00 97.88 372 TRP A CA 1
ATOM 2864 C C . TRP A 1 372 ? -0.243 18.787 -0.594 1.00 97.88 372 TRP A C 1
ATOM 2866 O O . TRP A 1 372 ? -1.477 18.725 -0.634 1.00 97.88 372 TRP A O 1
ATOM 2876 N N . TRP A 1 373 ? 0.406 19.951 -0.449 1.00 97.44 373 TRP A N 1
ATOM 2877 C CA . TRP A 1 373 ? -0.246 21.270 -0.341 1.00 97.44 373 TRP A CA 1
ATOM 2878 C C . TRP A 1 373 ? 0.711 22.457 -0.600 1.00 97.44 373 TRP A C 1
ATOM 2880 O O . TRP A 1 373 ? 1.930 22.358 -0.440 1.00 97.44 373 TRP A O 1
ATOM 2890 N N . ASP A 1 374 ? 0.174 23.614 -0.995 1.00 96.50 374 ASP A N 1
ATOM 2891 C CA . ASP A 1 374 ? 0.967 24.833 -1.207 1.00 96.50 374 ASP A CA 1
ATOM 2892 C C . ASP A 1 374 ? 1.470 25.432 0.105 1.00 96.50 374 ASP A C 1
ATOM 2894 O O . ASP A 1 374 ? 0.677 25.882 0.928 1.00 96.50 374 ASP A O 1
ATOM 2898 N N . GLY A 1 375 ? 2.791 25.494 0.269 1.00 90.94 375 GLY A N 1
ATOM 2899 C CA . GLY A 1 375 ? 3.432 25.997 1.485 1.00 90.94 375 GLY A CA 1
ATOM 2900 C C . GLY A 1 375 ? 4.024 24.917 2.392 1.00 90.94 375 GLY A C 1
ATOM 2901 O O . GLY A 1 375 ? 4.579 25.277 3.432 1.00 90.94 375 GLY A O 1
ATOM 2902 N N . ASN A 1 376 ? 3.963 23.638 1.998 1.00 93.25 376 ASN A N 1
ATOM 2903 C CA . ASN A 1 376 ? 4.761 22.585 2.626 1.00 93.25 376 ASN A CA 1
ATOM 2904 C C . ASN A 1 376 ? 6.252 22.925 2.454 1.00 93.25 376 ASN A C 1
ATOM 2906 O O . ASN A 1 376 ? 6.765 23.024 1.339 1.00 93.25 376 ASN A O 1
ATOM 2910 N N . ASP A 1 377 ? 6.930 23.191 3.568 1.00 89.56 377 ASP A N 1
ATOM 2911 C CA . ASP A 1 377 ? 8.302 23.696 3.612 1.00 89.56 377 ASP A CA 1
ATOM 2912 C C . ASP A 1 377 ? 9.253 22.746 4.347 1.00 89.56 377 ASP A C 1
ATOM 2914 O O . ASP A 1 377 ? 10.296 23.182 4.862 1.00 89.56 377 ASP A O 1
ATOM 2918 N N . TYR A 1 378 ? 8.902 21.455 4.381 1.00 89.25 378 TYR A N 1
ATOM 2919 C CA . TYR A 1 378 ? 9.714 20.433 5.021 1.00 89.25 378 TYR A CA 1
ATOM 2920 C C . TYR A 1 378 ? 11.153 20.470 4.507 1.00 89.25 378 TYR A C 1
ATOM 2922 O O . TYR A 1 378 ? 11.438 20.505 3.301 1.00 89.25 378 TYR A O 1
ATOM 2930 N N . ARG A 1 379 ? 12.087 20.488 5.456 1.00 85.81 379 ARG A N 1
ATOM 2931 C CA . ARG A 1 379 ? 13.518 20.593 5.196 1.00 85.81 379 ARG A CA 1
ATOM 2932 C C . ARG A 1 379 ? 14.304 19.875 6.278 1.00 85.81 379 ARG A C 1
ATOM 2934 O O . ARG A 1 379 ? 14.073 20.057 7.468 1.00 85.81 379 ARG A O 1
ATOM 2941 N N . VAL A 1 380 ? 15.320 19.133 5.856 1.00 82.44 380 VAL A N 1
ATOM 2942 C CA . VAL A 1 380 ? 16.286 18.504 6.755 1.00 82.44 380 VAL A CA 1
ATOM 2943 C C . VAL A 1 380 ? 17.511 19.401 6.884 1.00 82.44 380 VAL A C 1
ATOM 2945 O O . VAL A 1 380 ? 18.154 19.756 5.890 1.00 82.44 380 VAL A O 1
ATOM 2948 N N . ILE A 1 381 ? 17.878 19.734 8.122 1.00 81.19 381 ILE A N 1
ATOM 2949 C CA . ILE A 1 381 ? 19.104 20.473 8.433 1.00 81.19 381 ILE A CA 1
ATOM 2950 C C . ILE A 1 381 ? 20.227 19.468 8.702 1.00 81.19 381 ILE A C 1
ATOM 2952 O O . ILE A 1 381 ? 20.256 18.788 9.724 1.00 81.19 381 ILE A O 1
ATOM 2956 N N . LEU A 1 382 ? 21.190 19.377 7.784 1.00 80.06 382 LEU A N 1
ATOM 2957 C CA . LEU A 1 382 ? 22.358 18.509 7.949 1.00 80.06 382 LEU A CA 1
ATOM 2958 C C . LEU A 1 382 ? 23.285 19.034 9.058 1.00 80.06 382 LEU A C 1
ATOM 2960 O O . LEU A 1 382 ? 23.340 20.237 9.301 1.00 80.06 382 LEU A O 1
ATOM 2964 N N . GLU A 1 383 ? 24.152 18.180 9.620 1.00 81.38 383 GLU A N 1
ATOM 2965 C CA . GLU A 1 383 ? 25.179 18.580 10.615 1.00 81.38 383 GLU A CA 1
ATOM 2966 C C . GLU A 1 383 ? 26.068 19.753 10.152 1.00 81.38 383 GLU A C 1
ATOM 2968 O O . GLU A 1 383 ? 26.644 20.494 10.948 1.00 81.38 383 GLU A O 1
ATOM 2973 N N . THR A 1 384 ? 26.189 19.924 8.835 1.00 83.38 384 THR A N 1
ATOM 2974 C CA . THR A 1 384 ? 26.928 21.020 8.192 1.00 83.38 384 THR A CA 1
ATOM 2975 C C . THR A 1 384 ? 26.208 22.374 8.251 1.00 83.38 384 THR A C 1
ATOM 2977 O O . THR A 1 384 ? 26.783 23.376 7.825 1.00 83.38 384 THR A O 1
ATOM 2980 N N . GLY A 1 385 ? 24.967 22.412 8.743 1.00 82.81 385 GLY A N 1
ATOM 2981 C CA . GLY A 1 385 ? 24.057 23.556 8.681 1.00 82.81 385 GLY A CA 1
ATOM 2982 C C . GLY A 1 385 ? 23.435 23.773 7.299 1.00 82.81 385 GLY A C 1
ATOM 2983 O O . GLY A 1 385 ? 22.873 24.833 7.048 1.00 82.81 385 GLY A O 1
ATOM 2984 N N . ARG A 1 386 ? 23.584 22.817 6.371 1.00 87.69 386 ARG A N 1
ATOM 2985 C CA . ARG A 1 386 ? 22.964 22.882 5.043 1.00 87.69 386 ARG A CA 1
ATOM 2986 C C . ARG A 1 386 ? 21.551 22.319 5.108 1.00 87.69 386 ARG A C 1
ATOM 2988 O O . ARG A 1 386 ? 21.384 21.173 5.515 1.00 87.69 386 ARG A O 1
ATOM 2995 N N . GLU A 1 387 ? 20.595 23.087 4.613 1.00 86.31 387 GLU A N 1
ATOM 2996 C CA . GLU A 1 387 ? 19.212 22.658 4.429 1.00 86.31 387 GLU A CA 1
ATOM 2997 C C . GLU A 1 387 ? 19.057 21.879 3.122 1.00 86.31 387 GLU A C 1
ATOM 2999 O O . GLU A 1 387 ? 19.650 22.227 2.092 1.00 86.31 387 GLU A O 1
ATOM 3004 N N . VAL A 1 388 ? 18.287 20.799 3.176 1.00 85.06 388 VAL A N 1
ATOM 3005 C CA . VAL A 1 388 ? 17.892 19.996 2.021 1.00 85.06 388 VAL A CA 1
ATOM 3006 C C . VAL A 1 388 ? 16.382 19.820 2.088 1.00 85.06 388 VAL A C 1
ATOM 3008 O O . VAL A 1 388 ? 15.876 19.331 3.090 1.00 85.06 388 VAL A O 1
ATOM 3011 N N . SER A 1 389 ? 15.687 20.215 1.028 1.00 87.19 389 SER A N 1
ATOM 3012 C CA . SER A 1 389 ? 14.262 19.957 0.836 1.00 87.19 389 SER A CA 1
ATOM 3013 C C . SER A 1 389 ? 14.091 19.230 -0.492 1.00 87.19 389 SER A C 1
ATOM 3015 O O . SER A 1 389 ? 14.789 19.550 -1.464 1.00 87.19 389 SER A O 1
ATOM 3017 N N . PHE A 1 390 ? 13.231 18.218 -0.497 1.00 86.25 390 PHE A N 1
ATOM 3018 C CA . PHE A 1 390 ? 12.860 17.467 -1.694 1.00 86.25 390 PHE A CA 1
ATOM 3019 C C . PHE A 1 390 ? 11.448 17.799 -2.175 1.00 86.25 390 PHE A C 1
ATOM 3021 O O . PHE A 1 390 ? 11.149 17.507 -3.331 1.00 86.25 390 PHE A O 1
ATOM 3028 N N . TYR A 1 391 ? 10.641 18.455 -1.333 1.00 91.88 391 TYR A N 1
ATOM 3029 C CA . TYR A 1 391 ? 9.301 18.879 -1.694 1.00 91.88 391 TYR A CA 1
ATOM 3030 C C . TYR A 1 391 ? 9.337 19.904 -2.829 1.00 91.88 391 TYR A C 1
ATOM 3032 O O . TYR A 1 391 ? 10.075 20.895 -2.810 1.00 91.88 391 TYR A O 1
ATOM 3040 N N . ASP A 1 392 ? 8.481 19.660 -3.805 1.00 91.12 392 ASP A N 1
ATOM 3041 C CA . ASP A 1 392 ? 8.041 20.613 -4.806 1.00 91.12 392 ASP A CA 1
ATOM 3042 C C . ASP A 1 392 ? 6.514 20.508 -4.830 1.00 91.12 392 ASP A C 1
ATOM 3044 O O . ASP A 1 392 ? 5.970 19.437 -4.562 1.00 91.12 392 ASP A O 1
ATOM 3048 N N . ASN A 1 393 ? 5.799 21.583 -5.167 1.00 95.62 393 ASN A N 1
ATOM 3049 C CA . ASN A 1 393 ? 4.332 21.560 -5.277 1.00 95.62 393 ASN A CA 1
ATOM 3050 C C . ASN A 1 393 ? 3.909 20.858 -6.595 1.00 95.62 393 ASN A C 1
ATOM 3052 O O . ASN A 1 393 ? 3.180 21.402 -7.436 1.00 95.62 393 ASN A O 1
ATOM 3056 N N . ARG A 1 394 ? 4.471 19.660 -6.812 1.00 95.56 394 ARG A N 1
ATOM 3057 C CA . ARG A 1 394 ? 4.219 18.730 -7.905 1.00 95.56 394 ARG A CA 1
ATOM 3058 C C . ARG A 1 394 ? 4.687 17.313 -7.555 1.00 95.56 394 ARG A C 1
ATOM 3060 O O . ARG A 1 394 ? 5.733 17.132 -6.944 1.00 95.56 394 ARG A O 1
ATOM 3067 N N . PHE A 1 395 ? 3.967 16.332 -8.072 1.00 97.06 395 PHE A N 1
ATOM 3068 C CA . PHE A 1 395 ? 4.314 14.917 -8.080 1.00 97.06 395 PHE A CA 1
ATOM 3069 C C . PHE A 1 395 ? 4.493 14.474 -9.537 1.00 97.06 395 PHE A C 1
ATOM 3071 O O . PHE A 1 395 ? 3.536 14.519 -10.316 1.00 97.06 395 PHE A O 1
ATOM 3078 N N . GLY A 1 396 ? 5.717 14.114 -9.929 1.00 94.56 396 GLY A N 1
ATOM 3079 C CA . GLY A 1 396 ? 6.103 13.893 -11.325 1.00 94.56 396 GLY A CA 1
ATOM 3080 C C . GLY A 1 396 ? 7.320 12.968 -11.512 1.00 94.56 396 GLY A C 1
ATOM 3081 O O . GLY A 1 396 ? 7.879 12.461 -10.542 1.00 94.56 396 GLY A O 1
ATOM 3082 N N . PRO A 1 397 ? 7.786 12.747 -12.756 1.00 90.25 397 PRO A N 1
ATOM 3083 C CA . PRO A 1 397 ? 8.786 11.708 -13.044 1.00 90.25 397 PRO A CA 1
ATOM 3084 C C . PRO A 1 397 ? 10.187 12.013 -12.493 1.00 90.25 397 PRO A C 1
ATOM 3086 O O . PRO A 1 397 ? 11.041 11.133 -12.386 1.00 90.25 397 PRO A O 1
ATOM 3089 N N . ASP A 1 398 ? 10.456 13.279 -12.180 1.00 88.19 398 ASP A N 1
ATOM 3090 C CA . ASP A 1 398 ? 11.725 13.780 -11.655 1.00 88.19 398 ASP A CA 1
ATOM 3091 C C . ASP A 1 398 ? 11.627 14.289 -10.205 1.00 88.19 398 ASP A C 1
ATOM 3093 O O . ASP A 1 398 ? 12.578 14.898 -9.705 1.00 88.19 398 ASP A O 1
ATOM 3097 N N . THR A 1 399 ? 10.510 14.024 -9.520 1.00 91.44 399 THR A N 1
ATOM 3098 C CA . THR A 1 399 ? 10.317 14.354 -8.100 1.00 91.44 399 THR A CA 1
ATOM 3099 C C . THR A 1 399 ? 10.764 13.214 -7.185 1.00 91.44 399 THR A C 1
ATOM 3101 O O . THR A 1 399 ? 11.234 12.165 -7.636 1.00 91.44 399 THR A O 1
ATOM 3104 N N . ARG A 1 400 ? 10.692 13.439 -5.869 1.00 90.06 400 ARG A N 1
ATOM 3105 C CA . ARG A 1 400 ? 10.881 12.406 -4.848 1.00 90.06 400 ARG A CA 1
ATOM 3106 C C . ARG A 1 400 ? 9.724 12.502 -3.849 1.00 90.06 400 ARG A C 1
ATOM 3108 O O . ARG A 1 400 ? 9.638 13.557 -3.232 1.00 90.06 400 ARG A O 1
ATOM 3115 N N . PRO A 1 401 ? 8.892 11.455 -3.713 1.00 92.56 401 PRO A N 1
ATOM 3116 C CA . PRO A 1 401 ? 8.829 10.288 -4.599 1.00 92.56 401 PRO A CA 1
ATOM 3117 C C . PRO A 1 401 ? 8.517 10.679 -6.054 1.00 92.56 401 PRO A C 1
ATOM 3119 O O . PRO A 1 401 ? 8.090 11.803 -6.331 1.00 92.56 401 PRO A O 1
ATOM 3122 N N . ASN A 1 402 ? 8.817 9.782 -6.995 1.00 92.75 402 ASN A N 1
ATOM 3123 C CA . ASN A 1 402 ? 8.429 9.950 -8.397 1.00 92.75 402 ASN A CA 1
ATOM 3124 C C . ASN A 1 402 ? 7.163 9.139 -8.679 1.00 92.75 402 ASN A C 1
ATOM 3126 O O . ASN A 1 402 ? 6.766 8.307 -7.876 1.00 92.75 402 ASN A O 1
ATOM 3130 N N . ASN A 1 403 ? 6.552 9.377 -9.830 1.00 94.00 403 ASN A N 1
ATOM 3131 C CA . ASN A 1 403 ? 5.316 8.719 -10.240 1.00 94.00 403 ASN A CA 1
ATOM 3132 C C . ASN A 1 403 ? 5.530 7.633 -11.310 1.00 94.00 403 ASN A C 1
ATOM 3134 O O . ASN A 1 403 ? 4.644 7.416 -12.141 1.00 94.00 403 ASN A O 1
ATOM 3138 N N . ASP A 1 404 ? 6.714 7.018 -11.355 1.00 91.12 404 ASP A N 1
ATOM 3139 C CA . ASP A 1 404 ? 6.959 5.837 -12.184 1.00 91.12 404 ASP A CA 1
ATOM 3140 C C . ASP A 1 404 ? 6.184 4.635 -11.638 1.00 91.12 404 ASP A C 1
ATOM 3142 O O . ASP A 1 404 ? 5.801 4.596 -10.472 1.00 91.12 404 ASP A O 1
ATOM 3146 N N . SER A 1 405 ? 5.977 3.629 -12.483 1.00 90.06 405 SER A N 1
ATOM 3147 C CA . SER A 1 405 ? 5.390 2.373 -12.033 1.00 90.06 405 SER A CA 1
ATOM 3148 C C . SER A 1 405 ? 6.370 1.577 -11.157 1.00 90.06 405 SER A C 1
ATOM 3150 O O . SER A 1 405 ? 7.586 1.627 -11.359 1.00 90.06 405 SER A O 1
ATOM 3152 N N . ASN A 1 406 ? 5.849 0.750 -10.257 1.00 85.38 406 ASN A N 1
ATOM 3153 C CA . ASN A 1 406 ? 6.558 -0.237 -9.444 1.00 85.38 406 ASN A CA 1
ATOM 3154 C C . ASN A 1 406 ? 7.333 -1.252 -10.294 1.00 85.38 406 ASN A C 1
ATOM 3156 O O . ASN A 1 406 ? 8.322 -1.827 -9.848 1.00 85.38 406 ASN A O 1
ATOM 3160 N N . THR A 1 407 ? 6.930 -1.455 -11.551 1.00 75.12 407 THR A N 1
ATOM 3161 C CA . THR A 1 407 ? 7.687 -2.268 -12.519 1.00 75.12 407 THR A CA 1
ATOM 3162 C C . THR A 1 407 ? 8.813 -1.492 -13.217 1.00 75.12 407 THR A C 1
ATOM 3164 O O . THR A 1 407 ? 9.441 -2.015 -14.138 1.00 75.12 407 THR A O 1
ATOM 3167 N N . GLY A 1 408 ? 9.046 -0.232 -12.840 1.00 78.88 408 GLY A N 1
ATOM 3168 C CA . GLY A 1 408 ? 10.073 0.656 -13.385 1.00 78.88 408 GLY A CA 1
ATOM 3169 C C . GLY A 1 408 ? 9.695 1.367 -14.690 1.00 78.88 408 GLY A C 1
ATOM 3170 O O . GLY A 1 408 ? 10.567 1.974 -15.322 1.00 78.88 408 GLY A O 1
ATOM 3171 N N . ALA A 1 409 ? 8.434 1.294 -15.133 1.00 80.44 409 ALA A N 1
ATOM 3172 C CA . ALA A 1 409 ? 7.995 1.996 -16.333 1.00 80.44 409 ALA A CA 1
ATOM 3173 C C . ALA A 1 409 ? 7.889 3.498 -16.051 1.00 80.44 409 ALA A C 1
ATOM 3175 O O . ALA A 1 409 ? 7.264 3.923 -15.082 1.00 80.44 409 ALA A O 1
ATOM 3176 N N . LYS A 1 410 ? 8.487 4.308 -16.931 1.00 83.75 410 LYS A N 1
ATOM 3177 C CA . LYS A 1 410 ? 8.425 5.764 -16.810 1.00 83.75 410 LYS A CA 1
ATOM 3178 C C . LYS A 1 410 ? 7.016 6.274 -17.047 1.00 83.75 410 LYS A C 1
ATOM 3180 O O . LYS A 1 410 ? 6.363 5.855 -18.006 1.00 83.75 410 LYS A O 1
ATOM 3185 N N . SER A 1 411 ? 6.593 7.222 -16.223 1.00 85.00 411 SER A N 1
ATOM 3186 C CA . SER A 1 411 ? 5.354 7.952 -16.458 1.00 85.00 411 SER A CA 1
ATOM 3187 C C . SER A 1 411 ? 5.614 9.293 -17.163 1.00 85.00 411 SER A C 1
ATOM 3189 O O . SER A 1 411 ? 6.740 9.793 -17.232 1.00 85.00 411 SER A O 1
ATOM 3191 N N . PHE A 1 412 ? 4.557 9.862 -17.747 1.00 87.44 412 PHE A N 1
ATOM 3192 C CA . PHE A 1 412 ? 4.626 11.068 -18.585 1.00 87.44 412 PHE A CA 1
ATOM 3193 C C . PHE A 1 412 ? 3.592 12.120 -18.176 1.00 87.44 412 PHE A C 1
ATOM 3195 O O . PHE A 1 412 ? 3.095 12.882 -19.007 1.00 87.44 412 PHE A O 1
ATOM 3202 N N . PHE A 1 413 ? 3.255 12.163 -16.891 1.00 92.81 413 PHE A N 1
ATOM 3203 C CA . PHE A 1 413 ? 2.314 13.122 -16.323 1.00 92.81 413 PHE A CA 1
ATOM 3204 C C . PHE A 1 413 ? 2.891 13.734 -15.050 1.00 92.81 413 PHE A C 1
ATOM 3206 O O . PHE A 1 413 ? 3.851 13.216 -14.491 1.00 92.81 413 PHE A O 1
ATOM 3213 N N . GLU A 1 414 ? 2.298 14.824 -14.583 1.00 95.69 414 GLU A N 1
ATOM 3214 C CA . GLU A 1 414 ? 2.499 15.295 -13.217 1.00 95.69 414 GLU A CA 1
ATOM 3215 C C . GLU A 1 414 ? 1.187 15.819 -12.636 1.00 95.69 414 GLU A C 1
ATOM 3217 O O . GLU A 1 414 ? 0.349 16.387 -13.353 1.00 95.69 414 GLU A O 1
ATOM 3222 N N . LEU A 1 415 ? 1.027 15.624 -11.331 1.00 98.12 415 LEU A N 1
ATOM 3223 C CA . LEU A 1 415 ? 0.050 16.333 -10.513 1.00 98.12 415 LEU A CA 1
ATOM 3224 C C . LEU A 1 415 ? 0.748 17.571 -9.957 1.00 98.12 415 LEU A C 1
ATOM 3226 O O . LEU A 1 415 ? 1.885 17.468 -9.519 1.00 98.12 415 LEU A O 1
ATOM 3230 N N . TYR A 1 416 ? 0.134 18.745 -10.023 1.00 97.12 416 TYR A N 1
ATOM 3231 C CA . TYR A 1 416 ? 0.797 20.002 -9.662 1.00 97.12 416 TYR A CA 1
ATOM 3232 C C . TYR A 1 416 ? -0.212 21.062 -9.232 1.00 97.12 416 TYR A C 1
ATOM 3234 O O . TYR A 1 416 ? -1.411 20.896 -9.466 1.00 97.12 416 TYR A O 1
ATOM 3242 N N . ASP A 1 417 ? 0.275 22.182 -8.688 1.00 97.38 417 ASP A N 1
ATOM 3243 C CA . ASP A 1 417 ? -0.583 23.300 -8.254 1.00 97.38 417 ASP A CA 1
ATOM 3244 C C . ASP A 1 417 ? -1.598 22.823 -7.199 1.00 97.38 417 ASP A C 1
ATOM 3246 O O . ASP A 1 417 ? -2.799 23.098 -7.295 1.00 97.38 417 ASP A O 1
ATOM 3250 N N . PHE A 1 418 ? -1.112 22.033 -6.231 1.00 98.50 418 PHE A N 1
ATOM 3251 C CA . PHE A 1 418 ? -1.872 21.681 -5.038 1.00 98.50 418 PHE A CA 1
ATOM 3252 C C . PHE A 1 418 ? -2.188 22.973 -4.282 1.00 98.50 418 PHE A C 1
ATOM 3254 O O . PHE A 1 418 ? -1.319 23.830 -4.135 1.00 98.50 418 PHE A O 1
ATOM 3261 N N . SER A 1 419 ? -3.428 23.139 -3.827 1.00 98.19 419 SER A N 1
ATOM 3262 C CA . SER A 1 419 ? -3.836 24.286 -3.012 1.00 98.19 419 SER A CA 1
ATOM 3263 C C . SER A 1 419 ? -3.186 24.254 -1.630 1.00 98.19 419 SER A C 1
ATOM 3265 O O . SER A 1 419 ? -2.608 23.249 -1.231 1.00 98.19 419 SER A O 1
ATOM 3267 N N . GLU A 1 420 ? -3.375 25.314 -0.846 1.00 96.31 420 GLU A N 1
ATOM 3268 C CA . GLU A 1 420 ? -3.170 25.288 0.609 1.00 96.31 420 GLU A CA 1
ATOM 3269 C C . GLU A 1 420 ? -3.972 24.134 1.265 1.00 96.31 420 GLU A C 1
ATOM 3271 O O . GLU A 1 420 ? -4.840 23.517 0.629 1.00 96.31 420 GLU A O 1
ATOM 3276 N N . ASN A 1 421 ? -3.718 23.857 2.547 1.00 92.75 421 ASN A N 1
ATOM 3277 C CA . ASN A 1 421 ? -4.369 22.784 3.307 1.00 92.75 421 ASN A CA 1
ATOM 3278 C C . ASN A 1 421 ? -5.846 23.071 3.646 1.00 92.75 421 ASN A C 1
ATOM 3280 O O . ASN A 1 421 ? -6.236 23.354 4.777 1.00 92.75 421 ASN A O 1
ATOM 3284 N N . LEU A 1 422 ? -6.694 23.013 2.624 1.00 95.94 422 LEU A N 1
ATOM 3285 C CA . LEU A 1 422 ? -8.094 23.410 2.694 1.00 95.94 422 LEU A CA 1
ATOM 3286 C C . LEU A 1 422 ? -9.034 22.203 2.868 1.00 95.94 422 LEU A C 1
ATOM 3288 O O . LEU A 1 422 ? -8.800 21.141 2.287 1.00 95.94 422 LEU A O 1
ATOM 3292 N N . PRO A 1 423 ? -10.196 22.379 3.529 1.00 96.44 423 PRO A N 1
ATOM 3293 C CA . PRO A 1 423 ? -11.251 21.358 3.570 1.00 96.44 423 PRO A CA 1
ATOM 3294 C C . PRO A 1 423 ? -11.795 20.980 2.183 1.00 96.44 423 PRO A C 1
ATOM 3296 O O . PRO A 1 423 ? -12.355 19.905 2.003 1.00 96.44 423 PRO A O 1
ATOM 3299 N N . ALA A 1 424 ? -11.649 21.862 1.195 1.00 97.06 424 ALA A N 1
ATOM 3300 C CA . ALA A 1 424 ? -11.849 21.567 -0.218 1.00 97.06 424 ALA A CA 1
ATOM 3301 C C . ALA A 1 424 ? -10.561 21.946 -0.950 1.00 97.06 424 ALA A C 1
ATOM 3303 O O . ALA A 1 424 ? -10.365 23.109 -1.310 1.00 97.06 424 ALA A O 1
ATOM 3304 N N . ALA A 1 425 ? -9.662 20.974 -1.080 1.00 97.88 425 ALA A N 1
ATOM 3305 C CA . ALA A 1 425 ? -8.365 21.158 -1.705 1.00 97.88 425 ALA A CA 1
ATOM 3306 C C . ALA A 1 425 ? -8.471 20.978 -3.220 1.00 97.88 425 ALA A C 1
ATOM 3308 O O . ALA A 1 425 ? -9.360 20.284 -3.724 1.00 97.88 425 ALA A O 1
ATOM 3309 N N . THR A 1 426 ? -7.560 21.602 -3.960 1.00 98.31 426 THR A N 1
ATOM 3310 C CA . THR A 1 426 ? -7.504 21.474 -5.417 1.00 98.31 426 THR A CA 1
ATOM 3311 C C . THR A 1 426 ? -6.125 21.077 -5.899 1.00 98.31 426 THR A C 1
ATOM 3313 O O . THR A 1 426 ? -5.141 21.452 -5.280 1.00 98.31 426 THR A O 1
ATOM 3316 N N . PHE A 1 427 ? -6.055 20.400 -7.041 1.00 98.50 427 PHE A N 1
ATOM 3317 C CA . PHE A 1 427 ? -4.813 20.165 -7.779 1.00 98.50 427 PHE A CA 1
ATOM 3318 C C . PHE A 1 427 ? -5.081 20.147 -9.286 1.00 98.50 427 PHE A C 1
ATOM 3320 O O . PHE A 1 427 ? -6.224 20.037 -9.739 1.00 98.50 427 PHE A O 1
ATOM 3327 N N . SER A 1 428 ? -4.031 20.247 -10.088 1.00 98.25 428 SER A N 1
ATOM 3328 C CA . SER A 1 428 ? -4.076 20.137 -11.545 1.00 98.25 428 SER A CA 1
ATOM 3329 C C . SER A 1 428 ? -3.288 18.920 -12.027 1.00 98.25 428 SER A C 1
ATOM 3331 O O . SER A 1 428 ? -2.422 18.405 -11.331 1.00 98.25 428 SER A O 1
ATOM 3333 N N . ILE A 1 429 ? -3.585 18.459 -13.241 1.00 97.50 429 ILE A N 1
ATOM 3334 C CA . ILE A 1 429 ? -2.871 17.364 -13.906 1.00 97.50 429 ILE A CA 1
ATOM 3335 C C . ILE A 1 429 ? -2.526 17.776 -15.334 1.00 97.50 429 ILE A C 1
ATOM 3337 O O . ILE A 1 429 ? -3.346 18.401 -16.013 1.00 97.50 429 ILE A O 1
ATOM 3341 N N . ARG A 1 430 ? -1.321 17.437 -15.795 1.00 93.56 430 ARG A N 1
ATOM 3342 C CA . ARG A 1 430 ? -0.904 17.627 -17.191 1.00 93.56 430 ARG A CA 1
ATOM 3343 C C . ARG A 1 430 ? 0.067 16.544 -17.636 1.00 93.56 430 ARG A C 1
ATOM 3345 O O . ARG A 1 430 ? 0.731 15.928 -16.811 1.00 93.56 430 ARG A O 1
ATOM 3352 N N . ALA A 1 431 ? 0.179 16.380 -18.949 1.00 90.88 431 ALA A N 1
ATOM 3353 C CA . ALA A 1 431 ? 1.238 15.590 -19.551 1.00 90.88 431 ALA A CA 1
ATOM 3354 C C . ALA A 1 431 ? 2.553 16.374 -19.473 1.00 90.88 431 ALA A C 1
ATOM 3356 O O . ALA A 1 431 ? 2.559 17.600 -19.636 1.00 90.88 431 ALA A O 1
ATOM 3357 N N . VAL A 1 432 ? 3.655 15.667 -19.249 1.00 85.38 432 VAL A N 1
ATOM 3358 C CA . VAL A 1 432 ? 4.996 16.244 -19.160 1.00 85.38 432 VAL A CA 1
ATOM 3359 C C . VAL A 1 432 ? 5.831 15.725 -20.320 1.00 85.38 432 VAL A C 1
ATOM 3361 O O . VAL A 1 432 ? 6.045 14.524 -20.464 1.00 85.38 432 VAL A O 1
ATOM 3364 N N . GLU A 1 433 ? 6.339 16.648 -21.139 1.00 68.50 433 GLU A N 1
ATOM 3365 C CA . GLU A 1 433 ? 7.487 16.359 -21.996 1.00 68.50 433 GLU A CA 1
ATOM 3366 C C . GLU A 1 433 ? 8.719 16.379 -21.095 1.00 68.50 433 GLU A C 1
ATOM 3368 O O . GLU A 1 433 ? 9.209 17.439 -20.702 1.00 68.50 433 GLU A O 1
ATOM 3373 N N . THR A 1 434 ? 9.193 15.210 -20.694 1.00 57.78 434 THR A N 1
ATOM 3374 C CA . THR A 1 434 ? 10.380 15.109 -19.854 1.00 57.78 434 THR A CA 1
ATOM 3375 C C . THR A 1 434 ? 11.609 15.469 -20.692 1.00 57.78 434 THR A C 1
ATOM 3377 O O . THR A 1 434 ? 12.107 14.673 -21.491 1.00 57.78 434 THR A O 1
ATOM 3380 N N . GLU A 1 435 ? 12.103 16.706 -20.544 1.00 49.69 435 GLU A N 1
ATOM 3381 C CA . GLU A 1 435 ? 13.358 17.151 -21.160 1.00 49.69 435 GLU A CA 1
ATOM 3382 C C . GLU A 1 435 ? 14.492 16.185 -20.763 1.00 49.69 435 GLU A C 1
ATOM 3384 O O . GLU A 1 435 ? 15.008 16.223 -19.650 1.00 49.69 435 GLU A O 1
ATOM 3389 N N . GLY A 1 436 ? 14.890 15.302 -21.684 1.00 53.16 436 GLY A N 1
ATOM 3390 C CA . GLY A 1 436 ? 15.993 14.357 -21.483 1.00 53.16 436 GLY A CA 1
ATOM 3391 C C . GLY A 1 436 ? 15.606 12.880 -21.384 1.00 53.16 436 GLY A C 1
ATOM 3392 O O . GLY A 1 436 ? 16.511 12.044 -21.384 1.00 53.16 436 GLY A O 1
ATOM 3393 N N . ILE A 1 437 ? 14.316 12.529 -21.379 1.00 52.53 437 ILE A N 1
ATOM 3394 C CA . ILE A 1 437 ? 13.883 11.135 -21.548 1.00 52.53 437 ILE A CA 1
ATOM 3395 C C . ILE A 1 437 ? 13.768 10.855 -23.053 1.00 52.53 437 ILE A C 1
ATOM 3397 O O . ILE A 1 437 ? 13.030 11.510 -23.780 1.00 52.53 437 ILE A O 1
ATOM 3401 N N . LEU A 1 438 ? 14.565 9.903 -23.546 1.00 55.66 438 LEU A N 1
ATOM 3402 C CA . LEU A 1 438 ? 14.644 9.509 -24.965 1.00 55.66 438 LEU A CA 1
ATOM 3403 C C . LEU A 1 438 ? 13.492 8.592 -25.412 1.00 55.66 438 LEU A C 1
ATOM 3405 O O . LEU A 1 438 ? 13.562 8.005 -26.491 1.00 55.66 438 LEU A O 1
ATOM 3409 N N . PHE A 1 439 ? 12.479 8.418 -24.571 1.00 57.16 439 PHE A N 1
ATOM 3410 C CA . PHE A 1 439 ? 11.451 7.401 -24.727 1.00 57.16 439 PHE A CA 1
ATOM 3411 C C . PHE A 1 439 ? 10.089 8.079 -24.778 1.00 57.16 439 PHE A C 1
ATOM 3413 O O . PHE A 1 439 ? 9.777 8.909 -23.930 1.00 57.16 439 PHE A O 1
ATOM 3420 N N . GLU A 1 440 ? 9.293 7.717 -25.775 1.00 58.84 440 GLU A N 1
ATOM 3421 C CA . GLU A 1 440 ? 7.879 8.059 -25.859 1.00 58.84 440 GLU A CA 1
ATOM 3422 C C . GLU A 1 440 ? 7.065 6.771 -25.684 1.00 58.84 440 GLU A C 1
ATOM 3424 O O . GLU A 1 440 ? 7.502 5.712 -26.156 1.00 58.84 440 GLU A O 1
ATOM 3429 N N . PRO A 1 441 ? 5.909 6.816 -25.000 1.00 61.84 441 PRO A N 1
ATOM 3430 C CA . PRO A 1 441 ? 5.023 5.666 -24.949 1.00 61.84 441 PRO A CA 1
ATOM 3431 C C . PRO A 1 441 ? 4.518 5.395 -26.369 1.00 61.84 441 PRO A C 1
ATOM 3433 O O . PRO A 1 441 ? 3.774 6.191 -26.939 1.00 61.84 441 PRO A O 1
ATOM 3436 N N . LEU A 1 442 ? 4.951 4.279 -26.958 1.00 63.88 442 LEU A N 1
ATOM 3437 C CA . LEU A 1 442 ? 4.540 3.901 -28.311 1.00 63.88 442 LEU A CA 1
ATOM 3438 C C . LEU A 1 442 ? 3.102 3.363 -28.324 1.00 63.88 442 LEU A C 1
ATOM 3440 O O . LEU A 1 442 ? 2.363 3.619 -29.272 1.00 63.88 442 LEU A O 1
ATOM 3444 N N . PHE A 1 443 ? 2.704 2.634 -27.277 1.00 64.12 443 PHE A N 1
ATOM 3445 C CA . PHE A 1 443 ? 1.391 2.002 -27.163 1.00 64.12 443 PHE A CA 1
ATOM 3446 C C . PHE A 1 443 ? 1.112 1.450 -25.757 1.00 64.12 443 PHE A C 1
ATOM 3448 O O . PHE A 1 443 ? 2.023 1.310 -24.944 1.00 64.12 443 PHE A O 1
ATOM 3455 N N . SER A 1 444 ? -0.139 1.048 -25.521 1.00 63.91 444 SER A N 1
ATOM 3456 C CA . SER A 1 444 ? -0.560 0.205 -24.400 1.00 63.91 444 SER A CA 1
ATOM 3457 C C . SER A 1 444 ? -1.410 -0.966 -24.910 1.00 63.91 444 SER A C 1
ATOM 3459 O O . SER A 1 444 ? -2.139 -0.832 -25.895 1.00 63.91 444 SER A O 1
ATOM 3461 N N . THR A 1 445 ? -1.299 -2.125 -24.261 1.00 62.09 445 THR A N 1
ATOM 3462 C CA . THR A 1 445 ? -2.091 -3.328 -24.566 1.00 62.09 445 THR A CA 1
ATOM 3463 C C . THR A 1 445 ? -3.046 -3.632 -23.414 1.00 62.09 445 THR A C 1
ATOM 3465 O O . THR A 1 445 ? -2.708 -3.414 -22.251 1.00 62.09 445 THR A O 1
ATOM 3468 N N . ASN A 1 446 ? -4.250 -4.111 -23.740 1.00 56.28 446 ASN A N 1
ATOM 3469 C CA . ASN A 1 446 ? -5.252 -4.525 -22.751 1.00 56.28 446 ASN A CA 1
ATOM 3470 C C . ASN A 1 446 ? -5.117 -6.008 -22.373 1.00 56.28 446 ASN A C 1
ATOM 3472 O O . ASN A 1 446 ? -5.722 -6.454 -21.394 1.00 56.28 446 ASN A O 1
ATOM 3476 N N . GLU A 1 447 ? -4.357 -6.786 -23.149 1.00 54.38 447 GLU A N 1
ATOM 3477 C CA . GLU A 1 447 ? -4.080 -8.177 -22.833 1.00 54.38 447 GLU A CA 1
ATOM 3478 C C . GLU A 1 447 ? -2.852 -8.266 -21.933 1.00 54.38 447 GLU A C 1
ATOM 3480 O O . GLU A 1 447 ? -1.712 -8.118 -22.360 1.00 54.38 447 GLU A O 1
ATOM 3485 N N . THR A 1 448 ? -3.094 -8.503 -20.647 1.00 51.59 448 THR A N 1
ATOM 3486 C CA . THR A 1 448 ? -2.641 -9.706 -19.927 1.00 51.59 448 THR A CA 1
ATOM 3487 C C . THR A 1 448 ? -3.006 -9.586 -18.453 1.00 51.59 448 THR A C 1
ATOM 3489 O O . THR A 1 448 ? -3.027 -8.512 -17.864 1.00 51.59 448 THR A O 1
ATOM 3492 N N . ARG A 1 449 ? -3.266 -10.725 -17.816 1.00 51.97 449 ARG A N 1
ATOM 3493 C CA . ARG A 1 449 ? -3.238 -10.786 -16.354 1.00 51.97 449 ARG A CA 1
ATOM 3494 C C . ARG A 1 449 ? -1.789 -10.576 -15.915 1.00 51.97 449 ARG A C 1
ATOM 3496 O O . ARG A 1 449 ? -0.913 -11.260 -16.447 1.00 51.97 449 ARG A O 1
ATOM 3503 N N . ASN A 1 450 ? -1.538 -9.720 -14.928 1.00 50.41 450 ASN A N 1
ATOM 3504 C CA . ASN A 1 450 ? -0.198 -9.467 -14.373 1.00 50.41 450 ASN A CA 1
ATOM 3505 C C . ASN A 1 450 ? 0.616 -10.720 -14.047 1.00 50.41 450 ASN A C 1
ATOM 3507 O O . ASN A 1 450 ? 1.839 -10.714 -14.126 1.00 50.41 450 ASN A O 1
ATOM 3511 N N . THR A 1 451 ? -0.059 -11.832 -13.763 1.00 49.88 451 THR A N 1
ATOM 3512 C CA . THR A 1 451 ? 0.551 -13.140 -13.508 1.00 49.88 451 THR A CA 1
ATOM 3513 C C . THR A 1 451 ? 1.319 -13.735 -14.696 1.00 49.88 451 THR A C 1
ATOM 3515 O O . THR A 1 451 ? 1.910 -14.803 -14.547 1.00 49.88 451 THR A O 1
ATOM 3518 N N . THR A 1 452 ? 1.240 -13.127 -15.886 1.00 53.72 452 THR A N 1
ATOM 3519 C CA . THR A 1 452 ? 1.805 -13.682 -17.128 1.00 53.72 452 THR A CA 1
ATOM 3520 C C . THR A 1 452 ? 3.188 -13.111 -17.440 1.00 53.72 452 THR A C 1
ATOM 3522 O O . THR A 1 452 ? 4.062 -13.868 -17.848 1.00 53.72 452 THR A O 1
ATOM 3525 N N . TYR A 1 453 ? 3.409 -11.807 -17.242 1.00 55.94 453 TYR A N 1
ATOM 3526 C CA . TYR A 1 453 ? 4.701 -11.160 -17.520 1.00 55.94 453 TYR A CA 1
ATOM 3527 C C . TYR A 1 453 ? 5.669 -11.204 -16.332 1.00 55.94 453 TYR A C 1
ATOM 3529 O O . TYR A 1 453 ? 6.875 -11.121 -16.541 1.00 55.94 453 TYR A O 1
ATOM 3537 N N . PHE A 1 454 ? 5.155 -11.381 -15.109 1.00 54.34 454 PHE A N 1
ATOM 3538 C CA . PHE A 1 454 ? 5.980 -11.549 -13.918 1.00 54.34 454 PHE A CA 1
ATOM 3539 C C . PHE A 1 454 ? 6.517 -12.976 -13.815 1.00 54.34 454 PHE A C 1
ATOM 3541 O O . PHE A 1 454 ? 5.765 -13.959 -13.820 1.00 54.34 454 PHE A O 1
ATOM 3548 N N . THR A 1 455 ? 7.827 -13.091 -13.654 1.00 51.44 455 THR A N 1
ATOM 3549 C CA . THR A 1 455 ? 8.437 -14.286 -13.091 1.00 51.44 455 THR A CA 1
ATOM 3550 C C . THR A 1 455 ? 8.303 -14.155 -11.577 1.00 51.44 455 THR A C 1
ATOM 3552 O O . THR A 1 455 ? 9.049 -13.427 -10.946 1.00 51.44 455 THR A O 1
ATOM 3555 N N . TRP A 1 456 ? 7.301 -14.808 -10.985 1.00 51.91 456 TRP A N 1
ATOM 3556 C CA . TRP A 1 456 ? 7.406 -15.283 -9.595 1.00 51.91 456 TRP A CA 1
ATOM 3557 C C . TRP A 1 456 ? 8.789 -15.908 -9.325 1.00 51.91 456 TRP A C 1
ATOM 3559 O O . TRP A 1 456 ? 9.386 -16.403 -10.287 1.00 51.91 456 TRP A O 1
ATOM 3569 N N . GLU A 1 457 ? 9.244 -15.951 -8.062 1.00 58.69 457 GLU A N 1
ATOM 3570 C CA . GLU A 1 457 ? 10.443 -16.719 -7.674 1.00 58.69 457 GLU A CA 1
ATOM 3571 C C . GLU A 1 457 ? 10.429 -18.079 -8.390 1.00 58.69 457 GLU A C 1
ATOM 3573 O O . GLU A 1 457 ? 9.519 -18.906 -8.229 1.00 58.69 457 GLU A O 1
ATOM 3578 N N . HIS A 1 458 ? 11.401 -18.279 -9.269 1.00 69.62 458 HIS A N 1
ATOM 3579 C CA . HIS A 1 458 ? 11.538 -19.479 -10.065 1.00 69.62 458 HIS A CA 1
ATOM 3580 C C . HIS A 1 458 ? 13.019 -19.692 -10.346 1.00 69.62 458 HIS A C 1
ATOM 3582 O O . HIS A 1 458 ? 13.580 -18.989 -11.184 1.00 69.62 458 HIS A O 1
ATOM 3588 N N . ASP A 1 459 ? 13.582 -20.787 -9.818 1.00 74.81 459 ASP A N 1
ATOM 3589 C CA . ASP A 1 459 ? 14.999 -21.212 -9.867 1.00 74.81 459 ASP A CA 1
ATOM 3590 C C . ASP A 1 459 ? 15.735 -21.094 -11.224 1.00 74.81 459 ASP A C 1
ATOM 3592 O O . ASP A 1 459 ? 16.950 -21.273 -11.311 1.00 74.81 459 ASP A O 1
ATOM 3596 N N . TYR A 1 460 ? 15.007 -20.891 -12.322 1.00 81.25 460 TYR A N 1
ATOM 3597 C CA . TYR A 1 460 ? 15.570 -20.539 -13.626 1.00 81.25 460 TYR A CA 1
ATOM 3598 C C . TYR A 1 460 ? 15.556 -19.032 -13.898 1.00 81.25 460 TYR A C 1
ATOM 3600 O O . TYR A 1 460 ? 16.584 -18.485 -14.272 1.00 81.25 460 TYR A O 1
ATOM 3608 N N . TYR A 1 461 ? 14.400 -18.377 -13.778 1.00 78.88 461 TYR A N 1
ATOM 3609 C CA . TYR A 1 461 ? 14.212 -17.010 -14.256 1.00 78.88 461 TYR A CA 1
ATOM 3610 C C . TYR A 1 461 ? 14.849 -15.971 -13.336 1.00 78.88 461 TYR A C 1
ATOM 3612 O O . TYR A 1 461 ? 15.340 -14.977 -13.860 1.00 78.88 461 TYR A O 1
ATOM 3620 N N . ASP A 1 462 ? 14.973 -16.273 -12.041 1.00 76.06 462 ASP A N 1
ATOM 3621 C CA . ASP A 1 462 ? 15.729 -15.465 -11.070 1.00 76.06 462 ASP A CA 1
ATOM 3622 C C . ASP A 1 462 ? 17.183 -15.267 -11.539 1.00 76.06 462 ASP A C 1
ATOM 3624 O O . ASP A 1 462 ? 17.805 -14.223 -11.379 1.00 76.06 462 ASP A O 1
ATOM 3628 N N . TYR A 1 463 ? 17.736 -16.268 -12.229 1.00 79.75 463 TYR A N 1
ATOM 3629 C CA . TYR A 1 463 ? 19.084 -16.196 -12.781 1.00 79.75 463 TYR A CA 1
ATOM 3630 C C . TYR A 1 463 ? 19.111 -15.847 -14.278 1.00 79.75 463 TYR A C 1
ATOM 3632 O O . TYR A 1 463 ? 20.074 -15.257 -14.771 1.00 79.75 463 TYR A O 1
ATOM 3640 N N . TYR A 1 464 ? 18.074 -16.187 -15.031 1.00 81.25 464 TYR A N 1
ATOM 3641 C CA . TYR A 1 464 ? 18.011 -16.034 -16.484 1.00 81.25 464 TYR A CA 1
ATOM 3642 C C . TYR A 1 464 ? 16.781 -15.199 -16.881 1.00 81.25 464 TYR A C 1
ATOM 3644 O O . TYR A 1 464 ? 15.843 -15.748 -17.475 1.00 81.25 464 TYR A O 1
ATOM 3652 N N . PRO A 1 465 ? 16.762 -13.887 -16.558 1.00 77.44 465 PRO A N 1
ATOM 3653 C CA . PRO A 1 465 ? 15.597 -13.039 -16.771 1.00 77.44 465 PRO A CA 1
ATOM 3654 C C . PRO A 1 465 ? 15.296 -12.871 -18.260 1.00 77.44 465 PRO A C 1
ATOM 3656 O O . PRO A 1 465 ? 16.188 -12.879 -19.114 1.00 77.44 465 PRO A O 1
ATOM 3659 N N . LEU A 1 466 ? 14.011 -12.718 -18.564 1.00 80.38 466 LEU A N 1
ATOM 3660 C CA . LEU A 1 466 ? 13.511 -12.551 -19.920 1.00 80.38 466 LEU A CA 1
ATOM 3661 C C . LEU A 1 466 ? 13.373 -11.066 -20.261 1.00 80.38 466 LEU A C 1
ATOM 3663 O O . LEU A 1 466 ? 12.965 -10.257 -19.436 1.00 80.38 466 LEU A O 1
ATOM 3667 N N . SER A 1 467 ? 13.681 -10.716 -21.505 1.00 81.44 467 SER A N 1
ATOM 3668 C CA . SER A 1 467 ? 13.599 -9.351 -22.024 1.00 81.44 467 SER A CA 1
ATOM 3669 C C . SER A 1 467 ? 12.780 -9.287 -23.309 1.00 81.44 467 SER A C 1
ATOM 3671 O O . SER A 1 467 ? 12.745 -10.237 -24.102 1.00 81.44 467 SER A O 1
ATOM 3673 N N . LEU A 1 468 ? 12.135 -8.137 -23.514 1.00 85.06 468 LEU A N 1
ATOM 3674 C CA . LEU A 1 468 ? 11.471 -7.794 -24.767 1.00 85.06 468 LEU A CA 1
ATOM 3675 C C . LEU A 1 468 ? 12.507 -7.638 -25.887 1.00 85.06 468 LEU A C 1
ATOM 3677 O O . LEU A 1 468 ? 13.617 -7.156 -25.656 1.00 85.06 468 LEU A O 1
ATOM 3681 N N . GLY A 1 469 ? 12.129 -7.986 -27.114 1.00 87.00 469 GLY A N 1
ATOM 3682 C CA . GLY A 1 469 ? 12.977 -7.768 -28.285 1.00 87.00 469 GLY A CA 1
ATOM 3683 C C . GLY A 1 469 ? 12.181 -7.423 -29.532 1.00 87.00 469 GLY A C 1
ATOM 3684 O O . GLY A 1 469 ? 10.975 -7.638 -29.593 1.00 87.00 469 GLY A O 1
ATOM 3685 N N . ILE A 1 470 ? 12.864 -6.874 -30.531 1.00 89.94 470 ILE A N 1
ATOM 3686 C CA . ILE A 1 470 ? 12.282 -6.556 -31.836 1.00 89.94 470 ILE A CA 1
ATOM 3687 C C . ILE A 1 470 ? 12.679 -7.664 -32.814 1.00 89.94 470 ILE A C 1
ATOM 3689 O O . ILE A 1 470 ? 13.858 -8.001 -32.922 1.00 89.94 470 ILE A O 1
ATOM 3693 N N . HIS A 1 471 ? 11.706 -8.208 -33.539 1.00 91.31 471 HIS A N 1
ATOM 3694 C CA . HIS A 1 471 ? 11.937 -9.100 -34.669 1.00 91.31 471 HIS A CA 1
ATOM 3695 C C . HIS A 1 471 ? 11.492 -8.409 -35.959 1.00 91.31 471 HIS A C 1
ATOM 3697 O O . HIS A 1 471 ? 10.324 -8.052 -36.108 1.00 91.31 471 HIS A O 1
ATOM 3703 N N . GLU A 1 472 ? 12.433 -8.207 -36.877 1.00 92.12 472 GLU A N 1
ATOM 3704 C CA . GLU A 1 472 ? 12.176 -7.645 -38.203 1.00 92.12 472 GLU A CA 1
ATOM 3705 C C . GLU A 1 472 ? 11.942 -8.790 -39.189 1.00 92.12 472 GLU A C 1
ATOM 3707 O O . GLU A 1 472 ? 12.859 -9.553 -39.483 1.00 92.12 472 GLU A O 1
ATOM 3712 N N . ALA A 1 473 ? 10.713 -8.903 -39.681 1.00 87.44 473 ALA A N 1
ATOM 3713 C CA . ALA A 1 473 ? 10.349 -9.776 -40.786 1.00 87.44 473 ALA A CA 1
ATOM 3714 C C . ALA A 1 473 ? 10.337 -8.959 -42.097 1.00 87.44 473 ALA A C 1
ATOM 3716 O O . ALA A 1 473 ? 10.296 -7.726 -42.078 1.00 87.44 473 ALA A O 1
ATOM 3717 N N . ASP A 1 474 ? 10.347 -9.613 -43.258 1.00 87.25 474 ASP A N 1
ATOM 3718 C CA . ASP A 1 474 ? 10.323 -8.921 -44.556 1.00 87.25 474 ASP A CA 1
ATOM 3719 C C . ASP A 1 474 ? 9.042 -8.090 -44.745 1.00 87.25 474 ASP A C 1
ATOM 3721 O O . ASP A 1 474 ? 9.031 -7.082 -45.465 1.00 87.25 474 ASP A O 1
ATOM 3725 N N . THR A 1 475 ? 7.934 -8.545 -44.153 1.00 84.19 475 THR A N 1
ATOM 3726 C CA . THR A 1 475 ? 6.619 -7.916 -44.298 1.00 84.19 475 THR A CA 1
ATOM 3727 C C . THR A 1 475 ? 6.267 -6.938 -43.186 1.00 84.19 475 THR A C 1
ATOM 3729 O O . THR A 1 475 ? 5.467 -6.035 -43.447 1.00 84.19 475 THR A O 1
ATOM 3732 N N . ASP A 1 476 ? 6.839 -7.097 -41.991 1.00 86.56 476 ASP A N 1
ATOM 3733 C CA . ASP A 1 476 ? 6.474 -6.320 -40.805 1.00 86.56 476 ASP A CA 1
ATOM 3734 C C . ASP A 1 476 ? 7.539 -6.394 -39.697 1.00 86.56 476 ASP A C 1
ATOM 3736 O O . ASP A 1 476 ? 8.420 -7.251 -39.717 1.00 86.56 476 ASP A O 1
ATOM 3740 N N . THR A 1 477 ? 7.424 -5.536 -38.688 1.00 90.19 477 THR A N 1
ATOM 3741 C CA . THR A 1 477 ? 8.268 -5.564 -37.489 1.00 90.19 477 THR A CA 1
ATOM 3742 C C . THR A 1 477 ? 7.410 -5.858 -36.264 1.00 90.19 477 THR A C 1
ATOM 3744 O O . THR A 1 477 ? 6.376 -5.228 -36.043 1.00 90.19 477 THR A O 1
ATOM 3747 N N . PHE A 1 478 ? 7.864 -6.799 -35.436 1.00 90.00 478 PHE A N 1
ATOM 3748 C CA . PHE A 1 478 ? 7.134 -7.254 -34.260 1.00 90.00 478 PHE A CA 1
ATOM 3749 C C . PHE A 1 478 ? 7.902 -6.967 -32.971 1.00 90.00 478 PHE A C 1
ATOM 3751 O O . PHE A 1 478 ? 9.086 -7.295 -32.864 1.00 90.00 478 PHE A O 1
ATOM 3758 N N . LEU A 1 479 ? 7.218 -6.432 -31.958 1.00 88.62 479 LEU A N 1
ATOM 3759 C CA . LEU A 1 479 ? 7.677 -6.522 -30.577 1.00 88.62 479 LEU A CA 1
ATOM 3760 C C . LEU A 1 479 ? 7.367 -7.924 -30.052 1.00 88.62 479 LEU A C 1
ATOM 3762 O O . LEU A 1 479 ? 6.215 -8.351 -30.008 1.00 88.62 479 LEU A O 1
ATOM 3766 N N . VAL A 1 480 ? 8.398 -8.634 -29.624 1.00 89.12 480 VAL A N 1
ATOM 3767 C CA . VAL A 1 480 ? 8.302 -9.979 -29.073 1.00 89.12 480 VAL A CA 1
ATOM 3768 C C . VAL A 1 480 ? 8.414 -9.908 -27.556 1.00 89.12 480 VAL A C 1
ATOM 3770 O O . VAL A 1 480 ? 9.436 -9.478 -27.019 1.00 89.12 480 VAL A O 1
ATOM 3773 N N . ALA A 1 481 ? 7.367 -10.365 -26.874 1.00 85.31 481 ALA A N 1
ATOM 3774 C CA . ALA A 1 481 ? 7.264 -10.368 -25.423 1.00 85.31 481 ALA A CA 1
ATOM 3775 C C . ALA A 1 481 ? 7.202 -11.810 -24.890 1.00 85.31 481 ALA A C 1
ATOM 3777 O O . ALA A 1 481 ? 6.151 -12.459 -24.967 1.00 85.31 481 ALA A O 1
ATOM 3778 N N . PRO A 1 482 ? 8.317 -12.368 -24.390 1.00 83.75 482 PRO A N 1
ATOM 3779 C CA . PRO A 1 482 ? 8.300 -13.656 -23.709 1.00 83.75 482 PRO A CA 1
ATOM 3780 C C . PRO A 1 482 ? 7.599 -13.539 -22.344 1.00 83.75 482 PRO A C 1
ATOM 3782 O O . PRO A 1 482 ? 7.818 -12.589 -21.602 1.00 83.75 482 PRO A O 1
ATOM 3785 N N . THR A 1 483 ? 6.743 -14.509 -22.023 1.00 76.06 483 THR A N 1
ATOM 3786 C CA . THR A 1 483 ? 5.929 -14.544 -20.794 1.00 76.06 483 THR A CA 1
ATOM 3787 C C . THR A 1 483 ? 6.026 -15.912 -20.126 1.00 76.06 483 THR A C 1
ATOM 3789 O O . THR A 1 483 ? 6.593 -16.854 -20.691 1.00 76.06 483 THR A O 1
ATOM 3792 N N . LYS A 1 484 ? 5.422 -16.046 -18.943 1.00 71.06 484 LYS A N 1
ATOM 3793 C CA . LYS A 1 484 ? 5.287 -17.308 -18.209 1.00 71.06 484 LYS A CA 1
ATOM 3794 C C . LYS A 1 484 ? 4.708 -18.428 -19.076 1.00 71.06 484 LYS A C 1
ATOM 3796 O O . LYS A 1 484 ? 5.246 -19.537 -19.095 1.00 71.06 484 LYS A O 1
ATOM 3801 N N . ASP A 1 485 ? 3.628 -18.134 -19.798 1.00 73.12 485 ASP A N 1
ATOM 3802 C CA . ASP A 1 485 ? 2.863 -19.151 -20.517 1.00 73.12 485 ASP A CA 1
ATOM 3803 C C . ASP A 1 485 ? 3.265 -19.248 -21.991 1.00 73.12 485 ASP A C 1
ATOM 3805 O O . ASP A 1 485 ? 3.430 -20.358 -22.499 1.00 73.12 485 ASP A O 1
ATOM 3809 N N . PHE A 1 486 ? 3.468 -18.108 -22.664 1.00 79.75 486 PHE A N 1
ATOM 3810 C CA . PHE A 1 486 ? 3.725 -18.025 -24.108 1.00 79.75 486 PHE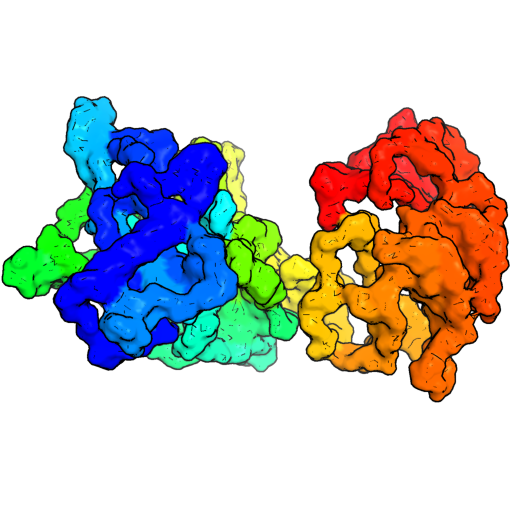 A CA 1
ATOM 3811 C C . PHE A 1 486 ? 4.760 -16.957 -24.477 1.00 79.75 486 PHE A C 1
ATOM 3813 O O . PHE A 1 486 ? 5.073 -16.080 -23.681 1.00 79.75 486 PHE A O 1
ATOM 3820 N N . THR A 1 487 ? 5.254 -16.971 -25.713 1.00 86.06 487 THR A N 1
ATOM 3821 C CA . THR A 1 487 ? 5.873 -15.774 -26.306 1.00 86.06 487 THR A CA 1
ATOM 3822 C C . THR A 1 487 ? 4.870 -15.093 -27.222 1.00 86.06 487 THR A C 1
ATOM 3824 O O . THR A 1 487 ? 4.384 -15.714 -28.165 1.00 86.06 487 THR A O 1
ATOM 3827 N N . TYR A 1 488 ? 4.563 -13.829 -26.956 1.00 86.62 488 TYR A N 1
ATOM 3828 C CA . TYR A 1 488 ? 3.700 -13.021 -27.810 1.00 86.62 488 TYR A CA 1
ATOM 3829 C C . TYR A 1 488 ? 4.523 -12.255 -28.838 1.00 86.62 488 TYR A C 1
ATOM 3831 O O . TYR A 1 488 ? 5.652 -11.858 -28.558 1.00 86.62 488 TYR A O 1
ATOM 3839 N N . ALA A 1 489 ? 3.949 -12.040 -30.017 1.00 89.19 489 ALA A N 1
ATOM 3840 C CA . ALA A 1 489 ? 4.476 -11.114 -31.010 1.00 89.19 489 ALA A CA 1
ATOM 3841 C C . ALA A 1 489 ? 3.382 -10.106 -31.378 1.00 89.19 489 ALA A C 1
ATOM 3843 O O . ALA A 1 489 ? 2.304 -10.501 -31.829 1.00 89.19 489 ALA A O 1
ATOM 3844 N N . PHE A 1 490 ? 3.678 -8.828 -31.169 1.00 86.81 490 PHE A N 1
ATOM 3845 C CA . PHE A 1 490 ? 2.801 -7.688 -31.412 1.00 86.81 490 PHE A CA 1
ATOM 3846 C C . PHE A 1 490 ? 3.329 -6.886 -32.595 1.00 86.81 490 PHE A C 1
ATOM 3848 O O . PHE A 1 490 ? 4.525 -6.615 -32.650 1.00 86.81 490 PHE A O 1
ATOM 3855 N N . ASP A 1 491 ? 2.465 -6.492 -33.523 1.00 84.44 491 ASP A N 1
ATOM 3856 C CA . ASP A 1 491 ? 2.792 -5.511 -34.559 1.00 84.44 491 ASP A CA 1
ATOM 3857 C C . ASP A 1 491 ? 3.280 -4.220 -33.889 1.00 84.44 491 ASP A C 1
ATOM 3859 O O . ASP A 1 491 ? 2.575 -3.637 -33.070 1.00 84.44 491 ASP A O 1
ATOM 3863 N N . HIS A 1 492 ? 4.495 -3.775 -34.210 1.00 79.62 492 HIS A N 1
ATOM 3864 C CA . HIS A 1 492 ? 5.088 -2.601 -33.568 1.00 79.62 492 HIS A CA 1
ATOM 3865 C C . HIS A 1 492 ? 4.315 -1.288 -33.815 1.00 79.62 492 HIS A C 1
ATOM 3867 O O . HIS A 1 492 ? 4.535 -0.324 -33.081 1.00 79.62 492 HIS A O 1
ATOM 3873 N N . LEU A 1 493 ? 3.446 -1.226 -34.835 1.00 80.25 493 LEU A N 1
ATOM 3874 C CA . LEU A 1 493 ? 2.604 -0.068 -35.158 1.00 80.25 493 LEU A CA 1
ATOM 3875 C C . LEU A 1 493 ? 1.185 -0.169 -34.588 1.00 80.25 493 LEU A C 1
ATOM 3877 O O . LEU A 1 493 ? 0.565 0.874 -34.378 1.00 80.25 493 LEU A O 1
ATOM 3881 N N . ASP A 1 494 ? 0.662 -1.381 -34.370 1.00 77.06 494 ASP A N 1
ATOM 3882 C CA . ASP A 1 494 ? -0.666 -1.612 -33.768 1.00 77.06 494 ASP A CA 1
ATOM 3883 C C . ASP A 1 494 ? -0.687 -2.778 -32.749 1.00 77.06 494 ASP A C 1
ATOM 3885 O O . ASP A 1 494 ? -1.321 -3.814 -32.954 1.00 77.06 494 ASP A O 1
ATOM 3889 N N . PRO A 1 495 ? 0.001 -2.625 -31.615 1.00 71.62 495 PRO A N 1
ATOM 3890 C CA . PRO A 1 495 ? 0.234 -3.686 -30.628 1.00 71.62 495 PRO A CA 1
ATOM 3891 C C . PRO A 1 495 ? -0.874 -3.800 -29.567 1.00 71.62 495 PRO A C 1
ATOM 3893 O O . PRO A 1 495 ? -0.623 -4.200 -28.429 1.00 71.62 495 PRO A O 1
ATOM 3896 N N . VAL A 1 496 ? -2.110 -3.435 -29.914 1.00 70.44 496 VAL A N 1
ATOM 3897 C CA . VAL A 1 496 ? -3.252 -3.480 -28.982 1.00 70.44 496 VAL A CA 1
ATOM 3898 C C . VAL A 1 496 ? -3.541 -4.911 -28.518 1.00 70.44 496 VAL A C 1
ATOM 3900 O O . VAL A 1 496 ? -3.924 -5.116 -27.370 1.00 70.44 496 VAL A O 1
ATOM 3903 N N . GLU A 1 497 ? -3.334 -5.890 -29.400 1.00 75.75 497 GLU A N 1
ATOM 3904 C CA . GLU A 1 497 ? -3.520 -7.323 -29.163 1.00 75.75 497 GLU A CA 1
ATOM 3905 C C . GLU A 1 497 ? -2.366 -8.098 -29.814 1.00 75.75 497 GLU A C 1
ATOM 3907 O O . GLU A 1 497 ? -1.841 -7.655 -30.842 1.00 75.75 497 GLU A O 1
ATOM 3912 N N . PRO A 1 498 ? -1.958 -9.260 -29.277 1.00 78.00 498 PRO A N 1
ATOM 3913 C CA . PRO A 1 498 ? -0.907 -10.047 -29.900 1.00 78.00 498 PRO A CA 1
ATOM 3914 C C . PRO A 1 498 ? -1.371 -10.600 -31.252 1.00 78.00 498 PRO A C 1
ATOM 3916 O O . PRO A 1 498 ? -2.406 -11.258 -31.367 1.00 78.00 498 PRO A O 1
ATOM 3919 N N . ASN A 1 499 ? -0.559 -10.412 -32.293 1.00 85.38 499 ASN A N 1
ATOM 3920 C CA . ASN A 1 499 ? -0.808 -11.021 -33.599 1.00 85.38 499 ASN A CA 1
ATOM 3921 C C . ASN A 1 499 ? -0.605 -12.540 -33.533 1.00 85.38 499 ASN A C 1
ATOM 3923 O O . ASN A 1 499 ? -1.296 -13.287 -34.233 1.00 85.38 499 ASN A O 1
ATOM 3927 N N . TYR A 1 500 ? 0.343 -12.996 -32.702 1.00 85.81 500 TYR A N 1
ATOM 3928 C CA . TYR A 1 500 ? 0.723 -14.403 -32.601 1.00 85.81 500 TYR A CA 1
ATOM 3929 C C . TYR A 1 500 ? 1.027 -14.847 -31.163 1.00 85.81 500 TYR A C 1
ATOM 3931 O O . TYR A 1 500 ? 1.674 -14.135 -30.397 1.00 85.81 500 TYR A O 1
ATOM 3939 N N . HIS A 1 501 ? 0.626 -16.086 -30.846 1.00 86.44 501 HIS A N 1
ATOM 3940 C CA . HIS A 1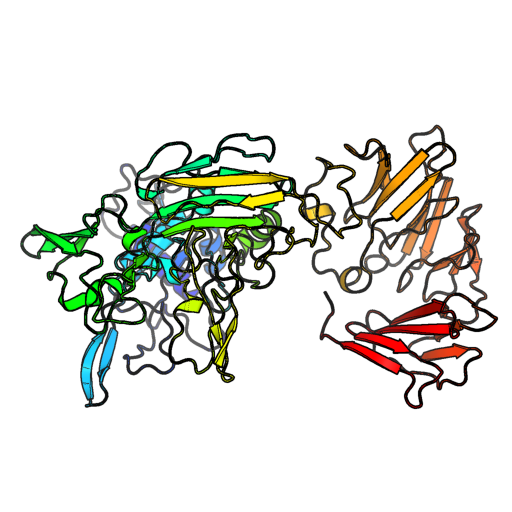 501 ? 0.927 -16.796 -29.597 1.00 86.44 501 HIS A CA 1
ATOM 3941 C C . HIS A 1 501 ? 1.900 -17.947 -29.900 1.00 86.44 501 HIS A C 1
ATOM 3943 O O . HIS A 1 501 ? 1.520 -18.955 -30.503 1.00 86.44 501 HIS A O 1
ATOM 3949 N N . LEU A 1 502 ? 3.168 -17.811 -29.515 1.00 86.62 502 LEU A N 1
ATOM 3950 C CA . LEU A 1 502 ? 4.259 -18.665 -29.988 1.00 86.62 502 LEU A CA 1
ATOM 3951 C C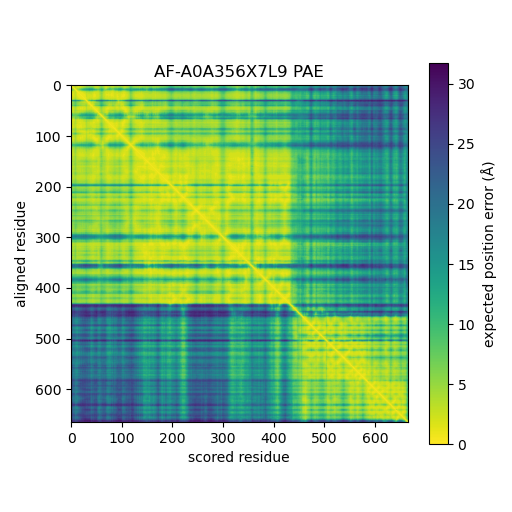 . LEU A 1 502 ? 4.775 -19.624 -28.904 1.00 86.62 502 LEU A C 1
ATOM 3953 O O . LEU A 1 502 ? 5.750 -19.330 -28.216 1.00 86.62 502 LEU A O 1
ATOM 3957 N N . GLY A 1 503 ? 4.191 -20.827 -28.829 1.00 76.31 503 GLY A N 1
ATOM 3958 C CA . GLY A 1 503 ? 4.588 -21.972 -27.974 1.00 76.31 503 GLY A CA 1
ATOM 3959 C C . GLY A 1 503 ? 4.844 -21.664 -26.485 1.00 76.31 503 GLY A C 1
ATOM 3960 O O . GLY A 1 503 ? 4.712 -20.529 -26.055 1.00 76.31 503 GLY A O 1
ATOM 3961 N N . SER A 1 504 ? 5.159 -22.678 -25.668 1.00 70.25 504 SER A N 1
ATOM 3962 C CA . SER A 1 504 ? 5.038 -22.579 -24.197 1.00 70.25 504 SER A CA 1
ATOM 3963 C C . SER A 1 504 ? 6.356 -22.606 -23.404 1.00 70.25 504 SER A C 1
ATOM 3965 O O . SER A 1 504 ? 7.236 -23.386 -23.750 1.00 70.25 504 SER A O 1
ATOM 3967 N N . SER A 1 505 ? 6.448 -21.821 -22.314 1.00 61.53 505 SER A N 1
ATOM 3968 C CA . SER A 1 505 ? 7.533 -21.727 -21.299 1.00 61.53 505 SER A CA 1
ATOM 3969 C C . SER A 1 505 ? 8.938 -21.547 -21.866 1.00 61.53 505 SER A C 1
ATOM 3971 O O . SER A 1 505 ? 9.566 -22.540 -22.205 1.00 61.53 505 SER A O 1
ATOM 3973 N N . ARG A 1 506 ? 9.449 -20.317 -21.995 1.00 73.94 506 ARG A N 1
ATOM 3974 C CA . ARG A 1 506 ? 10.594 -20.054 -22.881 1.00 73.94 506 ARG A CA 1
ATOM 3975 C C . ARG A 1 506 ? 11.843 -19.518 -22.186 1.00 73.94 506 ARG A C 1
ATOM 3977 O O . ARG A 1 506 ? 11.738 -18.814 -21.189 1.00 73.94 506 ARG A O 1
ATOM 3984 N N . GLN A 1 507 ? 13.003 -19.879 -22.731 1.00 87.81 507 GLN A N 1
ATOM 3985 C CA . GLN A 1 507 ? 14.285 -19.185 -22.530 1.00 87.81 507 GLN A CA 1
ATOM 3986 C C . GLN A 1 507 ? 14.275 -17.856 -23.306 1.00 87.81 507 GLN A C 1
ATOM 3988 O O . GLN A 1 507 ? 13.379 -17.651 -24.130 1.00 87.81 507 GLN A O 1
ATOM 3993 N N . GLN A 1 508 ? 15.264 -16.980 -23.093 1.00 88.56 508 GLN A N 1
ATOM 3994 C CA . GLN A 1 508 ? 15.403 -15.747 -23.879 1.00 88.56 508 GLN A CA 1
ATOM 3995 C C . GLN A 1 508 ? 15.381 -16.073 -25.390 1.00 88.56 508 GLN A C 1
ATOM 3997 O O . GLN A 1 508 ? 16.214 -16.867 -25.839 1.00 88.56 508 GLN A O 1
ATOM 4002 N N . PRO A 1 509 ? 14.438 -15.514 -26.179 1.00 91.94 509 PRO A N 1
ATOM 4003 C CA . PRO A 1 509 ? 14.395 -15.757 -27.617 1.00 91.94 509 PRO A CA 1
ATOM 4004 C C . PRO A 1 509 ? 15.649 -15.245 -28.330 1.00 91.94 509 PRO A C 1
ATOM 4006 O O . PRO A 1 509 ? 16.214 -14.219 -27.943 1.00 91.94 509 PRO A O 1
ATOM 4009 N N . ILE A 1 510 ? 16.045 -15.931 -29.405 1.00 92.25 510 ILE A N 1
ATOM 4010 C CA . ILE A 1 510 ? 17.084 -15.447 -30.323 1.00 92.25 510 ILE A CA 1
ATOM 4011 C C . ILE A 1 510 ? 16.396 -14.775 -31.508 1.00 92.25 510 ILE A C 1
ATOM 4013 O O . ILE A 1 510 ? 15.508 -15.354 -32.139 1.00 92.25 510 ILE A O 1
ATOM 4017 N N . PHE A 1 511 ? 16.839 -13.556 -31.802 1.00 90.94 511 PHE A N 1
ATOM 4018 C CA . PHE A 1 511 ? 16.338 -12.729 -32.890 1.00 90.94 511 PHE A CA 1
ATOM 4019 C C . PHE A 1 511 ? 17.312 -12.791 -34.070 1.00 90.94 511 PHE A C 1
ATOM 4021 O O . PHE A 1 511 ? 18.446 -12.325 -33.970 1.00 90.94 511 PHE A O 1
ATOM 4028 N N . GLY A 1 512 ? 16.868 -13.374 -35.177 1.00 88.88 512 GLY A N 1
ATOM 4029 C CA . GLY A 1 512 ? 17.561 -13.383 -36.466 1.00 88.88 512 GLY A CA 1
ATOM 4030 C C . GLY A 1 512 ? 16.539 -13.512 -37.593 1.00 88.88 512 GLY A C 1
ATOM 4031 O O . GLY A 1 512 ? 15.376 -13.166 -37.384 1.00 88.88 512 GLY A O 1
ATOM 4032 N N . ASP A 1 513 ? 16.948 -14.063 -38.739 1.00 88.50 513 ASP A N 1
ATOM 4033 C CA . ASP A 1 513 ? 16.048 -14.340 -39.874 1.00 88.50 513 ASP A CA 1
ATOM 4034 C C . ASP A 1 513 ? 14.859 -15.226 -39.460 1.00 88.50 513 ASP A C 1
ATOM 4036 O O . ASP A 1 513 ? 13.742 -15.057 -39.939 1.00 88.50 513 ASP A O 1
ATOM 4040 N N . LEU A 1 514 ? 15.090 -16.150 -38.521 1.00 93.06 514 LEU A N 1
ATOM 4041 C CA . LEU A 1 514 ? 14.037 -16.853 -37.796 1.00 93.06 514 LEU A CA 1
ATOM 4042 C C . LEU A 1 514 ? 14.003 -16.384 -36.342 1.00 93.06 514 LEU A C 1
ATOM 4044 O O . LEU A 1 514 ? 15.043 -16.195 -35.705 1.00 93.06 514 LEU A O 1
ATOM 4048 N N . LEU A 1 515 ? 12.800 -16.285 -35.783 1.00 93.88 515 LEU A N 1
ATOM 4049 C CA . LEU A 1 515 ? 12.607 -16.152 -34.345 1.00 93.88 515 LEU A CA 1
ATOM 4050 C C . LEU A 1 515 ? 12.747 -17.535 -33.701 1.00 93.88 515 LEU A C 1
ATOM 4052 O O . LEU A 1 515 ? 11.906 -18.415 -33.909 1.00 93.88 515 LEU A O 1
ATOM 4056 N N . ILE A 1 516 ? 13.804 -17.740 -32.913 1.00 94.56 516 ILE A N 1
ATOM 4057 C CA . ILE A 1 516 ? 14.061 -19.030 -32.263 1.00 94.56 516 ILE A CA 1
ATOM 4058 C C . ILE A 1 516 ? 13.602 -18.991 -30.819 1.00 94.56 516 ILE A C 1
ATOM 4060 O O . ILE A 1 516 ? 13.985 -18.111 -30.047 1.00 94.56 516 ILE A O 1
ATOM 4064 N N . ILE A 1 517 ? 12.813 -19.993 -30.439 1.00 93.38 517 ILE A N 1
ATOM 4065 C CA . ILE A 1 517 ? 12.267 -20.083 -29.095 1.00 93.38 517 ILE A CA 1
ATOM 4066 C C . ILE A 1 517 ? 12.358 -21.519 -28.567 1.00 93.38 517 ILE A C 1
ATOM 4068 O O . ILE A 1 517 ? 11.908 -22.469 -29.214 1.00 93.38 517 ILE A O 1
ATOM 4072 N N . SER A 1 518 ? 12.913 -21.683 -27.365 1.00 91.75 518 SER A N 1
ATOM 4073 C CA . SER A 1 518 ? 13.134 -22.983 -26.713 1.00 91.75 518 SER A CA 1
ATOM 4074 C C . SER A 1 518 ? 12.468 -23.062 -25.350 1.00 91.75 518 SER A C 1
ATOM 4076 O O . SER A 1 518 ? 12.258 -22.027 -24.724 1.00 91.75 518 SER A O 1
ATOM 4078 N N . ASN A 1 519 ? 12.125 -24.272 -24.898 1.00 88.12 519 ASN A N 1
ATOM 4079 C CA . ASN A 1 519 ? 11.490 -24.455 -23.600 1.00 88.12 519 ASN A CA 1
ATOM 4080 C C . ASN A 1 519 ? 12.444 -24.190 -22.419 1.00 88.12 519 ASN A C 1
ATOM 4082 O O . ASN A 1 519 ? 13.647 -24.423 -22.535 1.00 88.12 519 ASN A O 1
ATOM 4086 N N . ASN A 1 520 ? 11.903 -23.773 -21.270 1.00 85.19 520 ASN A N 1
ATOM 4087 C CA . ASN A 1 520 ? 12.646 -23.671 -20.013 1.00 85.19 520 ASN A CA 1
ATOM 4088 C C . ASN A 1 520 ? 13.311 -25.022 -19.669 1.00 85.19 520 ASN A C 1
ATOM 4090 O O . ASN A 1 520 ? 12.609 -26.035 -19.580 1.00 85.19 520 ASN A O 1
ATOM 4094 N N . PRO A 1 521 ? 14.637 -25.059 -19.452 1.00 87.44 521 PRO A N 1
ATOM 4095 C CA . PRO A 1 521 ? 15.360 -26.307 -19.266 1.00 87.44 521 PRO A CA 1
ATOM 4096 C C . PRO A 1 521 ? 15.311 -26.872 -17.841 1.00 87.44 521 PRO A C 1
ATOM 4098 O O . PRO A 1 521 ? 15.602 -28.049 -17.658 1.00 87.44 521 PRO A O 1
ATOM 4101 N N . ARG A 1 522 ? 14.929 -26.092 -16.818 1.00 83.62 522 ARG A N 1
ATOM 4102 C CA . ARG A 1 522 ? 14.913 -26.565 -15.416 1.00 83.62 522 ARG A CA 1
ATOM 4103 C C . ARG A 1 522 ? 13.783 -27.554 -15.127 1.00 83.62 522 ARG A C 1
ATOM 4105 O O . ARG A 1 522 ? 13.929 -28.410 -14.260 1.00 83.62 522 ARG A O 1
ATOM 4112 N N . ASN A 1 523 ? 12.679 -27.473 -15.869 1.00 71.75 523 ASN A N 1
ATOM 4113 C CA . ASN A 1 523 ? 11.475 -28.266 -15.602 1.00 71.75 523 ASN A CA 1
ATOM 4114 C C . ASN A 1 523 ? 11.432 -29.613 -16.345 1.00 71.75 523 ASN A C 1
ATOM 4116 O O . ASN A 1 523 ? 10.542 -30.427 -16.088 1.00 71.75 523 ASN A O 1
ATOM 4120 N N . TYR A 1 524 ? 12.376 -29.873 -17.258 1.00 78.38 524 TYR A N 1
ATOM 4121 C CA . TYR A 1 524 ? 12.315 -31.024 -18.158 1.00 78.38 524 TYR A CA 1
ATOM 4122 C C . TYR A 1 524 ? 13.692 -31.644 -18.408 1.00 78.38 524 TYR A C 1
ATOM 4124 O O . TYR A 1 524 ? 14.704 -30.960 -18.444 1.00 78.38 524 TYR A O 1
ATOM 4132 N N . SER A 1 525 ? 13.736 -32.959 -18.640 1.00 86.56 525 SER A N 1
ATOM 4133 C CA . SER A 1 525 ? 14.959 -33.639 -19.097 1.00 86.56 525 SER A CA 1
ATOM 4134 C C . SER A 1 525 ? 15.258 -33.399 -20.581 1.00 86.56 525 SER A C 1
ATOM 4136 O O . SER A 1 525 ? 16.385 -33.600 -21.030 1.00 86.56 525 SER A O 1
ATOM 4138 N N . GLU A 1 526 ? 14.238 -33.008 -21.344 1.00 91.56 526 GLU A N 1
ATOM 4139 C CA . GLU A 1 526 ? 14.309 -32.690 -22.766 1.00 91.56 526 GLU A CA 1
ATOM 4140 C C . GLU A 1 526 ? 13.582 -31.370 -23.027 1.00 91.56 526 GLU A C 1
ATOM 4142 O O . GLU A 1 526 ? 12.546 -31.099 -22.421 1.00 91.56 526 GLU A O 1
ATOM 4147 N N . ILE A 1 527 ? 14.106 -30.574 -23.952 1.00 92.19 527 ILE A N 1
ATOM 4148 C CA . ILE A 1 527 ? 13.524 -29.302 -24.388 1.00 92.19 527 ILE A CA 1
ATOM 4149 C C . ILE A 1 527 ? 13.151 -29.380 -25.864 1.00 92.19 527 ILE A C 1
ATOM 4151 O O . ILE A 1 527 ? 13.748 -30.144 -26.625 1.00 92.19 527 ILE A O 1
ATOM 4155 N N . THR A 1 528 ? 12.169 -28.578 -26.272 1.00 93.44 528 THR A N 1
ATOM 4156 C CA . THR A 1 528 ? 11.823 -28.383 -27.682 1.00 93.44 528 THR A CA 1
ATOM 4157 C C . THR A 1 528 ? 12.199 -26.974 -28.120 1.00 93.44 528 THR A C 1
ATOM 4159 O O . THR A 1 528 ? 11.611 -25.986 -27.670 1.00 93.44 528 THR A O 1
ATOM 4162 N N . THR A 1 529 ? 13.135 -26.887 -29.058 1.00 94.31 529 THR A N 1
ATOM 4163 C CA . THR A 1 529 ? 13.505 -25.643 -29.738 1.00 94.31 529 THR A CA 1
ATOM 4164 C C . THR A 1 529 ? 12.722 -25.532 -31.038 1.00 94.31 529 THR A C 1
ATOM 4166 O O . THR A 1 529 ? 12.596 -26.505 -31.778 1.00 94.31 529 THR A O 1
ATOM 4169 N N . ASN A 1 530 ? 12.163 -24.357 -31.308 1.00 95.06 530 ASN A N 1
ATOM 4170 C CA . ASN A 1 530 ? 11.335 -24.088 -32.479 1.00 95.06 530 ASN A CA 1
ATOM 4171 C C . ASN A 1 530 ? 11.896 -22.883 -33.229 1.00 95.06 530 ASN A C 1
ATOM 4173 O O . ASN A 1 530 ? 12.206 -21.875 -32.592 1.00 95.06 530 ASN A O 1
ATOM 4177 N N . GLY A 1 531 ? 11.960 -22.978 -34.556 1.00 95.06 531 GLY A N 1
ATOM 4178 C CA . GLY A 1 531 ? 12.195 -21.836 -35.434 1.00 95.06 531 GLY A CA 1
ATOM 4179 C C . GLY A 1 531 ? 10.881 -21.335 -36.020 1.00 95.06 531 GLY A C 1
ATOM 4180 O O . GLY A 1 531 ? 10.114 -22.127 -36.582 1.00 95.06 531 GLY A O 1
ATOM 4181 N N . TYR A 1 532 ? 10.619 -20.038 -35.876 1.00 94.44 532 TYR A N 1
ATOM 4182 C CA . TYR A 1 532 ? 9.444 -19.366 -36.420 1.00 94.44 532 TYR A CA 1
ATOM 4183 C C . TYR A 1 532 ? 9.834 -18.380 -37.518 1.00 94.44 532 TYR A C 1
ATOM 4185 O O . TYR A 1 532 ? 10.719 -17.553 -37.323 1.00 94.44 532 TYR A O 1
ATOM 4193 N N . ASP A 1 533 ? 9.126 -18.456 -38.640 1.00 94.31 533 ASP A N 1
ATOM 4194 C CA . ASP A 1 533 ? 9.166 -17.476 -39.726 1.00 94.31 533 ASP A CA 1
ATOM 4195 C C . ASP A 1 533 ? 7.844 -16.703 -39.690 1.00 94.31 533 ASP A C 1
ATOM 4197 O O . ASP A 1 533 ? 6.770 -17.255 -39.974 1.00 94.31 533 ASP A O 1
ATOM 4201 N N . LEU A 1 534 ? 7.907 -15.434 -39.277 1.00 91.62 534 LEU A N 1
ATOM 4202 C CA . LEU A 1 534 ? 6.715 -14.602 -39.129 1.00 91.62 534 LEU A CA 1
ATOM 4203 C C . LEU A 1 534 ? 6.163 -14.098 -40.475 1.00 91.62 534 LEU A C 1
ATOM 4205 O O . LEU A 1 534 ? 4.992 -13.705 -40.512 1.00 91.62 534 LEU A O 1
ATOM 4209 N N . ASP A 1 535 ? 6.896 -14.239 -41.586 1.00 90.56 535 ASP A N 1
ATOM 4210 C CA . ASP A 1 535 ? 6.433 -13.920 -42.946 1.00 90.56 535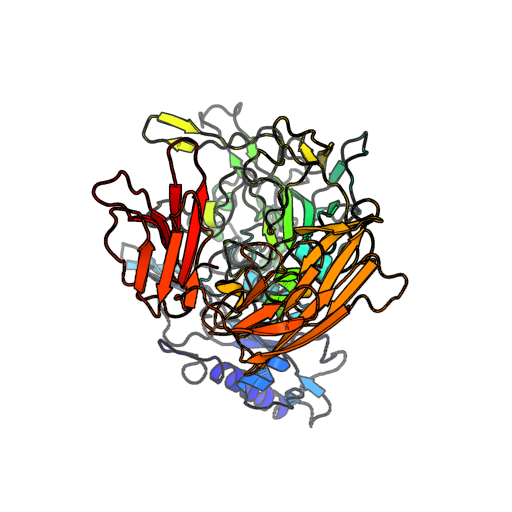 ASP A CA 1
ATOM 4211 C C . ASP A 1 535 ? 5.586 -15.034 -43.577 1.00 90.56 535 ASP A C 1
ATOM 4213 O O . ASP A 1 535 ? 4.943 -14.833 -44.618 1.00 90.56 535 ASP A O 1
ATOM 4217 N N . LEU A 1 536 ? 5.518 -16.217 -42.952 1.00 90.00 536 LEU A N 1
ATOM 4218 C CA . LEU A 1 536 ? 4.693 -17.308 -43.464 1.00 90.00 536 LEU A CA 1
ATOM 4219 C C . LEU A 1 536 ? 3.224 -16.872 -43.607 1.00 90.00 536 LEU A C 1
ATOM 4221 O O . LEU A 1 536 ? 2.630 -16.340 -42.669 1.00 90.00 536 LEU A O 1
ATOM 4225 N N . PRO A 1 537 ? 2.551 -17.170 -44.734 1.00 84.94 537 PRO A N 1
ATOM 4226 C CA . PRO A 1 537 ? 1.154 -16.778 -44.937 1.00 84.94 537 PRO A CA 1
ATOM 4227 C C . PRO A 1 537 ? 0.165 -17.586 -44.074 1.00 84.94 537 PRO A C 1
ATOM 4229 O O . PRO A 1 537 ? -1.047 -17.376 -44.152 1.00 84.94 537 PRO A O 1
ATOM 4232 N N . THR A 1 538 ? 0.653 -18.562 -43.306 1.00 87.25 538 THR A N 1
ATOM 4233 C CA . THR A 1 538 ? -0.127 -19.435 -42.427 1.00 87.25 538 THR A CA 1
ATOM 4234 C C . THR A 1 538 ? -0.206 -18.890 -41.002 1.00 87.25 538 THR A C 1
ATOM 4236 O O . THR A 1 538 ? 0.622 -18.097 -40.571 1.00 87.25 538 THR A O 1
ATOM 4239 N N . GLN A 1 539 ? -1.226 -19.336 -40.261 1.00 83.56 539 GLN A N 1
ATOM 4240 C CA . GLN A 1 539 ? -1.364 -19.051 -38.825 1.00 83.56 539 GLN A CA 1
ATOM 4241 C C . GLN A 1 539 ? -0.306 -19.784 -37.989 1.00 83.56 539 GLN A C 1
ATOM 4243 O O . GLN A 1 539 ? 0.210 -19.236 -37.026 1.00 83.56 539 GLN A O 1
ATOM 4248 N N . ASP A 1 540 ? 0.038 -21.014 -38.377 1.00 88.50 540 ASP A N 1
ATOM 4249 C CA . ASP A 1 540 ? 1.203 -21.699 -37.823 1.00 88.50 540 ASP A CA 1
ATOM 4250 C C . ASP A 1 540 ? 2.462 -21.123 -38.476 1.00 88.50 540 ASP A C 1
ATOM 4252 O O . ASP A 1 540 ? 2.633 -21.231 -39.695 1.00 88.50 540 ASP A O 1
ATOM 4256 N N . LYS A 1 541 ? 3.285 -20.462 -37.663 1.00 91.75 541 LYS A N 1
ATOM 4257 C CA . LYS A 1 541 ? 4.539 -19.822 -38.072 1.00 91.75 541 LYS A CA 1
ATOM 4258 C C . LYS A 1 541 ? 5.752 -20.737 -37.895 1.00 91.75 541 LYS A C 1
ATOM 4260 O O . LYS A 1 541 ? 6.867 -20.319 -38.180 1.00 91.75 541 LYS A O 1
ATOM 4265 N N . SER A 1 542 ? 5.569 -21.957 -37.381 1.00 92.06 542 SER A N 1
ATOM 4266 C CA . SER A 1 542 ? 6.677 -22.885 -37.149 1.00 92.06 542 SER A CA 1
ATOM 4267 C C . SER A 1 542 ? 7.216 -23.433 -38.472 1.00 92.06 542 SER A C 1
ATOM 4269 O O . SER A 1 542 ? 6.473 -23.995 -39.279 1.00 92.06 542 SER A O 1
ATOM 4271 N N . VAL A 1 543 ? 8.527 -23.300 -38.678 1.00 94.69 543 VAL A N 1
ATOM 4272 C CA . VAL A 1 543 ? 9.247 -23.880 -39.824 1.00 94.69 543 VAL A CA 1
ATOM 4273 C C . VAL A 1 543 ? 9.795 -25.257 -39.461 1.00 94.69 543 VAL A C 1
ATOM 4275 O O . VAL A 1 543 ? 9.699 -26.208 -40.240 1.00 94.69 543 VAL A O 1
ATOM 4278 N N . TRP A 1 544 ? 10.334 -25.375 -38.250 1.00 95.81 544 TRP A N 1
ATOM 4279 C CA . TRP A 1 544 ? 10.854 -26.615 -37.693 1.00 95.81 544 TRP A CA 1
ATOM 4280 C C . TRP A 1 544 ? 10.712 -26.629 -36.169 1.00 95.81 544 TRP A C 1
ATOM 4282 O O . TRP A 1 544 ? 10.598 -25.591 -35.511 1.00 95.81 544 TRP A O 1
ATOM 4292 N N . ASN A 1 545 ? 10.730 -27.838 -35.613 1.00 94.88 545 ASN A N 1
ATOM 4293 C CA . ASN A 1 545 ? 10.838 -28.089 -34.184 1.00 94.88 545 ASN A CA 1
ATOM 4294 C C . ASN A 1 545 ? 11.806 -29.250 -33.952 1.00 94.88 545 ASN A C 1
ATOM 4296 O O . ASN A 1 545 ? 11.813 -30.225 -34.708 1.00 94.88 545 ASN A O 1
ATOM 4300 N N . THR A 1 546 ? 12.606 -29.132 -32.900 1.00 96.06 546 THR A N 1
ATOM 4301 C CA . THR A 1 546 ? 13.685 -30.068 -32.599 1.00 96.06 546 THR A CA 1
ATOM 4302 C C . THR A 1 546 ? 13.711 -30.340 -31.107 1.00 96.06 546 THR A C 1
ATOM 4304 O O . THR A 1 546 ? 13.771 -29.414 -30.302 1.00 96.06 546 THR A O 1
ATOM 4307 N N . GLN A 1 547 ? 13.662 -31.622 -30.745 1.00 95.38 547 GLN A N 1
ATOM 4308 C CA . GLN A 1 547 ? 13.709 -32.081 -29.361 1.00 95.38 547 GLN A CA 1
ATOM 4309 C C . GLN A 1 547 ? 15.113 -32.587 -29.025 1.00 95.38 547 GLN A C 1
ATOM 4311 O O . GLN A 1 547 ? 15.666 -33.425 -29.743 1.00 95.38 547 GLN A O 1
ATOM 4316 N N . THR A 1 548 ? 15.681 -32.084 -27.934 1.00 94.44 548 THR A N 1
ATOM 4317 C CA . THR A 1 548 ? 17.036 -32.411 -27.464 1.00 94.44 548 THR A CA 1
ATOM 4318 C C . THR A 1 548 ? 17.052 -32.557 -25.948 1.00 94.44 548 THR A C 1
ATOM 4320 O O . THR A 1 548 ? 16.086 -32.206 -25.273 1.00 94.44 548 THR A O 1
ATOM 4323 N N . SER A 1 549 ? 18.166 -33.034 -25.389 1.00 92.75 549 SER A N 1
ATOM 4324 C CA . SER A 1 549 ? 18.419 -32.918 -23.949 1.00 92.75 549 SER A CA 1
ATOM 4325 C C . SER A 1 549 ? 18.362 -31.453 -23.506 1.00 92.75 549 SER A C 1
ATOM 4327 O O . SER A 1 549 ? 18.745 -30.562 -24.270 1.00 92.75 549 SER A O 1
ATOM 4329 N N . ALA A 1 550 ? 17.898 -31.217 -22.280 1.00 91.94 550 ALA A N 1
ATOM 4330 C CA . ALA A 1 550 ? 17.879 -29.887 -21.681 1.00 91.94 550 ALA A CA 1
ATOM 4331 C C . ALA A 1 550 ? 19.298 -29.326 -21.483 1.00 91.94 550 ALA A C 1
ATOM 4333 O O . ALA A 1 550 ? 20.215 -30.050 -21.087 1.00 91.94 550 ALA A O 1
ATOM 4334 N N . ASN A 1 551 ? 19.455 -28.034 -21.764 1.00 91.81 551 ASN A N 1
ATOM 4335 C CA . ASN A 1 551 ? 20.670 -27.260 -21.517 1.00 91.81 551 ASN A CA 1
ATOM 4336 C C . ASN A 1 551 ? 20.737 -26.770 -20.057 1.00 91.81 551 ASN A C 1
ATOM 4338 O O . ASN A 1 551 ? 19.819 -27.026 -19.284 1.00 91.81 551 ASN A O 1
ATOM 4342 N N . GLN A 1 552 ? 21.817 -26.096 -19.648 1.00 86.81 552 GLN A N 1
ATOM 4343 C CA . GLN A 1 552 ? 21.959 -25.573 -18.269 1.00 86.81 552 GLN A CA 1
ATOM 4344 C C . GLN A 1 552 ? 22.140 -24.047 -18.225 1.00 86.81 552 GLN A C 1
ATOM 4346 O O . GLN A 1 552 ? 22.716 -23.514 -17.285 1.00 86.81 552 GLN A O 1
ATOM 4351 N N . GLY A 1 553 ? 21.648 -23.340 -19.244 1.00 87.38 553 GLY A N 1
ATOM 4352 C CA . GLY A 1 553 ? 21.764 -21.887 -19.362 1.00 87.38 553 GLY A CA 1
ATOM 4353 C C . GLY A 1 553 ? 20.757 -21.316 -20.356 1.00 87.38 553 GLY A C 1
ATOM 4354 O O . GLY A 1 553 ? 19.592 -21.718 -20.344 1.00 87.38 553 GLY A O 1
ATOM 4355 N N . PHE A 1 554 ? 21.203 -20.404 -21.220 1.00 87.75 554 PHE A N 1
ATOM 4356 C CA . PHE A 1 554 ? 20.414 -19.899 -22.343 1.00 87.75 554 PHE A CA 1
ATOM 4357 C C . PHE A 1 554 ? 20.570 -20.779 -23.594 1.00 87.75 554 PHE A C 1
ATOM 4359 O O . PHE A 1 554 ? 21.418 -21.673 -23.668 1.00 87.75 554 PHE A O 1
ATOM 4366 N N . ILE A 1 555 ? 19.735 -20.511 -24.596 1.00 91.38 555 ILE A N 1
ATOM 4367 C CA . ILE A 1 555 ? 20.098 -20.765 -25.986 1.00 91.38 555 ILE A CA 1
ATOM 4368 C C . ILE A 1 555 ? 20.886 -19.553 -26.483 1.00 91.38 555 ILE A C 1
ATOM 4370 O O . ILE A 1 555 ? 20.501 -18.414 -26.219 1.00 91.38 555 ILE A O 1
ATOM 4374 N N . SER A 1 556 ? 21.978 -19.780 -27.202 1.00 89.88 556 SER A N 1
ATOM 4375 C CA . SER A 1 556 ? 22.804 -18.701 -27.739 1.00 89.88 556 SER A CA 1
ATOM 4376 C C . SER A 1 556 ? 23.059 -18.894 -29.231 1.00 89.88 556 SER A C 1
ATOM 4378 O O . SER A 1 556 ? 22.862 -19.971 -29.788 1.00 89.88 556 SER A O 1
ATOM 4380 N N . SER A 1 557 ? 23.445 -17.823 -29.918 1.00 89.44 557 SER A N 1
ATOM 4381 C CA . SER A 1 557 ? 23.898 -17.897 -31.303 1.00 89.44 557 SER A CA 1
ATOM 4382 C C . SER A 1 557 ? 25.059 -16.940 -31.513 1.00 89.44 557 SER A C 1
ATOM 4384 O O . SER A 1 557 ? 25.083 -15.838 -30.966 1.00 89.44 557 SER A O 1
ATOM 4386 N N . GLN A 1 558 ? 26.042 -17.388 -32.287 1.00 81.50 558 GLN A N 1
ATOM 4387 C CA . GLN A 1 558 ? 27.277 -16.650 -32.555 1.00 81.50 558 GLN A CA 1
ATOM 4388 C C . GLN A 1 558 ? 27.232 -15.939 -33.905 1.00 81.50 558 GLN A C 1
ATOM 4390 O O . GLN A 1 558 ? 27.804 -14.864 -34.069 1.00 81.50 558 GLN A O 1
ATOM 4395 N N . ASP A 1 559 ? 26.591 -16.576 -34.877 1.00 83.06 559 ASP A N 1
ATOM 4396 C CA . ASP A 1 559 ? 26.587 -16.190 -36.284 1.00 83.06 559 ASP A CA 1
ATOM 4397 C C . ASP A 1 559 ? 25.177 -16.096 -36.878 1.00 83.06 559 ASP A C 1
ATOM 4399 O O . ASP A 1 559 ? 25.038 -15.669 -38.020 1.00 83.06 559 ASP A O 1
ATOM 4403 N N . GLY A 1 560 ? 24.141 -16.465 -36.118 1.00 86.25 560 GLY A N 1
ATOM 4404 C CA . GLY A 1 560 ? 22.763 -16.561 -36.599 1.00 86.25 560 GLY A CA 1
ATOM 4405 C C . GLY A 1 560 ? 22.478 -17.817 -37.430 1.00 86.25 560 GLY A C 1
ATOM 4406 O O . GLY A 1 560 ? 21.321 -18.081 -37.734 1.00 86.25 560 GLY A O 1
ATOM 4407 N N . GLU A 1 561 ? 23.495 -18.619 -37.762 1.00 90.38 561 GLU A N 1
ATOM 4408 C CA . GLU A 1 561 ? 23.361 -19.857 -38.546 1.00 90.38 561 GLU A CA 1
ATOM 4409 C C . GLU A 1 561 ? 23.207 -21.089 -37.637 1.00 90.38 561 GLU A C 1
ATOM 4411 O O . GLU A 1 561 ? 22.647 -22.121 -38.027 1.00 90.38 561 GLU A O 1
ATOM 4416 N N . THR A 1 562 ? 23.708 -20.988 -36.405 1.00 92.75 562 THR A N 1
ATOM 4417 C CA . THR A 1 562 ? 23.680 -22.058 -35.407 1.00 92.75 562 THR A CA 1
ATOM 4418 C C . THR A 1 562 ? 23.128 -21.570 -34.072 1.00 92.75 562 THR A C 1
ATOM 4420 O O . THR A 1 562 ? 23.418 -20.458 -33.632 1.00 92.75 562 THR A O 1
ATOM 4423 N N . VAL A 1 563 ? 22.315 -22.409 -33.428 1.00 94.00 563 VAL A N 1
ATOM 4424 C CA . VAL A 1 563 ? 21.811 -22.203 -32.063 1.00 94.00 563 VAL A CA 1
ATOM 4425 C C . VAL A 1 563 ? 22.531 -23.174 -31.143 1.00 94.00 563 VAL A C 1
ATOM 4427 O O . VAL A 1 563 ? 22.303 -24.382 -31.214 1.00 94.00 563 VAL A O 1
ATOM 4430 N N . ASP A 1 564 ? 23.403 -22.650 -30.297 1.00 93.31 564 ASP A N 1
ATOM 4431 C CA . ASP A 1 564 ? 24.109 -23.404 -29.274 1.00 93.31 564 ASP A CA 1
ATOM 4432 C C . ASP A 1 564 ? 23.201 -23.582 -28.051 1.00 93.31 564 ASP A C 1
ATOM 4434 O O . ASP A 1 564 ? 22.581 -22.639 -27.552 1.00 93.31 564 ASP A O 1
ATOM 4438 N N . LEU A 1 565 ? 23.097 -24.824 -27.579 1.00 93.38 565 LEU A N 1
ATOM 4439 C CA . LEU A 1 565 ? 22.426 -25.142 -26.327 1.00 93.38 565 LEU A CA 1
ATOM 4440 C C . LEU A 1 565 ? 23.472 -25.072 -25.209 1.00 93.38 565 LEU A C 1
ATOM 4442 O O . LEU A 1 565 ? 24.215 -26.035 -25.004 1.00 93.38 565 LEU A O 1
ATOM 4446 N N . ASP A 1 566 ? 23.558 -23.926 -24.527 1.00 90.94 566 ASP A N 1
ATOM 4447 C CA . ASP A 1 566 ? 24.662 -23.628 -23.607 1.00 90.94 566 ASP A CA 1
ATOM 4448 C C . ASP A 1 566 ? 24.832 -24.713 -22.531 1.00 90.94 566 ASP A C 1
ATOM 4450 O O . ASP A 1 566 ? 23.867 -25.203 -21.936 1.00 90.94 566 ASP A O 1
ATOM 4454 N N . PHE A 1 567 ? 26.083 -25.075 -22.256 1.00 90.56 567 PHE A N 1
ATOM 4455 C CA . PHE A 1 567 ? 26.487 -26.161 -21.358 1.00 90.56 567 PHE A CA 1
ATOM 4456 C C . PHE A 1 567 ? 26.144 -27.571 -21.847 1.00 90.56 567 PHE A C 1
ATOM 4458 O O . PHE A 1 567 ? 26.060 -28.519 -21.064 1.00 90.56 567 PHE A O 1
ATOM 4465 N N . THR A 1 568 ? 25.990 -27.737 -23.161 1.00 90.00 568 THR A N 1
ATOM 4466 C CA . THR A 1 568 ? 25.862 -29.045 -23.812 1.00 90.00 568 THR A CA 1
ATOM 4467 C C . THR A 1 568 ? 26.792 -29.155 -25.021 1.00 90.00 568 THR A C 1
ATOM 4469 O O . THR A 1 568 ? 27.339 -28.167 -25.510 1.00 90.00 568 THR A O 1
ATOM 4472 N N . ASP A 1 569 ? 26.962 -30.369 -25.543 1.00 90.50 569 ASP A N 1
ATOM 4473 C CA . ASP A 1 569 ? 27.669 -30.626 -26.802 1.00 90.50 569 ASP A CA 1
ATOM 4474 C C . ASP A 1 569 ? 26.750 -30.540 -28.036 1.00 90.50 569 ASP A C 1
ATOM 4476 O O . ASP A 1 569 ? 27.109 -31.017 -29.118 1.00 90.50 569 ASP A O 1
ATOM 4480 N N . ILE A 1 570 ? 25.572 -29.930 -27.880 1.00 92.88 570 ILE A N 1
ATOM 4481 C CA . ILE A 1 570 ? 24.502 -29.893 -28.871 1.00 92.88 570 ILE A CA 1
ATOM 4482 C C . ILE A 1 570 ? 24.354 -28.475 -29.427 1.00 92.88 570 ILE A C 1
ATOM 4484 O O . ILE A 1 570 ? 24.205 -27.511 -28.678 1.00 92.88 570 ILE A O 1
ATOM 4488 N N . SER A 1 571 ? 24.309 -28.371 -30.753 1.00 94.88 571 SER A N 1
ATOM 4489 C CA . SER A 1 571 ? 23.826 -27.177 -31.447 1.00 94.88 571 SER A CA 1
ATOM 4490 C C . SER A 1 571 ? 22.741 -27.565 -32.454 1.00 94.88 571 SER A C 1
ATOM 4492 O O . SER A 1 571 ? 22.594 -28.732 -32.830 1.00 94.88 571 SER A O 1
ATOM 4494 N N . ILE A 1 572 ? 21.961 -26.589 -32.901 1.00 96.12 572 ILE A N 1
ATOM 4495 C CA . ILE A 1 572 ? 20.886 -26.763 -33.879 1.00 96.12 572 ILE A CA 1
ATOM 4496 C C . ILE A 1 572 ? 21.189 -25.877 -35.086 1.00 96.12 572 ILE A C 1
ATOM 4498 O O . ILE A 1 572 ? 21.503 -24.698 -34.928 1.00 96.12 572 ILE A O 1
ATOM 4502 N N . ASN A 1 573 ? 21.117 -26.441 -36.291 1.00 95.56 573 ASN A N 1
ATOM 4503 C CA . ASN A 1 573 ? 21.201 -25.670 -37.528 1.00 95.56 573 ASN A CA 1
ATOM 4504 C C . ASN A 1 573 ? 19.911 -24.855 -37.716 1.00 95.56 573 ASN A C 1
ATOM 4506 O O . ASN A 1 573 ? 18.818 -25.421 -37.673 1.00 95.56 573 ASN A O 1
ATOM 4510 N N . VAL A 1 574 ? 20.034 -23.542 -37.917 1.00 94.88 574 VAL A N 1
ATOM 4511 C CA . VAL A 1 574 ? 18.879 -22.634 -37.995 1.00 94.88 574 VAL A CA 1
ATOM 4512 C C . VAL A 1 574 ? 18.043 -22.851 -39.261 1.00 94.88 574 VAL A C 1
ATOM 4514 O O . VAL A 1 574 ? 16.824 -22.699 -39.200 1.00 94.88 574 VAL A O 1
ATOM 4517 N N . ASP A 1 575 ? 18.642 -23.275 -40.377 1.00 92.50 575 ASP A N 1
ATOM 4518 C CA . ASP A 1 575 ? 17.940 -23.417 -41.661 1.00 92.50 575 ASP A CA 1
ATOM 4519 C C . ASP A 1 575 ? 16.919 -24.564 -41.659 1.00 92.50 575 ASP A C 1
ATOM 4521 O O . ASP A 1 575 ? 15.857 -24.468 -42.280 1.00 92.50 575 ASP A O 1
ATOM 4525 N N . ASP A 1 576 ? 17.249 -25.683 -41.007 1.00 94.38 576 ASP A N 1
ATOM 4526 C CA . ASP A 1 576 ? 16.462 -26.921 -41.095 1.00 94.38 576 ASP A CA 1
ATOM 4527 C C . ASP A 1 576 ? 16.148 -27.592 -39.749 1.00 94.38 576 ASP A C 1
ATOM 4529 O O . ASP A 1 576 ? 15.471 -28.625 -39.718 1.00 94.38 576 ASP A O 1
ATOM 4533 N N . GLY A 1 577 ? 16.621 -27.020 -38.640 1.00 95.69 577 GLY A N 1
ATOM 4534 C CA . GLY A 1 577 ? 16.436 -27.556 -37.294 1.00 95.69 577 GLY A CA 1
ATOM 4535 C C . GLY A 1 577 ? 17.261 -28.814 -37.006 1.00 95.69 577 GLY A C 1
ATOM 4536 O O . GLY A 1 577 ? 17.055 -29.460 -35.975 1.00 95.69 577 GLY A O 1
ATOM 4537 N N . SER A 1 578 ? 18.179 -29.221 -37.886 1.00 97.19 578 SER A N 1
ATOM 4538 C CA . SER A 1 578 ? 18.965 -30.436 -37.674 1.00 97.19 578 SER A CA 1
ATOM 4539 C C . SER A 1 578 ? 19.930 -30.296 -36.495 1.00 97.19 578 SER A C 1
ATOM 4541 O O . SER A 1 578 ? 20.590 -29.276 -36.301 1.00 97.19 578 SER A O 1
ATOM 4543 N N . VAL A 1 579 ? 20.020 -31.357 -35.690 1.00 96.88 579 VAL A N 1
ATOM 4544 C CA . VAL A 1 579 ? 20.944 -31.417 -34.556 1.00 96.88 579 VAL A CA 1
ATOM 4545 C C . VAL A 1 579 ? 22.363 -31.652 -35.065 1.00 96.88 579 VAL A C 1
ATOM 4547 O O . VAL A 1 579 ? 22.631 -32.636 -35.762 1.00 96.88 579 VAL A O 1
ATOM 4550 N N . ILE A 1 580 ? 23.279 -30.775 -34.671 1.00 94.94 580 ILE A N 1
ATOM 4551 C CA . ILE A 1 580 ? 24.705 -30.846 -34.975 1.00 94.94 580 ILE A CA 1
ATOM 4552 C C . ILE A 1 580 ? 25.520 -30.850 -33.677 1.00 94.94 580 ILE A C 1
ATOM 4554 O O . ILE A 1 580 ? 25.032 -30.510 -32.603 1.00 94.94 580 ILE A O 1
ATOM 4558 N N . GLN A 1 581 ? 26.773 -31.287 -33.770 1.00 90.94 581 GLN A N 1
ATOM 4559 C CA . GLN A 1 581 ? 27.670 -31.307 -32.620 1.00 90.94 581 GLN A CA 1
ATOM 4560 C C . GLN A 1 581 ? 28.286 -29.921 -32.411 1.00 90.94 581 GLN A C 1
ATOM 4562 O O . GLN A 1 581 ? 28.857 -29.366 -33.353 1.00 90.94 581 GLN A O 1
ATOM 4567 N N . ASN A 1 582 ? 28.253 -29.415 -31.178 1.00 85.19 582 ASN A N 1
ATOM 4568 C CA . ASN A 1 582 ? 28.959 -28.195 -30.814 1.00 85.19 582 ASN A CA 1
ATOM 4569 C C . ASN A 1 582 ? 30.477 -28.431 -30.911 1.00 85.19 582 ASN A C 1
ATOM 4571 O O . ASN A 1 582 ? 31.060 -29.241 -30.187 1.00 85.19 582 ASN A O 1
ATOM 4575 N N . THR A 1 583 ? 31.133 -27.733 -31.842 1.00 81.44 583 THR A N 1
ATOM 4576 C CA . THR A 1 583 ? 32.587 -27.839 -32.070 1.00 81.44 583 THR A CA 1
ATOM 4577 C C . THR A 1 583 ? 33.393 -26.687 -31.469 1.00 81.44 583 THR A C 1
ATOM 4579 O O . THR A 1 583 ? 34.577 -26.548 -31.776 1.00 81.44 583 THR A O 1
ATOM 4582 N N . SER A 1 584 ? 32.780 -25.853 -30.622 1.00 80.81 584 SER A N 1
ATOM 4583 C CA . SER A 1 584 ? 33.433 -24.682 -30.023 1.00 80.81 584 SER A CA 1
ATOM 4584 C C . SER A 1 584 ? 34.622 -25.051 -29.124 1.00 80.81 584 SER A C 1
ATOM 4586 O O . SER A 1 584 ? 35.548 -24.251 -28.984 1.00 80.81 584 SER A O 1
ATOM 4588 N N . GLY A 1 585 ? 34.615 -26.265 -28.560 1.00 84.81 585 GLY A N 1
ATOM 4589 C CA . GLY A 1 585 ? 35.605 -26.741 -27.591 1.00 84.81 585 GLY A CA 1
ATOM 4590 C C . GLY A 1 585 ? 35.349 -26.270 -26.156 1.00 84.81 585 GLY A C 1
ATOM 4591 O O . GLY A 1 585 ? 36.189 -26.525 -25.292 1.00 84.81 585 GLY A O 1
ATOM 4592 N N . TYR A 1 586 ? 34.217 -25.605 -25.915 1.00 89.81 586 TYR A N 1
ATOM 4593 C CA . TYR A 1 586 ? 33.788 -25.117 -24.611 1.00 89.81 586 TYR A CA 1
ATOM 4594 C C . TYR A 1 586 ? 32.315 -25.463 -24.380 1.00 89.81 586 TYR A C 1
ATOM 4596 O O . TYR A 1 586 ? 31.541 -25.526 -25.332 1.00 89.81 586 TYR A O 1
ATOM 4604 N N . GLU A 1 587 ? 31.932 -25.676 -23.125 1.00 89.00 587 GLU A N 1
ATOM 4605 C CA . GLU A 1 587 ? 30.530 -25.858 -22.728 1.00 89.00 587 GLU A CA 1
ATOM 4606 C C . GLU A 1 587 ? 29.721 -24.570 -22.941 1.00 89.00 587 GLU A C 1
ATOM 4608 O O . GLU A 1 587 ? 28.574 -24.621 -23.372 1.00 89.00 587 GLU A O 1
ATOM 4613 N N . PHE A 1 588 ? 30.349 -23.412 -22.738 1.00 91.25 588 PHE A N 1
ATOM 4614 C CA . PHE A 1 588 ? 29.833 -22.112 -23.162 1.00 91.25 588 PHE A CA 1
ATOM 4615 C C . PHE A 1 588 ? 30.959 -21.258 -23.750 1.00 91.25 588 PHE A C 1
ATOM 4617 O O . PHE A 1 588 ? 32.110 -21.338 -23.309 1.00 91.25 588 PHE A O 1
ATOM 4624 N N . ARG A 1 589 ? 30.640 -20.401 -24.725 1.00 91.19 589 ARG A N 1
ATOM 4625 C CA . ARG A 1 589 ? 31.605 -19.476 -25.327 1.00 91.19 589 ARG A CA 1
ATOM 4626 C C . ARG A 1 589 ? 30.967 -18.131 -25.659 1.00 91.19 589 ARG A C 1
ATOM 4628 O O . ARG A 1 589 ? 29.953 -18.077 -26.344 1.00 91.19 589 ARG A O 1
ATOM 4635 N N . SER A 1 590 ? 31.623 -17.039 -25.279 1.00 90.94 590 SER A N 1
ATOM 4636 C CA . SER A 1 590 ? 31.240 -15.696 -25.720 1.00 90.94 590 SER A CA 1
ATOM 4637 C C . SER A 1 590 ? 31.558 -15.455 -27.203 1.00 90.94 590 SER A C 1
ATOM 4639 O O . SER A 1 590 ? 32.271 -16.231 -27.847 1.00 90.94 590 SER A O 1
ATOM 4641 N N . GLU A 1 591 ? 31.077 -14.326 -27.731 1.00 88.19 591 GLU A N 1
ATOM 4642 C CA . GLU A 1 591 ? 31.419 -13.861 -29.077 1.00 88.19 591 GLU A CA 1
ATOM 4643 C C . GLU A 1 591 ? 32.942 -13.752 -29.276 1.00 88.19 591 GLU A C 1
ATOM 4645 O O . GLU A 1 591 ? 33.670 -13.248 -28.415 1.00 88.19 591 GLU A O 1
ATOM 4650 N N . VAL A 1 592 ? 33.427 -14.192 -30.441 1.00 89.81 592 VAL A N 1
ATOM 4651 C CA . VAL A 1 592 ? 34.836 -14.061 -30.827 1.00 89.81 592 VAL A CA 1
ATOM 4652 C C . VAL A 1 592 ? 35.094 -12.686 -31.434 1.00 89.81 592 VAL A C 1
ATOM 4654 O O . VAL A 1 592 ? 34.765 -12.421 -32.589 1.00 89.81 592 VAL A O 1
ATOM 4657 N N . VAL A 1 593 ? 35.794 -11.827 -30.696 1.00 89.56 593 VAL A N 1
ATOM 4658 C CA . VAL A 1 593 ? 36.136 -10.472 -31.142 1.00 89.56 593 VAL A CA 1
ATOM 4659 C C . VAL A 1 593 ? 37.644 -10.355 -31.319 1.00 89.56 593 VAL A C 1
ATOM 4661 O O . VAL A 1 593 ? 38.411 -10.471 -30.365 1.00 89.56 593 VAL A O 1
ATOM 4664 N N . ASN A 1 594 ? 38.091 -10.117 -32.557 1.00 88.94 594 ASN A N 1
ATOM 4665 C CA . ASN A 1 594 ? 39.515 -10.057 -32.924 1.00 88.94 594 ASN A CA 1
ATOM 4666 C C . ASN A 1 594 ? 40.310 -11.323 -32.534 1.00 88.94 594 ASN A C 1
ATOM 4668 O O . ASN A 1 594 ? 41.497 -11.247 -32.219 1.00 88.94 594 ASN A O 1
ATOM 4672 N N . GLY A 1 595 ? 39.656 -12.489 -32.563 1.00 89.56 595 GLY A N 1
ATOM 4673 C CA . GLY A 1 595 ? 40.258 -13.775 -32.197 1.00 89.56 595 GLY A CA 1
ATOM 4674 C C . GLY A 1 595 ? 40.355 -14.035 -30.691 1.00 89.56 595 GLY A C 1
ATOM 4675 O O . GLY A 1 595 ? 41.019 -14.993 -30.304 1.00 89.56 595 GLY A O 1
ATOM 4676 N N . LYS A 1 596 ? 39.715 -13.204 -29.859 1.00 93.44 596 LYS A N 1
ATOM 4677 C CA . LYS A 1 596 ? 39.666 -13.347 -28.400 1.00 93.44 596 LYS A CA 1
ATOM 4678 C C . LYS A 1 596 ? 38.234 -13.554 -27.915 1.00 93.44 596 LYS A C 1
ATOM 4680 O O . LYS A 1 596 ? 37.314 -13.034 -28.545 1.00 93.44 596 LYS A O 1
ATOM 4685 N N . PHE A 1 597 ? 38.058 -14.300 -26.829 1.00 93.19 597 PHE A N 1
ATOM 4686 C CA . PHE A 1 597 ? 36.748 -14.632 -26.254 1.00 93.19 597 PHE A CA 1
ATOM 4687 C C . PHE A 1 597 ? 36.892 -15.207 -24.837 1.00 93.19 597 PHE A C 1
ATOM 4689 O O . PHE A 1 597 ? 37.999 -15.522 -24.397 1.00 93.19 597 PHE A O 1
ATOM 4696 N N . VAL A 1 598 ? 35.767 -15.396 -24.150 1.00 94.75 598 VAL A N 1
ATOM 4697 C CA . VAL A 1 598 ? 35.674 -16.128 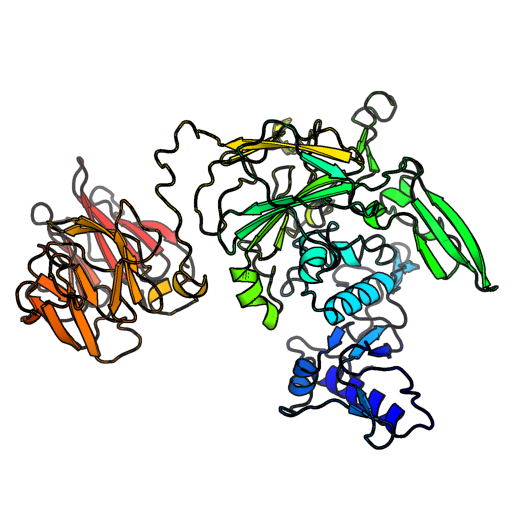-22.881 1.00 94.75 598 VAL A CA 1
ATOM 4698 C C . VAL A 1 598 ? 35.024 -17.478 -23.134 1.00 94.75 598 VAL A C 1
ATOM 4700 O O . VAL A 1 598 ? 33.977 -17.552 -23.773 1.00 94.75 598 VAL A O 1
ATOM 4703 N N . GLY A 1 599 ? 35.655 -18.546 -22.664 1.00 94.25 599 GLY A N 1
ATOM 4704 C CA . GLY A 1 599 ? 35.093 -19.893 -22.670 1.00 94.25 599 GLY A CA 1
ATOM 4705 C C . GLY A 1 599 ? 34.855 -20.385 -21.249 1.00 94.25 599 GLY A C 1
ATOM 4706 O O . GLY A 1 599 ? 35.616 -20.043 -20.348 1.00 94.25 599 GLY A O 1
ATOM 4707 N N . ILE A 1 600 ? 33.826 -21.202 -21.049 1.00 94.44 600 ILE A N 1
ATOM 4708 C CA . ILE A 1 600 ? 33.525 -21.837 -19.763 1.00 94.44 600 ILE A CA 1
ATOM 4709 C C . ILE A 1 600 ? 33.513 -23.356 -19.950 1.00 94.44 600 ILE A C 1
ATOM 4711 O O . ILE A 1 600 ? 32.978 -23.854 -20.940 1.00 94.44 600 ILE A O 1
ATOM 4715 N N . ASN A 1 601 ? 34.136 -24.073 -19.010 1.00 92.38 601 ASN A N 1
ATOM 4716 C CA . ASN A 1 601 ? 34.101 -25.533 -18.891 1.00 92.38 601 ASN A CA 1
ATOM 4717 C C . ASN A 1 601 ? 33.949 -25.915 -17.414 1.00 92.38 601 ASN A C 1
ATOM 4719 O O . ASN A 1 601 ? 34.854 -25.663 -16.607 1.00 92.38 601 ASN A O 1
ATOM 4723 N N . GLY A 1 602 ? 32.822 -26.525 -17.052 1.00 89.62 602 GLY A N 1
ATOM 4724 C CA . GLY A 1 602 ? 32.413 -26.692 -15.664 1.00 89.62 602 GLY A CA 1
ATOM 4725 C C . GLY A 1 602 ? 32.413 -25.342 -14.950 1.00 89.62 602 GLY A C 1
ATOM 4726 O O . GLY A 1 602 ? 31.830 -24.374 -15.422 1.00 89.62 602 GLY A O 1
ATOM 4727 N N . SER A 1 603 ? 33.145 -25.248 -13.843 1.00 91.88 603 SER A N 1
ATOM 4728 C CA . SER A 1 603 ? 33.284 -24.007 -13.077 1.00 91.88 603 SER A CA 1
ATOM 4729 C C . SER A 1 603 ? 34.461 -23.118 -13.501 1.00 91.88 603 SER A C 1
ATOM 4731 O O . SER A 1 603 ? 34.746 -22.116 -12.847 1.00 91.88 603 SER A O 1
ATOM 4733 N N . THR A 1 604 ? 35.201 -23.481 -14.555 1.00 95.50 604 THR A N 1
ATOM 4734 C CA . THR A 1 604 ? 36.402 -22.739 -14.972 1.00 95.50 604 THR A CA 1
ATOM 4735 C C . THR A 1 604 ? 36.090 -21.785 -16.118 1.00 95.50 604 THR A C 1
ATOM 4737 O O . THR A 1 604 ? 35.692 -22.218 -17.199 1.00 95.50 604 THR A O 1
ATOM 4740 N N . VAL A 1 605 ? 36.341 -20.498 -15.891 1.00 96.38 605 VAL A N 1
ATOM 4741 C CA . VAL A 1 605 ? 36.252 -19.404 -16.861 1.00 96.38 605 VAL A CA 1
ATOM 4742 C C . VAL A 1 605 ? 37.641 -19.139 -17.442 1.00 96.38 605 VAL A C 1
ATOM 4744 O O . VAL A 1 605 ? 38.597 -18.883 -16.710 1.00 96.38 605 VAL A O 1
ATOM 4747 N N . ILE A 1 606 ? 37.754 -19.203 -18.766 1.00 96.12 606 ILE A N 1
ATOM 4748 C CA . ILE A 1 606 ? 39.015 -19.170 -19.512 1.00 96.12 606 ILE A CA 1
ATOM 4749 C C . ILE A 1 606 ? 38.987 -17.988 -20.484 1.00 96.12 606 ILE A C 1
ATOM 4751 O O . ILE A 1 606 ? 38.136 -17.928 -21.373 1.00 96.12 606 ILE A O 1
ATOM 4755 N N . PHE A 1 607 ? 39.949 -17.072 -20.364 1.00 94.75 607 PHE A N 1
ATOM 4756 C CA . PHE A 1 607 ? 40.067 -15.894 -21.231 1.00 94.75 607 PHE A CA 1
ATOM 4757 C C . PHE A 1 607 ? 41.031 -16.175 -22.388 1.00 94.75 607 PHE A C 1
ATOM 4759 O O . PHE A 1 607 ? 42.253 -16.078 -22.269 1.00 94.75 607 PHE A O 1
ATOM 4766 N N . VAL A 1 608 ? 40.490 -16.552 -23.543 1.00 94.12 608 VAL A N 1
ATOM 4767 C CA . VAL A 1 608 ? 41.290 -16.988 -24.688 1.00 94.12 608 VAL A CA 1
ATOM 4768 C C . VAL A 1 608 ? 41.814 -15.791 -25.468 1.00 94.12 608 VAL A C 1
ATOM 4770 O O . VAL A 1 608 ? 41.057 -14.943 -25.936 1.00 94.12 608 VAL A O 1
ATOM 4773 N N . GLY A 1 609 ? 43.133 -15.756 -25.664 1.00 90.94 609 GLY A N 1
ATOM 4774 C CA . GLY A 1 609 ? 43.805 -14.671 -26.382 1.00 90.94 609 GLY A CA 1
ATOM 4775 C C . GLY A 1 609 ? 44.046 -13.416 -25.536 1.00 90.94 609 GLY A C 1
ATOM 4776 O O . GLY A 1 609 ? 44.484 -12.404 -26.088 1.00 90.94 609 GLY A O 1
ATOM 4777 N N . GLU A 1 610 ? 43.799 -13.487 -24.225 1.00 91.44 610 GLU A N 1
ATOM 4778 C CA . GLU A 1 610 ? 44.124 -12.451 -23.242 1.00 91.44 610 GLU A CA 1
ATOM 4779 C C . GLU A 1 610 ? 45.209 -12.915 -22.265 1.00 91.44 610 GLU A C 1
ATOM 4781 O O . GLU A 1 610 ? 45.411 -14.110 -22.064 1.00 91.44 610 GLU A O 1
ATOM 4786 N N . ASP A 1 611 ? 45.912 -11.960 -21.652 1.00 88.81 611 ASP A N 1
ATOM 4787 C CA . ASP A 1 611 ? 46.877 -12.218 -20.571 1.00 88.81 611 ASP A CA 1
ATOM 4788 C C . ASP A 1 611 ? 46.174 -12.124 -19.206 1.00 88.81 611 ASP A C 1
ATOM 4790 O O . ASP A 1 611 ? 46.518 -11.308 -18.353 1.00 88.81 611 ASP A O 1
ATOM 4794 N N . ILE A 1 612 ? 45.109 -12.913 -19.045 1.00 90.69 612 ILE A N 1
ATOM 4795 C CA . ILE A 1 612 ? 44.288 -12.980 -17.831 1.00 90.69 612 ILE A CA 1
ATOM 4796 C C . ILE A 1 612 ? 44.327 -14.425 -17.323 1.00 90.69 612 ILE A C 1
ATOM 4798 O O . ILE A 1 612 ? 44.085 -15.340 -18.112 1.00 90.69 612 ILE A O 1
ATOM 4802 N N . PRO A 1 613 ? 44.634 -14.663 -16.034 1.00 89.50 613 PRO A N 1
ATOM 4803 C CA . PRO A 1 613 ? 44.554 -15.999 -15.455 1.00 89.50 613 PRO A CA 1
ATOM 4804 C C . PRO A 1 613 ? 43.132 -16.567 -15.505 1.00 89.50 613 PRO A C 1
ATOM 4806 O O . PRO A 1 613 ? 42.164 -15.826 -15.343 1.00 89.50 613 PRO A O 1
ATOM 4809 N N . ASP A 1 614 ? 43.019 -17.887 -15.650 1.00 92.69 614 ASP A N 1
ATOM 4810 C CA . ASP A 1 614 ? 41.736 -18.582 -15.532 1.00 92.69 614 ASP A CA 1
ATOM 4811 C C . ASP A 1 614 ? 41.092 -18.304 -14.161 1.00 92.69 614 ASP A C 1
ATOM 4813 O O . ASP A 1 614 ? 41.771 -18.283 -13.127 1.00 92.69 614 ASP A O 1
ATOM 4817 N N . HIS A 1 615 ? 39.773 -18.121 -14.155 1.00 93.69 615 HIS A N 1
ATOM 4818 C CA . HIS A 1 615 ? 38.971 -17.886 -12.954 1.00 93.69 615 HIS A CA 1
ATOM 4819 C C . HIS A 1 615 ? 38.145 -19.126 -12.628 1.00 93.69 615 HIS A C 1
ATOM 4821 O O . HIS A 1 615 ? 37.552 -19.735 -13.513 1.00 93.69 615 HIS A O 1
ATOM 4827 N N . THR A 1 616 ? 38.127 -19.535 -11.362 1.00 95.06 616 THR A N 1
ATOM 4828 C CA . THR A 1 616 ? 37.293 -20.654 -10.902 1.00 95.06 616 THR A CA 1
ATOM 4829 C C . THR A 1 616 ? 36.112 -20.091 -10.134 1.00 95.06 616 THR A C 1
ATOM 4831 O O . THR A 1 616 ? 36.304 -19.488 -9.080 1.00 95.06 616 THR A O 1
ATOM 4834 N N . SER A 1 617 ? 34.914 -20.308 -10.665 1.00 91.50 617 SER A N 1
ATOM 4835 C CA . SER A 1 617 ? 33.661 -19.907 -10.041 1.00 91.50 617 SER A CA 1
ATOM 4836 C C . SER A 1 617 ? 33.195 -20.931 -9.005 1.00 91.50 617 SER A C 1
ATOM 4838 O O . SER A 1 617 ? 33.474 -22.125 -9.129 1.00 91.50 617 SER A O 1
ATOM 4840 N N . ASN A 1 618 ? 32.458 -20.465 -7.999 1.00 89.25 618 ASN A N 1
ATOM 4841 C CA . ASN A 1 618 ? 31.703 -21.322 -7.081 1.00 89.25 618 ASN A CA 1
ATOM 4842 C C . ASN A 1 618 ? 30.192 -21.288 -7.366 1.00 89.25 618 ASN A C 1
ATOM 4844 O O . ASN A 1 618 ? 29.437 -21.828 -6.566 1.00 89.25 618 ASN A O 1
ATOM 4848 N N . ALA A 1 619 ? 29.763 -20.640 -8.454 1.00 88.00 619 ALA A N 1
ATOM 4849 C CA . ALA A 1 619 ? 28.354 -20.515 -8.791 1.00 88.00 619 ALA A CA 1
ATOM 4850 C C . ALA A 1 619 ? 27.717 -21.886 -9.057 1.00 88.00 619 ALA A C 1
ATOM 4852 O O . ALA A 1 619 ? 28.303 -22.729 -9.746 1.00 88.00 619 ALA A O 1
ATOM 4853 N N . GLU A 1 620 ? 26.515 -22.094 -8.524 1.00 85.56 620 GLU A N 1
ATOM 4854 C CA . GLU A 1 620 ? 25.763 -23.346 -8.682 1.00 85.56 620 GLU A CA 1
ATOM 4855 C C . GLU A 1 620 ? 24.581 -23.206 -9.651 1.00 85.56 620 GLU A C 1
ATOM 4857 O O . GLU A 1 620 ? 24.169 -24.201 -10.251 1.00 85.56 620 GLU A O 1
ATOM 4862 N N . ASN A 1 621 ? 24.045 -21.993 -9.832 1.00 83.75 621 ASN A N 1
ATOM 4863 C CA . ASN A 1 621 ? 22.822 -21.760 -10.602 1.00 83.75 621 ASN A CA 1
ATOM 4864 C C . ASN A 1 621 ? 23.047 -21.011 -11.912 1.00 83.75 621 ASN A C 1
ATOM 4866 O O . ASN A 1 621 ? 22.428 -21.370 -12.916 1.00 83.75 621 ASN A O 1
ATOM 4870 N N . ARG A 1 622 ? 23.923 -20.005 -11.916 1.00 87.81 622 ARG A N 1
ATOM 4871 C CA . ARG A 1 622 ? 24.310 -19.240 -13.099 1.00 87.81 622 ARG A CA 1
ATOM 4872 C C . ARG A 1 622 ? 25.792 -18.961 -13.109 1.00 87.81 622 ARG A C 1
ATOM 4874 O O . ARG A 1 622 ? 26.310 -18.238 -12.267 1.00 87.81 622 ARG A O 1
ATOM 4881 N N . LEU A 1 623 ? 26.427 -19.429 -14.172 1.00 90.69 623 LEU A N 1
ATOM 4882 C CA . LEU A 1 623 ? 27.741 -18.983 -14.590 1.00 90.69 623 LEU A CA 1
ATOM 4883 C C . LEU A 1 623 ? 27.631 -18.539 -16.043 1.00 90.69 623 LEU A C 1
ATOM 4885 O O . LEU A 1 623 ? 27.412 -19.361 -16.924 1.00 90.69 623 LEU A O 1
ATOM 4889 N N . PHE A 1 624 ? 27.737 -17.244 -16.308 1.00 91.12 624 PHE A N 1
ATOM 4890 C CA . PHE A 1 624 ? 27.602 -16.713 -17.663 1.00 91.12 624 PHE A CA 1
ATOM 4891 C C . PHE A 1 624 ? 28.623 -15.612 -17.909 1.00 91.12 624 PHE A C 1
ATOM 4893 O O . PHE A 1 624 ? 28.932 -14.833 -17.011 1.00 91.12 624 PHE A O 1
ATOM 4900 N N . ALA A 1 625 ? 29.159 -15.529 -19.122 1.00 93.06 625 ALA A N 1
ATOM 4901 C CA . ALA A 1 625 ? 30.170 -14.537 -19.455 1.00 93.06 625 ALA A CA 1
ATOM 4902 C C . ALA A 1 625 ? 29.937 -13.945 -20.839 1.00 93.06 625 ALA A C 1
ATOM 4904 O O . ALA A 1 625 ? 29.373 -14.580 -21.722 1.00 93.06 625 ALA A O 1
ATOM 4905 N N . GLY A 1 626 ? 30.439 -12.741 -21.070 1.00 91.88 626 GLY A N 1
ATOM 4906 C CA . GLY A 1 626 ? 30.345 -12.135 -22.390 1.00 91.88 626 GLY A CA 1
ATOM 4907 C C . GLY A 1 626 ? 31.455 -11.151 -22.678 1.00 91.88 626 GLY A C 1
ATOM 4908 O O . GLY A 1 626 ? 32.245 -10.783 -21.810 1.00 91.88 626 GLY A O 1
ATOM 4909 N N . THR A 1 627 ? 31.534 -10.750 -23.942 1.00 93.19 627 THR A N 1
ATOM 4910 C CA . THR A 1 627 ? 32.522 -9.788 -24.427 1.00 93.19 627 THR A CA 1
ATOM 4911 C C . THR A 1 627 ? 31.872 -8.426 -24.617 1.00 93.19 627 THR A C 1
ATOM 4913 O O . THR A 1 627 ? 30.859 -8.294 -25.297 1.00 93.19 627 THR A O 1
ATOM 4916 N N . ILE A 1 628 ? 32.493 -7.397 -24.054 1.00 91.56 628 ILE A N 1
ATOM 4917 C CA . ILE A 1 628 ? 32.131 -5.996 -24.243 1.00 91.56 628 ILE A CA 1
ATOM 4918 C C . ILE A 1 628 ? 33.108 -5.402 -25.255 1.00 91.56 628 ILE A C 1
ATOM 4920 O O . ILE A 1 628 ? 34.313 -5.288 -25.006 1.00 91.56 628 ILE A O 1
ATOM 4924 N N . LYS A 1 629 ? 32.582 -5.001 -26.413 1.00 88.56 629 LYS A N 1
ATOM 4925 C CA . LYS A 1 629 ? 33.358 -4.315 -27.449 1.00 88.56 629 LYS A CA 1
ATOM 4926 C C . LYS A 1 629 ? 33.536 -2.851 -27.062 1.00 88.56 629 LYS A C 1
ATOM 4928 O O . LYS A 1 629 ? 32.560 -2.126 -26.899 1.00 88.56 629 LYS A O 1
ATOM 4933 N N . SER A 1 630 ? 34.780 -2.395 -26.969 1.00 84.62 630 SER A N 1
ATOM 4934 C CA . SER A 1 630 ? 35.102 -0.989 -26.729 1.00 84.62 630 SER A CA 1
ATOM 4935 C C . SER A 1 630 ? 36.172 -0.497 -27.698 1.00 84.62 630 SER A C 1
ATOM 4937 O O . SER A 1 630 ? 37.004 -1.253 -28.199 1.00 84.62 630 SER A O 1
ATOM 4939 N N . ASN A 1 631 ? 36.201 0.819 -27.913 1.00 82.81 631 ASN A N 1
ATOM 4940 C CA . ASN A 1 631 ? 37.263 1.492 -28.664 1.00 82.81 631 ASN A CA 1
ATOM 4941 C C . ASN A 1 631 ? 38.654 1.308 -28.026 1.00 82.81 631 ASN A C 1
ATOM 4943 O O . ASN A 1 631 ? 39.665 1.559 -28.678 1.00 82.81 631 ASN A O 1
ATOM 4947 N N . GLN A 1 632 ? 38.708 0.903 -26.753 1.00 81.69 632 GLN A N 1
ATOM 4948 C CA . GLN A 1 632 ? 39.943 0.668 -26.000 1.00 81.69 632 GLN A CA 1
ATOM 4949 C C . GLN A 1 632 ? 40.400 -0.802 -26.011 1.00 81.69 632 GLN A C 1
ATOM 4951 O O . GLN A 1 632 ? 41.458 -1.106 -25.468 1.00 81.69 632 GLN A O 1
ATOM 4956 N N . GLY A 1 633 ? 39.643 -1.700 -26.646 1.00 85.50 633 GLY A N 1
ATOM 4957 C CA . GLY A 1 633 ? 39.884 -3.142 -26.633 1.00 85.50 633 GLY A CA 1
ATOM 4958 C C . GLY A 1 633 ? 38.671 -3.922 -26.131 1.00 85.50 633 GLY A C 1
ATOM 4959 O O . GLY A 1 633 ? 37.604 -3.351 -25.901 1.00 85.50 633 GLY A O 1
ATOM 4960 N N . ASN A 1 634 ? 38.835 -5.235 -25.987 1.00 92.12 634 ASN A N 1
ATOM 4961 C CA . ASN A 1 634 ? 37.797 -6.093 -25.429 1.00 92.12 634 ASN A CA 1
ATOM 4962 C C . ASN A 1 634 ? 37.832 -5.993 -23.902 1.00 92.12 634 ASN A C 1
ATOM 4964 O O . ASN A 1 634 ? 38.897 -6.112 -23.301 1.00 92.12 634 ASN A O 1
ATOM 4968 N N . PHE A 1 635 ? 36.668 -5.812 -23.297 1.00 94.19 635 PHE A N 1
ATOM 4969 C CA . PHE A 1 635 ? 36.436 -6.082 -21.881 1.00 94.19 635 PHE A CA 1
ATOM 4970 C C . PHE A 1 635 ? 35.520 -7.296 -21.793 1.00 94.19 635 PHE A C 1
ATOM 4972 O O . PHE A 1 635 ? 34.946 -7.719 -22.801 1.00 94.19 635 PHE A O 1
ATOM 4979 N N . TYR A 1 636 ? 35.362 -7.850 -20.603 1.00 95.38 636 TYR A N 1
ATOM 4980 C CA . TYR A 1 636 ? 34.458 -8.972 -20.401 1.00 95.38 636 TYR A CA 1
ATOM 4981 C C . TYR A 1 636 ? 33.568 -8.717 -19.198 1.00 95.38 636 TYR A C 1
ATOM 4983 O O . TYR A 1 636 ? 33.896 -7.899 -18.340 1.00 95.38 636 TYR A O 1
ATOM 4991 N N . TYR A 1 637 ? 32.436 -9.397 -19.151 1.00 94.62 637 TYR A N 1
ATOM 4992 C CA . TYR A 1 637 ? 31.617 -9.461 -17.953 1.00 94.62 637 TYR A CA 1
ATOM 4993 C C . TYR A 1 637 ? 31.441 -10.907 -17.523 1.00 94.62 637 TYR A C 1
ATOM 4995 O O . TYR A 1 637 ? 31.537 -11.822 -18.345 1.00 94.62 637 TYR A O 1
ATOM 5003 N N . LEU A 1 638 ? 31.186 -11.082 -16.234 1.00 94.19 638 LEU A N 1
ATOM 5004 C CA . LEU A 1 638 ? 30.939 -12.362 -15.604 1.00 94.19 638 LEU A CA 1
ATOM 5005 C C . LEU A 1 638 ? 29.739 -12.223 -14.661 1.00 94.19 638 LEU A C 1
ATOM 5007 O O . LEU A 1 638 ? 29.729 -11.338 -13.807 1.00 94.19 638 LEU A O 1
ATOM 5011 N N . PHE A 1 639 ? 28.746 -13.085 -14.847 1.00 90.88 639 PHE A N 1
ATOM 5012 C CA . PHE A 1 639 ? 27.603 -13.264 -13.962 1.00 90.88 639 PHE A CA 1
ATOM 5013 C C . PHE A 1 639 ? 27.751 -14.592 -13.222 1.00 90.88 639 PHE A C 1
ATOM 5015 O O . PHE A 1 639 ? 27.862 -15.643 -13.859 1.00 90.88 639 PHE A O 1
ATOM 5022 N N . GLU A 1 640 ? 27.748 -14.529 -11.894 1.00 90.88 640 GLU A N 1
ATOM 5023 C CA . GLU A 1 640 ? 27.903 -15.668 -10.983 1.00 90.88 640 GLU A CA 1
ATOM 5024 C C . GLU A 1 640 ? 26.785 -15.616 -9.949 1.00 90.88 640 GLU A C 1
ATOM 5026 O O . GLU A 1 640 ? 26.861 -14.786 -9.057 1.00 90.88 640 GLU A O 1
ATOM 5031 N N . ASP A 1 641 ? 25.755 -16.456 -10.063 1.00 86.06 641 ASP A N 1
ATOM 5032 C CA . ASP A 1 641 ? 24.571 -16.459 -9.188 1.00 86.06 641 ASP A CA 1
ATOM 5033 C C . ASP A 1 641 ? 24.041 -15.035 -8.899 1.00 86.06 641 ASP A C 1
ATOM 5035 O O . ASP A 1 641 ? 23.323 -14.491 -9.740 1.00 86.06 641 ASP A O 1
ATOM 5039 N N . GLY A 1 642 ? 24.428 -14.413 -7.777 1.00 79.31 642 GLY A N 1
ATOM 5040 C CA . GLY A 1 642 ? 24.065 -13.043 -7.375 1.00 79.31 642 GLY A CA 1
ATOM 5041 C C . GLY A 1 642 ? 25.132 -11.952 -7.581 1.00 79.31 642 GLY A C 1
ATOM 5042 O O . GLY A 1 642 ? 24.976 -10.839 -7.089 1.00 79.31 642 GLY A O 1
ATOM 5043 N N . ALA A 1 643 ? 26.225 -12.235 -8.288 1.00 86.12 643 ALA A N 1
ATOM 5044 C CA . ALA A 1 643 ? 27.315 -11.298 -8.539 1.00 86.12 643 ALA A CA 1
ATOM 5045 C C . ALA A 1 643 ? 27.441 -10.930 -10.023 1.00 86.12 643 ALA A C 1
ATOM 5047 O O . ALA A 1 643 ? 27.407 -11.786 -10.911 1.00 86.12 643 ALA A O 1
ATOM 5048 N N . PHE A 1 644 ? 27.669 -9.643 -10.283 1.00 91.12 644 PHE A N 1
ATOM 5049 C CA . PHE A 1 644 ? 28.038 -9.111 -11.592 1.00 91.12 644 PHE A CA 1
ATOM 5050 C C . PHE A 1 644 ? 29.423 -8.473 -11.520 1.00 91.12 644 PHE A C 1
ATOM 5052 O O . PHE A 1 644 ? 29.646 -7.493 -10.804 1.00 91.12 644 PHE A O 1
ATOM 5059 N N . SER A 1 645 ? 30.356 -9.011 -12.301 1.00 94.12 645 SER A N 1
ATOM 5060 C CA . SER A 1 645 ? 31.740 -8.553 -12.361 1.00 94.12 645 SER A CA 1
ATOM 5061 C C . SER A 1 645 ? 32.114 -8.053 -13.751 1.00 94.12 645 SER A C 1
ATOM 5063 O O . SER A 1 645 ? 31.791 -8.671 -14.765 1.00 94.12 645 SER A O 1
ATOM 5065 N N . ILE A 1 646 ? 32.886 -6.969 -13.797 1.00 95.06 646 ILE A N 1
ATOM 5066 C CA . ILE A 1 646 ? 33.572 -6.512 -15.007 1.00 95.06 646 ILE A CA 1
ATOM 5067 C C . ILE A 1 646 ? 35.013 -7.005 -14.974 1.00 95.06 646 ILE A C 1
ATOM 5069 O O . ILE A 1 646 ? 35.714 -6.868 -13.971 1.00 95.06 646 ILE A O 1
ATOM 5073 N N . VAL A 1 647 ? 35.468 -7.537 -16.103 1.00 95.12 647 VAL A N 1
ATOM 5074 C CA . VAL A 1 647 ? 36.835 -7.995 -16.314 1.00 95.12 647 VAL A CA 1
ATOM 5075 C C . VAL A 1 647 ? 37.548 -7.042 -17.267 1.00 95.12 647 VAL A C 1
ATOM 5077 O O . VAL A 1 647 ? 37.222 -6.951 -18.453 1.00 95.12 647 VAL A O 1
ATOM 5080 N N . ASP A 1 648 ? 38.538 -6.333 -16.735 1.00 93.06 648 ASP A N 1
ATOM 5081 C CA . ASP A 1 648 ? 39.401 -5.412 -17.467 1.00 93.06 648 ASP A CA 1
ATOM 5082 C C . ASP A 1 648 ? 40.796 -6.031 -17.657 1.00 93.06 648 ASP A C 1
ATOM 5084 O O . ASP A 1 648 ? 41.571 -6.090 -16.696 1.00 93.06 648 ASP A O 1
ATOM 5088 N N . PRO A 1 649 ? 41.160 -6.443 -18.887 1.00 91.31 649 PRO A N 1
ATOM 5089 C CA . PRO A 1 649 ? 42.468 -7.036 -19.175 1.00 91.31 649 PRO A CA 1
ATOM 5090 C C . PRO A 1 649 ? 43.660 -6.116 -18.873 1.00 91.31 649 PRO A C 1
ATOM 5092 O O . PRO A 1 649 ? 44.797 -6.577 -18.843 1.00 91.31 649 PRO A O 1
ATOM 5095 N N . ASN A 1 650 ? 43.434 -4.810 -18.693 1.00 89.00 650 ASN A N 1
ATOM 5096 C CA . ASN A 1 650 ? 44.497 -3.825 -18.493 1.00 89.00 650 ASN A CA 1
ATOM 5097 C C . ASN A 1 650 ? 44.821 -3.571 -17.013 1.00 89.00 650 ASN A C 1
ATOM 5099 O O . ASN A 1 650 ? 45.729 -2.787 -16.716 1.00 89.00 650 ASN A O 1
ATOM 5103 N N . LYS A 1 651 ? 44.086 -4.189 -16.081 1.00 87.94 651 LYS A N 1
ATOM 5104 C CA . LYS A 1 651 ? 44.301 -4.035 -14.636 1.00 87.94 651 LYS A CA 1
ATOM 5105 C C . LYS A 1 651 ? 45.155 -5.164 -14.065 1.00 87.94 651 LYS A C 1
ATOM 5107 O O . LYS A 1 651 ? 45.102 -6.300 -14.515 1.00 87.94 651 LYS A O 1
ATOM 5112 N N . GLU A 1 652 ? 45.892 -4.848 -12.999 1.00 85.06 652 GLU A N 1
ATOM 5113 C CA . GLU A 1 652 ? 46.659 -5.834 -12.217 1.00 85.06 652 GLU A CA 1
ATOM 5114 C C . GLU A 1 652 ? 45.740 -6.861 -11.526 1.00 85.06 652 GLU A C 1
ATOM 5116 O O . GLU A 1 652 ? 46.085 -8.036 -11.419 1.00 85.06 652 GLU A O 1
ATOM 5121 N N . HIS A 1 653 ? 44.543 -6.424 -11.122 1.00 88.25 653 HIS A N 1
ATOM 5122 C CA . HIS A 1 653 ? 43.439 -7.272 -10.677 1.00 88.25 653 HIS A CA 1
ATOM 5123 C C . HIS A 1 653 ? 42.294 -7.138 -11.690 1.00 88.25 653 HIS A C 1
ATOM 5125 O O . HIS A 1 653 ? 41.533 -6.170 -11.613 1.00 88.25 653 HIS A O 1
ATOM 5131 N N . PRO A 1 654 ? 42.225 -8.034 -12.690 1.00 88.81 654 PRO A N 1
ATOM 5132 C CA . PRO A 1 654 ? 41.375 -7.827 -13.856 1.00 88.81 654 PRO A CA 1
ATOM 5133 C C . PRO A 1 654 ? 39.884 -7.952 -13.537 1.00 88.81 654 PRO A C 1
ATOM 5135 O O . PRO A 1 654 ? 39.097 -7.215 -14.117 1.00 88.81 654 PRO A O 1
ATOM 5138 N N . ILE A 1 655 ? 39.487 -8.815 -12.599 1.00 92.12 655 ILE A N 1
ATOM 5139 C CA . ILE A 1 655 ? 38.081 -9.039 -12.226 1.00 92.12 655 ILE A CA 1
ATOM 5140 C C . ILE A 1 655 ? 37.688 -8.076 -11.101 1.00 92.12 655 ILE A C 1
ATOM 5142 O O . ILE A 1 655 ? 38.337 -8.035 -10.058 1.00 92.12 655 ILE A O 1
ATOM 5146 N N . THR A 1 656 ? 36.642 -7.281 -11.322 1.00 91.88 656 THR A N 1
ATOM 5147 C CA . THR A 1 656 ? 36.089 -6.331 -10.349 1.00 91.88 656 THR A CA 1
ATOM 5148 C C . THR A 1 656 ? 34.581 -6.563 -10.197 1.00 91.88 656 THR A C 1
ATOM 5150 O O . THR A 1 656 ? 33.854 -6.278 -11.153 1.00 91.88 656 THR A O 1
ATOM 5153 N N . PRO A 1 657 ? 34.102 -7.024 -9.027 1.00 89.00 657 PRO A N 1
ATOM 5154 C CA . PRO A 1 657 ? 32.677 -7.053 -8.709 1.00 89.00 657 PRO A CA 1
ATOM 5155 C C . PRO A 1 657 ? 32.109 -5.635 -8.714 1.00 89.00 657 PRO A C 1
ATOM 5157 O O . PRO A 1 657 ? 32.667 -4.731 -8.088 1.00 89.00 657 PRO A O 1
ATOM 5160 N N . ILE A 1 658 ? 31.034 -5.435 -9.468 1.00 88.31 658 ILE A N 1
ATOM 5161 C CA . ILE A 1 658 ? 30.280 -4.177 -9.522 1.00 88.31 658 ILE A CA 1
ATOM 5162 C C . ILE A 1 658 ? 29.049 -4.267 -8.620 1.00 88.31 658 ILE A C 1
ATOM 5164 O O . ILE A 1 658 ? 28.666 -3.268 -8.016 1.00 88.31 658 ILE A O 1
ATOM 5168 N N . PHE A 1 659 ? 28.470 -5.462 -8.518 1.00 80.62 659 PHE A N 1
ATOM 5169 C CA . PHE A 1 659 ? 27.304 -5.778 -7.704 1.00 80.62 659 PHE A CA 1
ATOM 5170 C C . PHE A 1 659 ? 27.441 -7.201 -7.147 1.00 80.62 659 PHE A C 1
ATOM 5172 O O . PHE A 1 659 ? 27.950 -8.077 -7.853 1.00 80.62 659 PHE A O 1
ATOM 5179 N N . GLU A 1 660 ? 27.015 -7.415 -5.904 1.00 77.56 660 GLU A N 1
ATOM 5180 C CA . GLU A 1 660 ? 27.000 -8.716 -5.227 1.00 77.56 660 GLU A CA 1
ATOM 5181 C C . GLU A 1 660 ? 25.856 -8.732 -4.207 1.00 77.56 660 GLU A C 1
ATOM 5183 O O . GLU A 1 660 ? 25.822 -7.892 -3.307 1.00 77.56 660 GLU A O 1
ATOM 5188 N N . GLU A 1 661 ? 24.941 -9.686 -4.353 1.00 66.94 661 GLU A N 1
ATOM 5189 C CA . GLU A 1 661 ? 23.821 -9.922 -3.441 1.00 66.94 661 GLU A CA 1
ATOM 5190 C C . GLU A 1 661 ? 23.665 -11.428 -3.170 1.00 66.94 661 GLU A C 1
ATOM 5192 O O . GLU A 1 661 ? 23.934 -12.267 -4.038 1.00 66.94 661 GLU A O 1
ATOM 5197 N N . GLU A 1 662 ? 23.255 -11.803 -1.953 1.00 48.81 662 GLU A N 1
ATOM 5198 C CA . GLU A 1 662 ? 22.874 -13.187 -1.649 1.00 48.81 662 GLU A CA 1
ATOM 5199 C C . GLU A 1 662 ? 21.510 -13.472 -2.296 1.00 48.81 662 GLU A C 1
ATOM 5201 O O . GLU A 1 662 ? 20.481 -13.319 -1.651 1.00 48.81 662 GLU A O 1
ATOM 5206 N N . LYS A 1 663 ? 21.551 -13.936 -3.558 1.00 47.59 663 LYS A N 1
ATOM 5207 C CA . LYS A 1 663 ? 20.424 -14.128 -4.498 1.00 47.59 663 LYS A CA 1
ATOM 5208 C C . LYS A 1 663 ? 19.997 -12.811 -5.155 1.00 47.59 663 LYS A C 1
ATOM 5210 O O . LYS A 1 663 ? 19.267 -12.032 -4.570 1.00 47.59 663 LYS A O 1
ATOM 5215 N N . ALA A 1 664 ? 20.474 -12.583 -6.376 1.00 37.72 664 ALA A N 1
ATOM 5216 C CA . ALA A 1 664 ? 19.974 -11.483 -7.194 1.00 37.72 664 ALA A CA 1
ATOM 5217 C C . ALA A 1 664 ? 18.558 -11.832 -7.674 1.00 37.72 664 ALA A C 1
ATOM 5219 O O . ALA A 1 664 ? 18.417 -12.813 -8.408 1.00 37.72 664 ALA A O 1
ATOM 5220 N N . GLU A 1 665 ? 17.564 -11.062 -7.235 1.00 38.38 665 GLU A N 1
ATOM 5221 C CA . GLU A 1 665 ? 16.243 -10.957 -7.877 1.00 38.38 665 GLU A CA 1
ATOM 5222 C C . GLU A 1 665 ? 16.268 -9.954 -9.040 1.00 38.38 665 GLU A C 1
ATOM 5224 O O . GLU A 1 665 ? 17.026 -8.954 -8.968 1.00 38.38 665 GLU A O 1
#

Sequence (665 aa):
MEEYSPTGENFTNEKIGQLVQDAWTEVANGPNFDDTGLDPENTAFIIFHAGVGRDIELTGTNLDITPFDIPSLYLTKGYLGNLLDQPNFNGFEVNDGSFRVTNSMIIPRTESRRGLDIQEDEFVFPLSINGLLIASIGSHLGLPDLFNTETGDPAIGRFGLMDGAGFFAYNGLLPPEPSAWEKIYLGWETPFEISENRSTPIELTASSLDQPNSIAKYSLSSSEYFLIENRHRDPDGNGITITIREPNGNEVQQTFTNEDEAFVFQEAGFDSLLQAGTFVNATNFDFSEPGGLDVGEDEDDPSDDRNLNGGILIWHIDEAVIDAQLQSGLVNADPQRRGVDLEEADGAQDIGKALAGALDNSAAFGTAFDFWWDGNDYRVILETGREVSFYDNRFGPDTRPNNDSNTGAKSFFELYDFSENLPAATFSIRAVETEGILFEPLFSTNETRNTTYFTWEHDYYDYYPLSLGIHEADTDTFLVAPTKDFTYAFDHLDPVEPNYHLGSSRQQPIFGDLLIISNNPRNYSEITTNGYDLDLPTQDKSVWNTQTSANQGFISSQDGETVDLDFTDISINVDDGSVIQNTSGYEFRSEVVNGKFVGINGSTVIFVGEDIPDHTSNAENRLFAGTIKSNQGNFYYLFEDGAFSIVDPNKEHPITPIFEEEKAE

Foldseek 3Di:
DQQQFQDDPDTDNLSVLVVVQVVLVCQQVDPDDPCVPPDQLQDEAEDEDEDAAPDDDCPPHQWDDDRRHHHWDKAALCNSCVSNVNNPRPARAHPNRPDGHGIYTYFYPANKTWGADPVRDIDIDHADSQLSVVLSVLVSLPDFQQQQPVPLFFFAFCQASNHPNQCCQLNNQQHAYHHPVSCVVSVVADEAEDDQPDDDWDKAFAVLVVDHNQWHWYDPAPFKTKIKGWHFLCQPQFAKWWWFQAPVRDIDIDGDHLVNVCCQVVPVCNCVVDDPGHTDDMSHSSNSPAWGWDCPPPVPDNPRIDGLTTAMKMKIAGRLLCVVCSVVSRQQNDSLDHRIHIQFQQLPSQQRPQDVPDPDRSVVNPHSLRHQEPPSPDWDQDPVRDTDTQHDQKADQPGRVHDADSVRHHDFKMKGDWYHSHSIIIIHMHGHPPVPPPDDCLDDANDDDPQWLDDDDDLACLQQPEDWDWADAPVAIWTWRHTQFFIFTAGSNGRRDGPATHGGAFGHWDHDCWTWTKHDQPVDQKIKIFTFRPPDPDNPRTPDIDIDGGAQHGFDDAPRQWTQRAQDQWIAGNVRRDIDGNPPPASDWEHQDPNWTWGHHPQWIDTPPAPDDIDGAPADRDWDKYWDDDPVGIKMWTDGQFWIWIACSVDPRRTDTPGGDPRRD